Protein 4BQQ (pdb70)

CATH classification: 3.40.50.1390 (+1 more: 3.90.1750.20)

B-factor: mean 75.66, std 26.35, range [35.54, 185.34]

InterPro domains:
  IPR006119 Resolvase, N-terminal catalytic domain [PF00239] (25-157)
  IPR006119 Resolvase, N-terminal catalytic domain [SM00857] (5-166)
  IPR011109 DNA-binding recombinase domain [PS51737] (172-348)
  IPR036162 Resolvase-like, N-terminal catalytic domain superfamily [G3DSA:3.40.50.1390] (1-148)
  IPR036162 Resolvase-like, N-terminal catalytic domain superfamily [SSF53041] (7-165)
  IPR038109 DNA-binding recombinase domain superfamily [G3DSA:3.90.1750.20] (150-370)
  IPR050639 Site-specific recombinase resolvase [PTHR30461] (7-565)

Radius of gyration: 29.2 Å; Cα contacts (8 Å, |Δi|>4): 1120; chains: 2; bounding box: 74×60×83 Å

Foldseek 3Di:
DEAEEEEEFEDDPLLPDADRVVWQVLQVVVLVVVQVVQVVVVYHYHYPYYQYADPPVVGVSLVVVLVCLVVPVHQEYETQALQSCDDPALLNSLVSLQVSQVSNHWYQHSQPGIDHNVPSVVVNVVSVVVRVVSVVVVVVVLDDDDDQRVCVSNVADDDDAADFQWHWDKDWDFDQHPNRTDIDIGIAIAGDQPQWDFDAGGRLRLLVVLLVLCVVPCVNDLVVSQVVCVVRVGDDVCDDSVSSVQVLQDCVLQQFDWDFDFDADPVRHGDPHTPHIQTDADPPRRHTDGGNNHHSDHPVSSLVSVQVVVCVVVVHHDDPVRSVVVVVVVVVVSVVD/DEAEEEEEDEADPPADDPNVCDRVNWQVLQVVVLVVVQVVQVVVVYHYDYPYYQYADHPPGVSLVVVLVCLVVPVHQEYETQALCSCDDHALLNSLVSVQVSQVSFHWYQHSPPGIDHVVPSVVVNVVSVVVRVVVVVVVVPDDDDPDQADDDDADDQQWHWDKDWDWDQDPNRTDIDIGIAIAGDQPQWDFDAGGRLRLLVVQLVQVPDPVHDLVVSQVVCVVRVGPDVVHGDDSVSSVQVLQDCVLQQFDWDFDFDADPSRHGDPHTPHIATDADPPPRHTDGGPNHHSDHPVSSLSSVQVVVCVVVVHHDDPVRSVVVVVVVVVVSVVD

Secondary structure (P-SEA, 3-state):
cbbbbbbbbbbccccccccaaaaaaaaaaaaaaaaaaaaaacbbbbbccccccccccccaaaaaaaaaaaaccccbbbccccccccccccccaaaaaaaaaaabbbbbbccbbbbccccaaaaaaaaaaaaaaaaaaaaaaaccccaaaaaaaacccccccccccbbbbbbbbbccccccbbbbbbbbbcccccccccccccaaaaaaaaaaaaaacccccaaaaaaaaaaaccccccccaaaaaaaaaccccccbbbbbbbbbccccccccccccccccccccccccccccccccccaaaaaaaaaaaaaaaacccccaaaaaaaaaaaaaaaaac/cbbbbbbbbbccccccccccccaaaaaaaaaaaaaaaaaaaaaacbbbbbcccccccccccaaaaaaaaaaaaccccbbbccccccccccccccaaaaaaaaaaabbbbbbccbbbbcccaaaaaaaaaaaaaaaaaaaaaccccccccccccccccccbbbbbbbbbbbcccbbbbbbbbbbcccccccccccccaaaaaaaaaaacccccccaaaaaaaaaaaccccccccccaaaaaaaaaccccccbbbbbbbbbcccccccccccbbbbbbcccccccccccccccccaaaaaaaaaaaaaaaacccccaaaaaaaaaaaaaaaaac

Sequence (669 aa):
MDTYAGAYDRQSRERSAASPATQRSANEDKAADLQREVERDGGRFRFVVGHFSEAPGAERPEFERILNECRAGRLNMIIVYDVSRFSRLKVMDAIPIVSELLALGVTIVSTQEGVFRQQGNVMDLIHLIMRLDASHKESSLKSAKILDTKNLQRELGGYVGGKAPYGFELVSETKEITRNGRMVNVVINKLAHSTTPLTGPFEFEPDVIRWWWREIKTHKPGSITGLCKRMDADAVPTRGWDPATVMRILRDPRIIAGFAAEVIYKKKPDGTPTTKIEGYRIQRDPITLRPVELDCGPIIEPAEWYELQAWLDGRGRGKGLSRGQAILSAMDKLYCECGAMDTYAGAYDRQSRERENSSAASPATQRSANEDKAADLQREVERDGGRFRFVVGHFSEAPGERPEFERILNECRAGRLNMIIVYDVSRFSRLKVMDAIPIVSELLALGVTIVSTQEGVFRQGNVMDLIHLIMRLDASHKESSLKSLQRELGGYVGGKAPYGFELVSSETKEITRNGRMVNVVINKLAHSTTPLTGPFEFEPDVIRWWWREIIKTHKGSITGLCKRMDADAVPTRGSAWDPATVMRILRDPRIAGFAAEVIYKKKPDGTPTTKIEGYRIQRDPITLRPVELDCGPIIEPAEWYELQAWLDGRGRGKGLSRGQAILSAMDKLYCECGA

Solvent-accessible surface area: 35319 Å² total

Organism: Streptomyces phage phiC31 (NCBI:txid10719)

Structure (mmCIF, N/CA/C/O backbone):
data_4BQQ
#
_entry.id   4BQQ
#
_cell.length_a   96.040
_cell.length_b   96.040
_cell.length_c   117.230
_cell.angle_alpha   90.00
_cell.angle_beta   90.00
_cell.angle_gamma   90.00
#
_symmetry.space_group_name_H-M   'P 43'
#
loop_
_entity.id
_entity.type
_entity.pdbx_description
1 polymer INTEGRASE
2 water water
#
loop_
_atom_site.group_PDB
_atom_site.id
_atom_site.type_symbol
_atom_site.label_atom_id
_atom_site.label_alt_id
_atom_site.label_comp_id
_atom_site.label_asym_id
_atom_site.label_entity_id
_atom_site.label_seq_id
_atom_site.pdbx_PDB_ins_code
_atom_site.Cartn_x
_atom_site.Cartn_y
_atom_site.Cartn_z
_atom_site.occupancy
_atom_site.B_iso_or_equiv
_atom_site.auth_seq_id
_atom_site.auth_comp_id
_atom_site.auth_asym_id
_atom_site.auth_atom_id
_atom_site.pdbx_PDB_model_num
ATOM 1 N N . MET A 1 26 ? 3.741 38.190 17.557 1.00 114.29 1 MET A N 1
ATOM 2 C CA . MET A 1 26 ? 4.110 38.261 19.000 1.00 112.01 1 MET A CA 1
ATOM 3 C C . MET A 1 26 ? 5.508 37.646 19.197 1.00 105.17 1 MET A C 1
ATOM 4 O O . MET A 1 26 ? 5.723 36.741 20.032 1.00 107.72 1 MET A O 1
ATOM 9 N N . ASP A 1 27 ? 6.455 38.141 18.403 1.00 93.23 2 ASP A N 1
ATOM 10 C CA . ASP A 1 27 ? 7.833 37.668 18.460 1.00 86.47 2 ASP A CA 1
ATOM 11 C C . ASP A 1 27 ? 8.787 38.813 18.776 1.00 75.59 2 ASP A C 1
ATOM 12 O O . ASP A 1 27 ? 8.845 39.790 18.043 1.00 73.95 2 ASP A O 1
ATOM 17 N N . THR A 1 28 ? 9.544 38.687 19.860 1.00 67.99 3 THR A N 1
ATOM 18 C CA . THR A 1 28 ? 10.521 39.708 20.232 1.00 60.68 3 THR A CA 1
ATOM 19 C C . THR A 1 28 ? 11.935 39.231 19.929 1.00 57.22 3 THR A C 1
ATOM 20 O O . THR A 1 28 ? 12.331 38.150 20.346 1.00 57.80 3 THR A O 1
ATOM 24 N N . TYR A 1 29 ? 12.681 40.045 19.190 1.00 53.63 4 TYR A N 1
ATOM 25 C CA . TYR A 1 29 ? 14.097 39.810 18.930 1.00 53.26 4 TYR A CA 1
ATOM 26 C C . TYR A 1 29 ? 14.900 40.970 19.543 1.00 49.54 4 TYR A C 1
ATOM 27 O O . TYR A 1 29 ? 14.796 42.120 19.094 1.00 47.73 4 TYR A O 1
ATOM 36 N N . ALA A 1 30 ? 15.712 40.653 20.546 1.00 47.87 5 ALA A N 1
ATOM 37 C CA . ALA A 1 30 ? 16.341 41.655 21.386 1.00 47.24 5 ALA A CA 1
ATOM 38 C C . ALA A 1 30 ? 17.848 41.560 21.302 1.00 47.32 5 ALA A C 1
ATOM 39 O O . ALA A 1 30 ? 18.416 40.468 21.432 1.00 50.69 5 ALA A O 1
ATOM 41 N N . GLY A 1 31 ? 18.488 42.717 21.140 1.00 44.90 6 GLY A N 1
ATOM 42 C CA . GLY A 1 31 ? 19.928 42.862 21.334 1.00 46.88 6 GLY A CA 1
ATOM 43 C C . GLY A 1 31 ? 20.207 43.803 22.501 1.00 47.63 6 GLY A C 1
ATOM 44 O O . GLY A 1 31 ? 19.354 44.618 22.869 1.00 46.21 6 GLY A O 1
ATOM 45 N N . ALA A 1 32 ? 21.399 43.693 23.081 1.00 48.23 7 ALA A N 1
ATOM 46 C CA . ALA A 1 32 ? 21.818 44.611 24.131 1.00 48.20 7 ALA A CA 1
ATOM 47 C C . ALA A 1 32 ? 23.006 45.424 23.631 1.00 48.34 7 ALA A C 1
ATOM 48 O O . ALA A 1 32 ? 23.812 44.929 22.843 1.00 50.46 7 ALA A O 1
ATOM 50 N N . TYR A 1 33 ? 23.107 46.671 24.083 1.00 47.58 8 TYR A N 1
ATOM 51 C CA . TYR A 1 33 ? 24.227 47.524 23.732 1.00 49.00 8 TYR A CA 1
ATOM 52 C C . TYR A 1 33 ? 24.918 48.086 24.973 1.00 50.79 8 TYR A C 1
ATOM 53 O O . TYR A 1 33 ? 24.254 48.623 25.861 1.00 49.79 8 TYR A O 1
ATOM 62 N N . ASP A 1 34 ? 26.245 47.993 24.994 1.00 52.82 9 ASP A N 1
ATOM 63 C CA . ASP A 1 34 ? 27.044 48.514 26.087 1.00 55.83 9 ASP A CA 1
ATOM 64 C C . ASP A 1 34 ? 28.300 49.230 25.579 1.00 57.55 9 ASP A C 1
ATOM 65 O O . ASP A 1 34 ? 28.837 48.910 24.518 1.00 55.74 9 ASP A O 1
ATOM 70 N N . ARG A 1 35 ? 28.757 50.195 26.371 1.00 60.12 10 ARG A N 1
ATOM 71 C CA . ARG A 1 35 ? 29.967 50.955 26.090 1.00 62.08 10 ARG A CA 1
ATOM 72 C C . ARG A 1 35 ? 30.395 51.685 27.353 1.00 66.06 10 ARG A C 1
ATOM 73 O O . ARG A 1 35 ? 29.567 51.944 28.237 1.00 65.32 10 ARG A O 1
ATOM 81 N N . GLN A 1 36 ? 31.677 52.022 27.445 1.00 69.85 11 GLN A N 1
ATOM 82 C CA . GLN A 1 36 ? 32.163 52.827 28.556 1.00 74.54 11 GLN A CA 1
ATOM 83 C C . GLN A 1 36 ? 31.576 54.222 28.524 1.00 73.17 11 GLN A C 1
ATOM 84 O O . GLN A 1 36 ? 31.287 54.751 27.454 1.00 69.61 11 GLN A O 1
ATOM 90 N N . SER A 1 37 ? 31.410 54.815 29.703 1.00 76.01 12 SER A N 1
ATOM 91 C CA . SER A 1 37 ? 31.043 56.222 29.810 1.00 77.83 12 SER A CA 1
ATOM 92 C C . SER A 1 37 ? 32.183 57.115 29.388 1.00 81.14 12 SER A C 1
ATOM 93 O O . SER A 1 37 ? 33.342 56.731 29.501 1.00 84.31 12 SER A O 1
ATOM 96 N N . ARG A 1 38 ? 31.841 58.310 28.911 1.00 83.46 13 ARG A N 1
ATOM 97 C CA . ARG A 1 38 ? 32.820 59.352 28.576 1.00 89.57 13 ARG A CA 1
ATOM 98 C C . ARG A 1 38 ? 33.377 60.095 29.813 1.00 99.50 13 ARG A C 1
ATOM 99 O O . ARG A 1 38 ? 33.887 61.215 29.689 1.00 104.22 13 ARG A O 1
ATOM 107 N N . GLU A 1 39 ? 33.338 59.440 30.972 1.00 106.98 14 GLU A N 1
ATOM 108 C CA . GLU A 1 39 ? 33.499 60.084 32.305 1.00 120.55 14 GLU A CA 1
ATOM 109 C C . GLU A 1 39 ? 32.272 60.942 32.677 1.00 124.10 14 GLU A C 1
ATOM 110 O O . GLU A 1 39 ? 31.491 60.592 33.577 1.00 128.60 14 GLU A O 1
ATOM 116 N N . ARG A 1 40 ? 32.103 62.044 31.954 1.00 124.34 15 ARG A N 1
ATOM 117 C CA . ARG A 1 40 ? 31.089 63.057 32.252 1.00 123.18 15 ARG A CA 1
ATOM 118 C C . ARG A 1 40 ? 29.680 62.615 31.827 1.00 116.45 15 ARG A C 1
ATOM 119 O O . ARG A 1 40 ? 29.017 61.827 32.527 1.00 113.09 15 ARG A O 1
ATOM 127 N N . SER A 1 44 ? 27.317 59.715 36.674 1.00 118.64 19 SER A N 1
ATOM 128 C CA . SER A 1 44 ? 27.720 58.413 37.200 1.00 120.51 19 SER A CA 1
ATOM 129 C C . SER A 1 44 ? 27.389 57.310 36.182 1.00 114.01 19 SER A C 1
ATOM 130 O O . SER A 1 44 ? 26.618 57.538 35.233 1.00 111.64 19 SER A O 1
ATOM 133 N N . ALA A 1 45 ? 27.996 56.134 36.370 1.00 111.12 20 ALA A N 1
ATOM 134 C CA . ALA A 1 45 ? 27.895 55.031 35.402 1.00 103.32 20 ALA A CA 1
ATOM 135 C C . ALA A 1 45 ? 28.847 53.869 35.710 1.00 102.15 20 ALA A C 1
ATOM 136 O O . ALA A 1 45 ? 29.929 54.067 36.263 1.00 102.94 20 ALA A O 1
ATOM 138 N N . ALA A 1 46 ? 28.428 52.674 35.286 1.00 96.23 21 ALA A N 1
ATOM 139 C CA . ALA A 1 46 ? 29.122 51.416 35.537 1.00 94.55 21 ALA A CA 1
ATOM 140 C C . ALA A 1 46 ? 29.977 50.937 34.360 1.00 89.52 21 ALA A C 1
ATOM 141 O O . ALA A 1 46 ? 29.837 51.400 33.220 1.00 83.34 21 ALA A O 1
ATOM 143 N N . SER A 1 47 ? 30.814 49.947 34.648 1.00 89.47 22 SER A N 1
ATOM 144 C CA . SER A 1 47 ? 31.666 49.314 33.644 1.00 87.96 22 SER A CA 1
ATOM 145 C C . SER A 1 47 ? 30.863 48.534 32.600 1.00 82.78 22 SER A C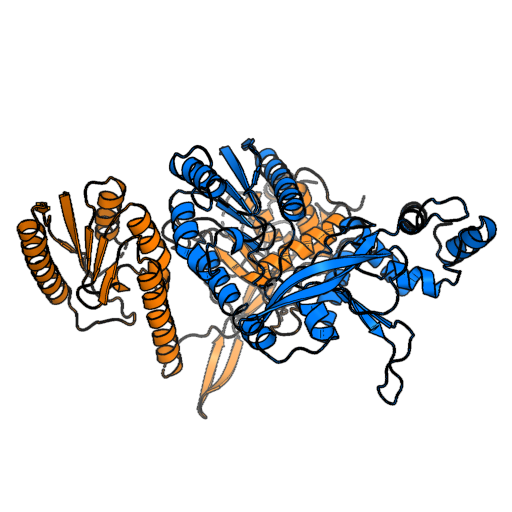 1
ATOM 146 O O . SER A 1 47 ? 29.717 48.147 32.854 1.00 81.76 22 SER A O 1
ATOM 149 N N . PRO A 1 48 ? 31.474 48.260 31.435 1.00 80.28 23 PRO A N 1
ATOM 150 C CA . PRO A 1 48 ? 30.819 47.407 30.442 1.00 76.03 23 PRO A CA 1
ATOM 151 C C . PRO A 1 48 ? 30.372 46.062 31.030 1.00 75.86 23 PRO A C 1
ATOM 152 O O . PRO A 1 48 ? 29.287 45.580 30.704 1.00 70.45 23 PRO A O 1
ATOM 156 N N . ALA A 1 49 ? 31.213 45.471 31.876 1.00 79.89 24 ALA A N 1
ATOM 157 C CA . ALA A 1 49 ? 30.913 44.202 32.542 1.00 82.42 24 ALA A CA 1
ATOM 158 C C . ALA A 1 49 ? 29.649 44.306 33.395 1.00 81.70 24 ALA A C 1
ATOM 159 O O . ALA A 1 49 ? 28.809 43.405 33.385 1.00 82.93 24 ALA A O 1
ATOM 161 N N . THR A 1 50 ? 29.544 45.392 34.159 1.00 82.56 25 THR A N 1
ATOM 162 C CA . THR A 1 50 ? 28.355 45.672 34.969 1.00 80.93 25 THR A CA 1
ATOM 163 C C . THR A 1 50 ? 27.138 45.877 34.056 1.00 73.17 25 THR A C 1
ATOM 164 O O . THR A 1 50 ? 26.048 45.369 34.311 1.00 70.95 25 THR A O 1
ATOM 168 N N . GLN A 1 51 ? 27.336 46.581 32.959 1.00 70.32 26 GLN A N 1
ATOM 169 C CA . GLN A 1 51 ? 26.240 46.813 32.030 1.00 64.00 26 GLN A CA 1
ATOM 170 C C . GLN A 1 51 ? 25.750 45.504 31.407 1.00 62.30 26 GLN A C 1
ATOM 171 O O . GLN A 1 51 ? 24.544 45.251 31.336 1.00 60.06 26 GLN A O 1
ATOM 177 N N . ARG A 1 52 ? 26.684 44.667 30.968 1.00 63.36 27 ARG A N 1
ATOM 178 C CA . ARG A 1 52 ? 26.314 43.426 30.290 1.00 62.21 27 ARG A CA 1
ATOM 179 C C . ARG A 1 52 ? 25.554 42.507 31.239 1.00 63.89 27 ARG A C 1
ATOM 180 O O . ARG A 1 52 ? 24.579 41.879 30.840 1.00 61.27 27 ARG A O 1
ATOM 188 N N . SER A 1 53 ? 26.004 42.440 32.490 1.00 68.08 28 SER A N 1
ATOM 189 C CA . SER A 1 53 ? 25.376 41.574 33.500 1.00 71.26 28 SER A CA 1
ATOM 190 C C . SER A 1 53 ? 23.935 42.003 33.783 1.00 70.21 28 SER A C 1
ATOM 191 O O . SER A 1 53 ? 23.026 41.166 33.801 1.00 69.69 28 SER A O 1
ATOM 194 N N . ALA A 1 54 ? 23.724 43.307 33.979 1.00 70.33 29 ALA A N 1
ATOM 195 C CA . ALA A 1 54 ? 22.370 43.840 34.150 1.00 68.62 29 ALA A CA 1
ATOM 196 C C . ALA A 1 54 ? 21.541 43.629 32.871 1.00 63.50 29 ALA A C 1
ATOM 197 O O . ALA A 1 54 ? 20.391 43.223 32.931 1.00 63.78 29 ALA A O 1
ATOM 199 N N . ASN A 1 55 ? 22.138 43.883 31.721 1.00 61.98 30 ASN A N 1
ATOM 200 C CA . ASN A 1 55 ? 21.441 43.716 30.443 1.00 57.93 30 ASN A CA 1
ATOM 201 C C . ASN A 1 55 ? 20.959 42.274 30.201 1.00 58.84 30 ASN A C 1
ATOM 202 O O . ASN A 1 55 ? 19.819 42.064 29.797 1.00 56.65 30 ASN A O 1
ATOM 207 N N . GLU A 1 56 ? 21.808 41.286 30.475 1.00 61.95 31 GLU A N 1
ATOM 208 C CA . GLU A 1 56 ? 21.423 39.886 30.258 1.00 62.83 31 GLU A CA 1
ATOM 209 C C . GLU A 1 56 ? 20.454 39.375 31.327 1.00 64.24 31 GLU A C 1
ATOM 210 O O . GLU A 1 56 ? 19.579 38.565 31.028 1.00 63.33 31 GLU A O 1
ATOM 216 N N . ASP A 1 57 ? 20.589 39.847 32.568 1.00 66.23 32 ASP A N 1
ATOM 217 C CA . ASP A 1 57 ? 19.587 39.536 33.593 1.00 67.27 32 ASP A CA 1
ATOM 218 C C . ASP A 1 57 ? 18.219 40.094 33.207 1.00 63.54 32 ASP A C 1
ATOM 219 O O . ASP A 1 57 ? 17.208 39.415 33.352 1.00 64.84 32 ASP A O 1
ATOM 224 N N . LYS A 1 58 ? 18.185 41.324 32.712 1.00 60.29 33 LYS A N 1
ATOM 225 C CA . LYS A 1 58 ? 16.937 41.899 32.223 1.00 58.27 33 LYS A CA 1
ATOM 226 C C . LYS A 1 58 ? 16.362 41.081 31.056 1.00 56.33 33 LYS A C 1
ATOM 227 O O . LYS A 1 58 ? 15.152 40.853 30.991 1.00 56.49 33 LYS A O 1
ATOM 233 N N . ALA A 1 59 ? 17.220 40.621 30.157 1.00 55.32 34 ALA A N 1
ATOM 234 C CA . ALA A 1 59 ? 16.760 39.834 29.004 1.00 55.16 34 ALA A CA 1
ATOM 235 C C . ALA A 1 59 ? 16.114 38.537 29.456 1.00 57.70 34 ALA A C 1
ATOM 236 O O . ALA A 1 59 ? 15.060 38.164 28.932 1.00 59.10 34 ALA A O 1
ATOM 238 N N . ALA A 1 60 ? 16.732 37.862 30.427 1.00 60.24 35 ALA A N 1
ATOM 239 C CA . ALA A 1 60 ? 16.182 36.629 30.999 1.00 63.69 35 ALA A CA 1
ATOM 240 C C . ALA A 1 60 ? 14.817 36.854 31.665 1.00 65.95 35 ALA A C 1
ATOM 241 O O . ALA A 1 60 ? 13.913 36.012 31.545 1.00 67.05 35 ALA A O 1
ATOM 243 N N . ASP A 1 61 ? 14.658 37.981 32.356 1.00 67.37 36 ASP A N 1
ATOM 244 C CA . ASP A 1 61 ? 13.365 38.326 32.970 1.00 70.26 36 ASP A CA 1
ATOM 245 C C . ASP A 1 61 ? 12.294 38.555 31.903 1.00 66.98 36 ASP A C 1
ATOM 246 O O . ASP A 1 61 ? 11.182 38.015 31.999 1.00 65.20 36 ASP A O 1
ATOM 251 N N . LEU A 1 62 ? 12.646 39.343 30.885 1.00 62.63 37 LEU A N 1
ATOM 252 C CA . LEU A 1 62 ? 11.727 39.650 29.794 1.00 62.54 37 LEU A CA 1
ATOM 253 C C . LEU A 1 62 ? 11.305 38.367 29.093 1.00 62.88 37 LEU A C 1
ATOM 254 O O . LEU A 1 62 ? 10.125 38.168 28.808 1.00 64.62 37 LEU A O 1
ATOM 259 N N . GLN A 1 63 ? 12.260 37.475 28.865 1.00 64.29 38 GLN A N 1
ATOM 260 C CA . GLN A 1 63 ? 11.961 36.208 28.199 1.00 67.11 38 GLN A CA 1
ATOM 261 C C . GLN A 1 63 ? 10.909 35.408 28.963 1.00 71.10 38 GLN A C 1
ATOM 262 O O . GLN A 1 63 ? 9.950 34.921 28.367 1.00 72.84 38 GLN A O 1
ATOM 268 N N . ARG A 1 64 ? 11.100 35.262 30.272 1.00 73.70 39 ARG A N 1
ATOM 269 C CA . ARG A 1 64 ? 10.133 34.530 31.103 1.00 78.28 39 ARG A CA 1
ATOM 270 C C . ARG A 1 64 ? 8.730 35.115 30.973 1.00 76.63 39 ARG A C 1
ATOM 271 O O . ARG A 1 64 ? 7.774 34.379 30.786 1.00 76.54 39 ARG A O 1
ATOM 279 N N . GLU A 1 65 ? 8.622 36.443 31.049 1.00 74.31 40 GLU A N 1
ATOM 280 C CA . GLU A 1 65 ? 7.318 37.106 30.974 1.00 74.38 40 GLU A CA 1
ATOM 281 C C . GLU A 1 65 ? 6.634 36.879 29.635 1.00 72.71 40 GLU A C 1
ATOM 282 O O . GLU A 1 65 ? 5.463 36.504 29.592 1.00 73.29 40 GLU A O 1
ATOM 288 N N . VAL A 1 66 ? 7.377 37.075 28.548 1.00 69.44 41 VAL A N 1
ATOM 289 C CA . VAL A 1 66 ? 6.812 36.901 27.209 1.00 69.73 41 VAL A CA 1
ATOM 290 C C . VAL A 1 66 ? 6.342 35.468 26.994 1.00 73.63 41 VAL A C 1
ATOM 291 O O . VAL A 1 66 ? 5.256 35.244 26.448 1.00 75.70 41 VAL A O 1
ATOM 295 N N . GLU A 1 67 ? 7.139 34.504 27.449 1.00 75.90 42 GLU A N 1
ATOM 296 C CA . GLU A 1 67 ? 6.794 33.082 27.302 1.00 80.32 42 GLU A CA 1
ATOM 297 C C . GLU A 1 67 ? 5.607 32.667 28.161 1.00 85.06 42 GLU A C 1
ATOM 298 O O . GLU A 1 67 ? 4.746 31.913 27.710 1.00 86.17 42 GLU A O 1
ATOM 304 N N . ARG A 1 68 ? 5.571 33.149 29.401 1.00 87.76 43 ARG A N 1
ATOM 305 C CA . ARG A 1 68 ? 4.401 33.000 30.256 1.00 93.26 43 ARG A CA 1
ATOM 306 C C . ARG A 1 68 ? 3.148 33.474 29.533 1.00 94.12 43 ARG A C 1
ATOM 307 O O . ARG A 1 68 ? 2.107 32.844 29.620 1.00 97.12 43 ARG A O 1
ATOM 315 N N . ASP A 1 69 ? 3.278 34.586 28.814 1.00 93.13 44 ASP A N 1
ATOM 316 C CA . ASP A 1 69 ? 2.182 35.197 28.071 1.00 95.05 44 ASP A CA 1
ATOM 317 C C . ASP A 1 69 ? 1.989 34.572 26.673 1.00 93.73 44 ASP A C 1
ATOM 318 O O . ASP A 1 69 ? 1.332 35.166 25.818 1.00 95.06 44 ASP A O 1
ATOM 323 N N . GLY A 1 70 ? 2.562 33.390 26.436 1.00 91.63 45 GLY A N 1
ATOM 324 C CA . GLY A 1 70 ? 2.382 32.667 25.168 1.00 92.09 45 GLY A CA 1
ATOM 325 C C . GLY A 1 70 ? 3.327 33.030 24.024 1.00 87.54 45 GLY A C 1
ATOM 326 O O . GLY A 1 70 ? 3.542 32.222 23.120 1.00 87.86 45 GLY A O 1
ATOM 327 N N . GLY A 1 71 ? 3.899 34.232 24.062 1.00 82.47 46 GLY A N 1
ATOM 328 C CA . GLY A 1 71 ? 4.748 34.729 22.983 1.00 79.02 46 GLY A CA 1
ATOM 329 C C . GLY A 1 71 ? 6.121 34.088 22.876 1.00 76.95 46 GLY A C 1
ATOM 330 O O . GLY A 1 71 ? 6.426 33.106 23.557 1.00 77.48 46 GLY A O 1
ATOM 331 N N . ARG A 1 72 ? 6.944 34.647 21.993 1.00 73.10 47 ARG A N 1
ATOM 332 C CA . ARG A 1 72 ? 8.324 34.202 21.822 1.00 71.87 47 ARG A CA 1
ATOM 333 C C . ARG A 1 72 ? 9.295 35.373 21.966 1.00 66.32 47 ARG A C 1
ATOM 334 O O . ARG A 1 72 ? 8.995 36.501 21.557 1.00 63.16 47 ARG A O 1
ATOM 342 N N . PHE A 1 73 ? 10.457 35.075 22.541 1.00 63.74 48 PHE A N 1
ATOM 343 C CA . PHE A 1 73 ? 11.468 36.071 22.839 1.00 60.95 48 PHE A CA 1
ATOM 344 C C . PHE A 1 73 ? 12.832 35.456 22.595 1.00 61.36 48 PHE A C 1
ATOM 345 O O . PHE A 1 73 ? 13.122 34.384 23.099 1.00 64.44 48 PHE A O 1
ATOM 353 N N . ARG A 1 74 ? 13.660 36.153 21.833 1.00 59.33 49 ARG A N 1
ATOM 354 C CA . ARG A 1 74 ? 15.010 35.718 21.520 1.00 61.23 49 ARG A CA 1
ATOM 355 C C . ARG A 1 74 ? 16.000 36.855 21.843 1.00 57.67 49 ARG A C 1
ATOM 356 O O . ARG A 1 74 ? 15.850 37.969 21.335 1.00 53.86 49 ARG A O 1
ATOM 364 N N . PHE A 1 75 ? 16.964 36.568 22.723 1.00 56.79 50 PHE A N 1
ATOM 365 C CA . PHE A 1 75 ? 18.080 37.464 23.035 1.00 55.19 50 PHE A CA 1
ATOM 366 C C . PHE A 1 75 ? 19.286 37.065 22.180 1.00 55.79 50 PHE A C 1
ATOM 367 O O . PHE A 1 75 ? 19.808 35.975 22.342 1.00 57.86 50 PHE A O 1
ATOM 375 N N . VAL A 1 76 ? 19.713 37.942 21.273 1.00 54.26 51 VAL A N 1
ATOM 376 C CA A VAL A 1 76 ? 20.761 37.592 20.311 0.50 56.58 51 VAL A CA 1
ATOM 377 C CA B VAL A 1 76 ? 20.768 37.611 20.304 0.50 55.89 51 VAL A CA 1
ATOM 378 C C . VAL A 1 76 ? 22.164 37.916 20.841 1.00 57.83 51 VAL A C 1
ATOM 379 O O . VAL A 1 76 ? 23.166 37.560 20.218 1.00 59.10 51 VAL A O 1
ATOM 386 N N . GLY A 1 77 ? 22.232 38.587 21.991 1.00 58.14 52 GLY A N 1
ATOM 387 C CA . GLY A 1 77 ? 23.507 38.848 22.659 1.00 59.35 52 GLY A CA 1
ATOM 388 C C . GLY A 1 77 ? 23.877 40.316 22.755 1.00 57.44 52 GLY A C 1
ATOM 389 O O . GLY A 1 77 ? 23.050 41.209 22.534 1.00 53.54 52 GLY A O 1
ATOM 390 N N . HIS A 1 78 ? 25.148 40.547 23.081 1.00 59.75 53 HIS A N 1
ATOM 391 C CA . HIS A 1 78 ? 25.663 41.880 23.389 1.00 57.05 53 HIS A CA 1
ATOM 392 C C . HIS A 1 78 ? 26.401 42.501 22.243 1.00 56.56 53 HIS A C 1
ATOM 393 O O . HIS A 1 78 ? 27.304 41.888 21.690 1.00 59.60 53 HIS A O 1
ATOM 400 N N . PHE A 1 79 ? 26.036 43.736 21.917 1.00 53.66 54 PHE A N 1
ATOM 401 C CA . PHE A 1 79 ? 26.796 44.571 21.009 1.00 53.99 54 PHE A CA 1
ATOM 402 C C . PHE A 1 79 ? 27.627 45.531 21.856 1.00 55.80 54 PHE A C 1
ATOM 403 O O . PHE A 1 79 ? 27.105 46.500 22.420 1.00 55.85 54 PHE A O 1
ATOM 411 N N . SER A 1 80 ? 28.921 45.250 21.947 1.00 59.67 55 SER A N 1
ATOM 412 C CA . SER A 1 80 ? 29.790 45.876 22.935 1.00 61.77 55 SER A CA 1
ATOM 413 C C . SER A 1 80 ? 30.856 46.707 22.258 1.00 63.48 55 SER A C 1
ATOM 414 O O . SER A 1 80 ? 31.706 46.160 21.569 1.00 66.28 55 SER A O 1
ATOM 417 N N . GLU A 1 81 ? 30.842 48.020 22.463 1.00 63.23 56 GLU A N 1
ATOM 418 C CA . GLU A 1 81 ? 31.873 48.865 21.846 1.00 65.80 56 GLU A CA 1
ATOM 419 C C . GLU A 1 81 ? 33.187 48.704 22.548 1.00 69.87 56 GLU A C 1
ATOM 420 O O . GLU A 1 81 ? 33.244 48.710 23.779 1.00 71.89 56 GLU A O 1
ATOM 426 N N . ALA A 1 82 ? 34.241 48.592 21.750 1.00 74.11 57 ALA A N 1
ATOM 427 C CA . ALA A 1 82 ? 35.596 48.454 22.261 1.00 79.92 57 ALA A CA 1
ATOM 428 C C . ALA A 1 82 ? 35.981 49.750 22.972 1.00 81.59 57 ALA A C 1
ATOM 429 O O . ALA A 1 82 ? 35.758 50.834 22.438 1.00 78.03 57 ALA A O 1
ATOM 431 N N . PRO A 1 83 ? 36.507 49.650 24.201 1.00 87.27 58 PRO A N 1
ATOM 432 C CA . PRO A 1 83 ? 37.046 50.853 24.834 1.00 91.46 58 PRO A CA 1
ATOM 433 C C . PRO A 1 83 ? 38.137 51.524 23.990 1.00 95.19 58 PRO A C 1
ATOM 434 O O . PRO A 1 83 ? 39.210 50.966 23.819 1.00 102.02 58 PRO A O 1
ATOM 438 N N . GLY A 1 84 ? 37.844 52.698 23.442 1.00 95.57 59 GLY A N 1
ATOM 439 C CA . GLY A 1 84 ? 38.841 53.451 22.682 1.00 99.81 59 GLY A CA 1
ATOM 440 C C . GLY A 1 84 ? 38.267 54.653 21.963 1.00 97.58 59 GLY A C 1
ATOM 441 O O . GLY A 1 84 ? 38.951 55.252 21.134 1.00 103.81 59 GLY A O 1
ATOM 442 N N . ALA A 1 91 ? 34.555 54.366 11.409 1.00 94.94 66 ALA A N 1
ATOM 443 C CA . ALA A 1 91 ? 33.466 54.440 12.378 1.00 89.57 66 ALA A CA 1
ATOM 444 C C . ALA A 1 91 ? 33.980 54.625 13.805 1.00 88.36 66 ALA A C 1
ATOM 445 O O . ALA A 1 91 ? 34.829 53.866 14.278 1.00 87.01 66 ALA A O 1
ATOM 447 N N . GLU A 1 92 ? 33.446 55.636 14.483 1.00 87.87 67 GLU A N 1
ATOM 448 C CA . GLU A 1 92 ? 33.710 55.874 15.900 1.00 89.48 67 GLU A CA 1
ATOM 449 C C . GLU A 1 92 ? 32.995 54.821 16.754 1.00 83.43 67 GLU A C 1
ATOM 450 O O . GLU A 1 92 ? 33.518 54.357 17.771 1.00 86.25 67 GLU A O 1
ATOM 456 N N . ARG A 1 93 ? 31.791 54.455 16.334 1.00 76.66 68 ARG A N 1
ATOM 457 C CA . ARG A 1 93 ? 30.936 53.566 17.130 1.00 72.48 68 ARG A CA 1
ATOM 458 C C . ARG A 1 93 ? 30.367 52.437 16.265 1.00 68.03 68 ARG A C 1
ATOM 459 O O . ARG A 1 93 ? 29.162 52.348 16.076 1.00 64.72 68 ARG A O 1
ATOM 467 N N . PRO A 1 94 ? 31.247 51.565 15.740 1.00 67.68 69 PRO A N 1
ATOM 468 C CA . PRO A 1 94 ? 30.807 50.540 14.797 1.00 66.10 69 PRO A CA 1
ATOM 469 C C . PRO A 1 94 ? 29.817 49.504 15.364 1.00 63.14 69 PRO A C 1
ATOM 470 O O . PRO A 1 94 ? 28.967 49.029 14.614 1.00 61.45 69 PRO A O 1
ATOM 474 N N . GLU A 1 95 ? 29.911 49.141 16.648 1.00 60.99 70 GLU A N 1
ATOM 475 C CA . GLU A 1 95 ? 28.945 48.188 17.207 1.00 58.55 70 GLU A CA 1
ATOM 476 C C . GLU A 1 95 ? 27.575 48.823 17.390 1.00 53.58 70 GLU A C 1
ATOM 477 O O . GLU A 1 95 ? 26.556 48.175 17.184 1.00 51.93 70 GLU A O 1
ATOM 483 N N . PHE A 1 96 ? 27.558 50.079 17.816 1.00 52.73 71 PHE A N 1
ATOM 484 C CA . PHE A 1 96 ? 26.333 50.858 17.906 1.00 52.04 71 PHE A CA 1
ATOM 485 C C . PHE A 1 96 ? 25.673 50.911 16.525 1.00 50.18 71 PHE A C 1
ATOM 486 O O . PHE A 1 96 ? 24.503 50.610 16.403 1.00 46.99 71 PHE A O 1
ATOM 494 N N . GLU A 1 97 ? 26.442 51.245 15.495 1.00 53.38 72 GLU A N 1
ATOM 495 C CA . GLU A 1 97 ? 25.896 51.284 14.136 1.00 55.34 72 GLU A CA 1
ATOM 496 C C . GLU A 1 97 ? 25.362 49.917 13.695 1.00 54.07 72 GLU A C 1
ATOM 497 O O . GLU A 1 97 ? 24.315 49.836 13.071 1.00 51.57 72 GLU A O 1
ATOM 503 N N . ARG A 1 98 ? 26.066 48.844 14.046 1.00 53.71 73 ARG A N 1
ATOM 504 C CA . ARG A 1 98 ? 25.572 47.506 13.740 1.00 53.78 73 ARG A CA 1
ATOM 505 C C . ARG A 1 98 ? 24.208 47.213 14.387 1.00 49.96 73 ARG A C 1
ATOM 506 O O . ARG A 1 98 ? 23.273 46.771 13.703 1.00 49.55 73 ARG A O 1
ATOM 514 N N . ILE A 1 99 ? 24.074 47.442 15.691 1.00 47.59 74 ILE A N 1
ATOM 515 C CA . ILE A 1 99 ? 22.786 47.155 16.343 1.00 46.15 74 ILE A CA 1
ATOM 516 C C . ILE A 1 99 ? 21.674 48.052 15.778 1.00 45.13 74 ILE A C 1
ATOM 517 O O . ILE A 1 99 ? 20.559 47.590 15.564 1.00 46.88 74 ILE A O 1
ATOM 522 N N . LEU A 1 100 ? 21.974 49.314 15.492 1.00 44.58 75 LEU A N 1
ATOM 523 C CA . LEU A 1 100 ? 20.968 50.204 14.915 1.00 43.87 75 LEU A CA 1
ATOM 524 C C . LEU A 1 100 ? 20.543 49.727 13.528 1.00 45.62 75 LEU A C 1
ATOM 525 O O . LEU A 1 100 ? 19.352 49.728 13.202 1.00 45.73 75 LEU A O 1
ATOM 530 N N . ASN A 1 101 ? 21.506 49.306 12.707 1.00 45.48 76 ASN A N 1
ATOM 531 C CA . ASN A 1 101 ? 21.161 48.805 11.393 1.00 47.61 76 ASN A CA 1
ATOM 532 C C . ASN A 1 101 ? 20.308 47.544 11.433 1.00 47.81 76 ASN A C 1
ATOM 533 O O . ASN A 1 101 ? 19.428 47.369 10.600 1.00 48.96 76 ASN A O 1
ATOM 538 N N . GLU A 1 102 ? 20.557 46.657 12.385 1.00 47.73 77 GLU A N 1
ATOM 539 C CA . GLU A 1 102 ? 19.673 45.500 12.552 1.00 49.52 77 GLU A CA 1
ATOM 540 C C . GLU A 1 102 ? 18.241 45.938 12.852 1.00 46.82 77 GLU A C 1
ATOM 541 O O . GLU A 1 102 ? 17.288 45.329 12.359 1.00 47.05 77 GLU A O 1
ATOM 547 N N . CYS A 1 103 ? 18.088 46.991 13.654 1.00 44.87 78 CYS A N 1
ATOM 548 C CA . CYS A 1 103 ? 16.763 47.547 13.940 1.00 44.37 78 CYS A CA 1
ATOM 549 C C . CYS A 1 103 ? 16.139 48.176 12.715 1.00 45.31 78 CYS A C 1
ATOM 550 O O . CYS A 1 103 ? 14.965 47.934 12.441 1.00 46.73 78 CYS A O 1
ATOM 553 N N . ARG A 1 104 ? 16.919 48.930 11.950 1.00 45.86 79 ARG A N 1
ATOM 554 C CA . ARG A 1 104 ? 16.410 49.558 10.705 1.00 47.97 79 ARG A CA 1
ATOM 555 C C . ARG A 1 104 ? 16.007 48.546 9.650 1.00 50.44 79 ARG A C 1
ATOM 556 O O . ARG A 1 104 ? 15.095 48.800 8.867 1.00 51.29 79 ARG A O 1
ATOM 564 N N . ALA A 1 105 ? 16.692 47.407 9.613 1.00 50.02 80 ALA A N 1
ATOM 565 C CA . ALA A 1 105 ? 16.334 46.342 8.680 1.00 52.50 80 ALA A CA 1
ATOM 566 C C . ALA A 1 105 ? 15.218 45.449 9.226 1.00 52.05 80 ALA A C 1
ATOM 567 O O . ALA A 1 105 ? 14.772 44.541 8.556 1.00 55.11 80 ALA A O 1
ATOM 569 N N . GLY A 1 106 ? 14.762 45.698 10.438 1.00 51.54 81 GLY A N 1
ATOM 570 C CA . GLY A 1 106 ? 13.664 44.918 11.001 1.00 52.82 81 GLY A CA 1
ATOM 571 C C . GLY A 1 106 ? 14.048 43.544 11.542 1.00 53.79 81 GLY A C 1
ATOM 572 O O . GLY A 1 106 ? 13.171 42.717 11.801 1.00 55.52 81 GLY A O 1
ATOM 573 N N . ARG A 1 107 ? 15.338 43.288 11.750 1.00 53.59 82 ARG A N 1
ATOM 574 C CA . ARG A 1 107 ? 15.759 41.980 12.298 1.00 54.58 82 ARG A CA 1
ATOM 575 C C . ARG A 1 107 ? 15.743 41.953 13.824 1.00 51.22 82 ARG A C 1
ATOM 576 O O . ARG A 1 107 ? 15.609 40.895 14.443 1.00 51.44 82 ARG A O 1
ATOM 584 N N . LEU A 1 108 ? 15.891 43.115 14.436 1.00 49.52 83 LEU A N 1
ATOM 585 C CA . LEU A 1 108 ? 15.691 43.253 15.872 1.00 48.05 83 LEU A CA 1
ATOM 586 C C . LEU A 1 108 ? 14.551 44.229 16.091 1.00 47.53 83 LEU A C 1
ATOM 587 O O . LEU A 1 108 ? 14.387 45.166 15.303 1.00 46.80 83 LEU A O 1
ATOM 592 N N . ASN A 1 109 ? 13.780 44.018 17.163 1.00 47.32 84 ASN A N 1
ATOM 593 C CA . ASN A 1 109 ? 12.741 44.957 17.536 1.00 46.40 84 ASN A CA 1
ATOM 594 C C . ASN A 1 109 ? 12.801 45.358 19.000 1.00 45.16 84 ASN A C 1
ATOM 595 O O . ASN A 1 109 ? 11.854 45.930 19.512 1.00 43.48 84 ASN A O 1
ATOM 600 N N . MET A 1 110 ? 13.930 45.085 19.658 1.00 44.23 85 MET A N 1
ATOM 601 C CA . MET A 1 110 ? 14.147 45.517 21.026 1.00 43.57 85 MET A CA 1
ATOM 602 C C . MET A 1 110 ? 15.630 45.733 21.248 1.00 43.64 85 MET A C 1
ATOM 603 O O . MET A 1 110 ? 16.463 44.914 20.830 1.00 44.55 85 MET A O 1
ATOM 608 N N . ILE A 1 111 ? 15.970 46.852 21.878 1.00 42.04 86 ILE A N 1
ATOM 609 C CA . ILE A 1 111 ? 17.325 47.087 22.319 1.00 42.91 86 ILE A CA 1
ATOM 610 C C . ILE A 1 111 ? 17.282 47.245 23.832 1.00 42.85 86 ILE A C 1
ATOM 611 O O . ILE A 1 111 ? 16.498 48.019 24.365 1.00 41.10 86 ILE A O 1
ATOM 616 N N . ILE A 1 112 ? 18.147 46.508 24.509 1.00 45.07 87 ILE A N 1
ATOM 617 C CA . ILE A 1 112 ? 18.328 46.639 25.933 1.00 44.90 87 ILE A CA 1
ATOM 618 C C . ILE A 1 112 ? 19.611 47.431 26.176 1.00 46.88 87 ILE A C 1
ATOM 619 O O . ILE A 1 112 ? 20.644 47.151 25.557 1.00 48.05 87 ILE A O 1
ATOM 624 N N . VAL A 1 113 ? 19.541 48.429 27.059 1.00 46.55 88 VAL A N 1
ATOM 625 C CA . VAL A 1 113 ? 20.715 49.188 27.461 1.00 46.93 88 VAL A CA 1
ATOM 626 C C . VAL A 1 113 ? 20.684 49.330 28.975 1.00 49.78 88 VAL A C 1
ATOM 627 O O . VAL A 1 113 ? 19.626 49.259 29.598 1.00 51.40 88 VAL A O 1
ATOM 631 N N . TYR A 1 114 ? 21.851 49.538 29.571 1.00 52.66 89 TYR A N 1
ATOM 632 C CA . TYR A 1 114 ? 21.931 49.754 31.014 1.00 55.04 89 TYR A CA 1
ATOM 633 C C . TYR A 1 114 ? 21.179 51.029 31.391 1.00 55.17 89 TYR A C 1
ATOM 634 O O . TYR A 1 114 ? 20.425 51.050 32.360 1.00 55.52 89 TYR A O 1
ATOM 643 N N . ASP A 1 115 ? 21.392 52.094 30.617 1.00 53.41 90 ASP A N 1
ATOM 644 C CA . ASP A 1 115 ? 20.642 53.336 30.801 1.00 54.39 90 ASP A CA 1
ATOM 645 C C . ASP A 1 115 ? 20.510 54.056 29.485 1.00 51.43 90 ASP A C 1
ATOM 646 O O . ASP A 1 115 ? 21.243 53.753 28.511 1.00 51.78 90 ASP A O 1
ATOM 651 N N . VAL A 1 116 ? 19.541 54.961 29.399 1.00 50.99 91 VAL A N 1
ATOM 652 C CA . VAL A 1 116 ? 19.216 55.551 28.080 1.00 49.09 91 VAL A CA 1
ATOM 653 C C . VAL A 1 116 ? 20.362 56.410 27.560 1.00 48.36 91 VAL A C 1
ATOM 654 O O . VAL A 1 116 ? 20.514 56.605 26.358 1.00 45.84 91 VAL A O 1
ATOM 658 N N . SER A 1 117 ? 21.180 56.891 28.480 1.00 49.96 92 SER A N 1
ATOM 659 C CA . SER A 1 117 ? 22.363 57.673 28.165 1.00 52.27 92 SER A CA 1
ATOM 660 C C . SER A 1 117 ? 23.370 56.979 27.216 1.00 50.30 92 SER A C 1
ATOM 661 O O . SER A 1 117 ? 24.148 57.662 26.546 1.00 50.24 92 SER A O 1
ATOM 664 N N . ARG A 1 118 ? 23.350 55.646 27.162 1.00 50.05 93 ARG A N 1
ATOM 665 C CA . ARG A 1 118 ? 24.204 54.888 26.241 1.00 50.69 93 ARG A CA 1
ATOM 666 C C . ARG A 1 118 ? 23.988 55.267 24.791 1.00 48.48 93 ARG A C 1
ATOM 667 O O . ARG A 1 118 ? 24.902 55.137 23.995 1.00 48.75 93 ARG A O 1
ATOM 675 N N . PHE A 1 119 ? 22.783 55.727 24.459 1.00 46.34 94 PHE A N 1
ATOM 676 C CA . PHE A 1 119 ? 22.471 56.117 23.089 1.00 44.50 94 PHE A CA 1
ATOM 677 C C . PHE A 1 119 ? 23.148 57.406 22.667 1.00 44.80 94 PHE A C 1
ATOM 678 O O . PHE A 1 119 ? 23.235 57.687 21.473 1.00 43.26 94 PHE A O 1
ATOM 686 N N . SER A 1 120 ? 23.605 58.204 23.627 1.00 45.24 95 SER A N 1
ATOM 687 C CA . SER A 1 120 ? 24.197 59.499 23.318 1.00 46.23 95 SER A CA 1
ATOM 688 C C . SER A 1 120 ? 25.641 59.406 22.821 1.00 47.65 95 SER A C 1
ATOM 689 O O . SER A 1 120 ? 26.387 58.479 23.154 1.00 46.03 95 SER A O 1
ATOM 692 N N . ARG A 1 121 ? 26.024 60.411 22.053 1.00 51.36 96 ARG A N 1
ATOM 693 C CA . ARG A 1 121 ? 27.354 60.493 21.416 1.00 56.47 96 ARG A CA 1
ATOM 694 C C . ARG A 1 121 ? 28.292 61.429 22.173 1.00 59.49 96 ARG A C 1
ATOM 695 O O . ARG A 1 121 ? 29.409 61.056 22.480 1.00 64.00 96 ARG A O 1
ATOM 703 N N . LEU A 1 122 ? 27.842 62.647 22.457 1.00 61.11 97 LEU A N 1
ATOM 704 C CA . LEU A 1 122 ? 28.659 63.654 23.167 1.00 66.34 97 LEU A CA 1
ATOM 705 C C . LEU A 1 122 ? 27.962 64.176 24.432 1.00 67.50 97 LEU A C 1
ATOM 706 O O . LEU A 1 122 ? 28.568 64.220 25.504 1.00 69.28 97 LEU A O 1
ATOM 711 N N . LYS A 1 123 ? 26.700 64.590 24.276 1.00 64.30 98 LYS A N 1
ATOM 712 C CA . LYS A 1 123 ? 25.845 65.038 25.383 1.00 63.16 98 LYS A CA 1
ATOM 713 C C . LYS A 1 123 ? 24.595 64.187 25.414 1.00 58.08 98 LYS A C 1
ATOM 714 O O . LYS A 1 123 ? 24.122 63.724 24.362 1.00 53.92 98 LYS A O 1
ATOM 720 N N . VAL A 1 124 ? 24.024 64.011 26.598 1.00 56.33 99 VAL A N 1
ATOM 721 C CA . VAL A 1 124 ? 22.895 63.110 26.747 1.00 53.97 99 VAL A CA 1
ATOM 722 C C . VAL A 1 124 ? 21.706 63.524 25.873 1.00 51.54 99 VAL A C 1
ATOM 723 O O . VAL A 1 124 ? 21.024 62.679 25.278 1.00 47.52 99 VAL A O 1
ATOM 727 N N . MET A 1 125 ? 21.502 64.822 25.752 1.00 52.97 100 MET A N 1
ATOM 728 C CA . MET A 1 125 ? 20.485 65.360 24.878 1.00 54.27 100 MET A CA 1
ATOM 729 C C . MET A 1 125 ? 20.528 64.829 23.416 1.00 50.62 100 MET A C 1
ATOM 730 O O . MET A 1 125 ? 19.496 64.733 22.764 1.00 49.68 100 MET A O 1
ATOM 735 N N . ASP A 1 126 ? 21.719 64.526 22.903 1.00 48.32 101 ASP A N 1
ATOM 736 C CA . ASP A 1 126 ? 21.872 64.098 21.528 1.00 46.20 101 ASP A CA 1
ATOM 737 C C . ASP A 1 126 ? 21.432 62.664 21.333 1.00 44.85 101 ASP A C 1
ATOM 738 O O . ASP A 1 126 ? 21.426 62.191 20.216 1.00 44.30 101 ASP A O 1
ATOM 743 N N . ALA A 1 127 ? 20.977 61.999 22.392 1.00 43.94 102 ALA A N 1
ATOM 744 C CA . ALA A 1 127 ? 20.285 60.731 22.245 1.00 42.71 102 ALA A CA 1
ATOM 745 C C . ALA A 1 127 ? 18.855 60.873 21.671 1.00 42.20 102 ALA A C 1
ATOM 746 O O . ALA A 1 127 ? 18.303 59.898 21.171 1.00 40.55 102 ALA A O 1
ATOM 748 N N . ILE A 1 128 ? 18.261 62.061 21.783 1.00 41.84 103 ILE A N 1
ATOM 749 C CA . ILE A 1 128 ? 16.875 62.269 21.380 1.00 41.69 103 ILE A CA 1
ATOM 750 C C . ILE A 1 128 ? 16.539 61.843 19.945 1.00 41.12 103 ILE A C 1
ATOM 751 O O . ILE A 1 128 ? 15.582 61.103 19.732 1.00 40.45 103 ILE A O 1
ATOM 756 N N . PRO A 1 129 ? 17.341 62.263 18.962 1.00 42.00 104 PRO A N 1
ATOM 757 C CA . PRO A 1 129 ? 17.016 61.863 17.590 1.00 41.64 104 PRO A CA 1
ATOM 758 C C . PRO A 1 129 ? 17.048 60.356 17.361 1.00 40.28 104 PRO A C 1
ATOM 759 O O . PRO A 1 129 ? 16.171 59.819 16.679 1.00 38.85 104 PRO A O 1
ATOM 763 N N . ILE A 1 130 ? 18.043 59.671 17.917 1.00 39.44 105 ILE A N 1
ATOM 764 C CA . ILE A 1 130 ? 18.182 58.242 17.642 1.00 39.01 105 ILE A CA 1
ATOM 765 C C . ILE A 1 130 ? 17.124 57.394 18.364 1.00 37.59 105 ILE A C 1
ATOM 766 O O . ILE A 1 130 ? 16.572 56.442 17.754 1.00 35.54 105 ILE A O 1
ATOM 771 N N . VAL A 1 131 ? 16.777 57.752 19.609 1.00 36.47 106 VAL A N 1
ATOM 772 C CA . VAL A 1 131 ? 15.707 57.013 20.279 1.00 36.68 106 VAL A CA 1
ATOM 773 C C . VAL A 1 131 ? 14.371 57.282 19.589 1.00 37.19 106 VAL A C 1
ATOM 774 O O . VAL A 1 131 ? 13.553 56.376 19.479 1.00 36.55 106 VAL A O 1
ATOM 778 N N . SER A 1 132 ? 14.186 58.492 19.051 1.00 38.07 107 SER A N 1
ATOM 779 C CA . SER A 1 132 ? 12.960 58.808 18.327 1.00 38.61 107 SER A CA 1
ATOM 780 C C . SER A 1 132 ? 12.860 57.958 17.027 1.00 38.82 107 SER A C 1
ATOM 781 O O . SER A 1 132 ? 11.825 57.383 16.725 1.00 38.49 107 SER A O 1
ATOM 784 N N . GLU A 1 133 ? 13.966 57.849 16.300 1.00 38.11 108 GLU A N 1
ATOM 785 C CA . GLU A 1 133 ? 14.027 57.023 15.086 1.00 38.87 108 GLU A CA 1
ATOM 786 C C . GLU A 1 133 ? 13.718 55.574 15.419 1.00 38.06 108 GLU A C 1
ATOM 787 O O . GLU A 1 133 ? 12.924 54.939 14.750 1.00 37.96 108 GLU A O 1
ATOM 793 N N . LEU A 1 134 ? 14.377 55.038 16.438 1.00 38.40 109 LEU A N 1
ATOM 794 C CA . LEU A 1 134 ? 14.176 53.637 16.819 1.00 38.72 109 LEU A CA 1
ATOM 795 C C . LEU A 1 134 ? 12.730 53.362 17.192 1.00 39.74 109 LEU A C 1
ATOM 796 O O . LEU A 1 134 ? 12.144 52.380 16.723 1.00 39.10 109 LEU A O 1
ATOM 801 N N . LEU A 1 135 ? 12.134 54.232 18.009 1.00 40.74 110 LEU A N 1
ATOM 802 C CA . LEU A 1 135 ? 10.760 53.975 18.432 1.00 42.66 110 LEU A CA 1
ATOM 803 C C . LEU A 1 135 ? 9.782 54.087 17.259 1.00 44.29 110 LEU A C 1
ATOM 804 O O . LEU A 1 135 ? 8.764 53.374 17.221 1.00 44.92 110 LEU A O 1
ATOM 809 N N . ALA A 1 136 ? 10.070 54.989 16.319 1.00 43.61 111 ALA A N 1
ATOM 810 C CA . ALA A 1 136 ? 9.190 55.181 15.157 1.00 46.03 111 ALA A CA 1
ATOM 811 C C . ALA A 1 136 ? 9.259 53.961 14.234 1.00 45.93 111 ALA A C 1
ATOM 812 O O . ALA A 1 136 ? 8.352 53.726 13.458 1.00 47.14 111 ALA A O 1
ATOM 814 N N . LEU A 1 137 ? 10.345 53.192 14.336 1.00 44.74 112 LEU A N 1
ATOM 815 C CA . LEU A 1 137 ? 10.477 51.908 13.628 1.00 46.32 112 LEU A CA 1
ATOM 816 C C . LEU A 1 137 ? 9.761 50.756 14.351 1.00 47.89 112 LEU A C 1
ATOM 817 O O . LEU A 1 137 ? 9.741 49.646 13.860 1.00 47.88 112 LEU A O 1
ATOM 822 N N . GLY A 1 138 ? 9.190 51.015 15.528 1.00 47.39 113 GLY A N 1
ATOM 823 C CA . GLY A 1 138 ? 8.530 49.959 16.307 1.00 47.98 113 GLY A CA 1
ATOM 824 C C . GLY A 1 138 ? 9.446 49.255 17.298 1.00 46.46 113 GLY A C 1
ATOM 825 O O . GLY A 1 138 ? 9.062 48.258 17.874 1.00 48.88 113 GLY A O 1
ATOM 826 N N . VAL A 1 139 ? 10.655 49.759 17.504 1.00 44.41 114 VAL A N 1
ATOM 827 C CA . VAL A 1 139 ? 11.565 49.166 18.480 1.00 43.73 114 VAL A CA 1
ATOM 828 C C . VAL A 1 139 ? 11.155 49.511 19.909 1.00 45.38 114 VAL A C 1
ATOM 829 O O . VAL A 1 139 ? 10.735 50.651 20.205 1.00 46.94 114 VAL A O 1
ATOM 833 N N . THR A 1 140 ? 11.254 48.530 20.798 1.00 43.88 115 THR A N 1
ATOM 834 C CA . THR A 1 140 ? 11.114 48.793 22.214 1.00 44.22 115 THR A CA 1
ATOM 835 C C . THR A 1 140 ? 12.505 49.006 22.794 1.00 43.52 115 THR A C 1
ATOM 836 O O . THR A 1 140 ? 13.396 48.178 22.582 1.00 42.59 115 THR A O 1
ATOM 840 N N . ILE A 1 141 ? 12.693 50.106 23.532 1.00 43.29 116 ILE A N 1
ATOM 841 C CA . ILE A 1 141 ? 13.934 50.320 24.279 1.00 42.96 116 ILE A CA 1
ATOM 842 C C . ILE A 1 141 ? 13.697 49.959 25.735 1.00 45.17 116 ILE A C 1
ATOM 843 O O . ILE A 1 141 ? 12.768 50.472 26.363 1.00 47.00 116 ILE A O 1
ATOM 848 N N . VAL A 1 142 ? 14.534 49.074 26.270 1.00 45.55 117 VAL A N 1
ATOM 849 C CA . VAL A 1 142 ? 14.486 48.720 27.685 1.00 47.38 117 VAL A CA 1
ATOM 850 C C . VAL A 1 142 ? 15.739 49.246 28.364 1.00 47.92 117 VAL A C 1
ATOM 851 O O . VAL A 1 142 ? 16.845 48.808 28.061 1.00 47.38 117 VAL A O 1
ATOM 855 N N . SER A 1 143 ? 15.567 50.196 29.278 1.00 49.04 118 SER A N 1
ATOM 856 C CA . SER A 1 143 ? 16.663 50.654 30.124 1.00 49.53 118 SER A CA 1
ATOM 857 C C . SER A 1 143 ? 16.593 49.895 31.434 1.00 53.81 118 SER A C 1
ATOM 858 O O . SER A 1 143 ? 15.584 49.933 32.118 1.00 52.70 118 SER A O 1
ATOM 861 N N . THR A 1 144 ? 17.669 49.213 31.783 1.00 56.56 119 THR A N 1
ATOM 862 C CA . THR A 1 144 ? 17.718 48.465 33.034 1.00 60.70 119 THR A CA 1
ATOM 863 C C . THR A 1 144 ? 17.494 49.401 34.212 1.00 63.58 119 THR A C 1
ATOM 864 O O . THR A 1 144 ? 16.861 49.020 35.198 1.00 64.14 119 THR A O 1
ATOM 868 N N . GLN A 1 145 ? 17.970 50.641 34.098 1.00 61.87 120 GLN A N 1
ATOM 869 C CA . GLN A 1 145 ? 17.867 51.578 35.221 1.00 65.01 120 GLN A CA 1
ATOM 870 C C . GLN A 1 145 ? 16.585 52.417 35.220 1.00 64.46 120 GLN A C 1
ATOM 871 O O . GLN A 1 145 ? 16.168 52.877 36.277 1.00 66.05 120 GLN A O 1
ATOM 877 N N . GLU A 1 146 ? 15.978 52.620 34.043 1.00 60.20 121 GLU A N 1
ATOM 878 C CA . GLU A 1 146 ? 14.912 53.620 33.895 1.00 60.38 121 GLU A CA 1
ATOM 879 C C . GLU A 1 146 ? 13.547 53.113 33.432 1.00 59.03 121 GLU A C 1
ATOM 880 O O . GLU A 1 146 ? 12.540 53.784 33.655 1.00 60.68 121 GLU A O 1
ATOM 886 N N . GLY A 1 147 ? 13.496 51.944 32.807 1.00 56.20 122 GLY A N 1
ATOM 887 C CA . GLY A 1 147 ? 12.210 51.325 32.452 1.00 56.04 122 GLY A CA 1
ATOM 888 C C . GLY A 1 147 ? 12.078 51.071 30.972 1.00 52.67 122 GLY A C 1
ATOM 889 O O . GLY A 1 147 ? 13.077 51.132 30.235 1.00 49.99 122 GLY A O 1
ATOM 890 N N . VAL A 1 148 ? 10.838 50.837 30.536 1.00 53.23 123 VAL A N 1
ATOM 891 C CA . VAL A 1 148 ? 10.520 50.401 29.169 1.00 51.79 123 VAL A CA 1
ATOM 892 C C . VAL A 1 148 ? 9.871 51.532 28.343 1.00 51.30 123 VAL A C 1
ATOM 893 O O . VAL A 1 148 ? 8.956 52.191 28.812 1.00 52.78 123 VAL A O 1
ATOM 897 N N . PHE A 1 149 ? 10.370 51.779 27.133 1.00 48.82 124 PHE A N 1
ATOM 898 C CA . PHE A 1 149 ? 9.843 52.839 26.266 1.00 49.73 124 PHE A CA 1
ATOM 899 C C . PHE A 1 149 ? 9.484 52.318 24.869 1.00 51.20 124 PHE A C 1
ATOM 900 O O . PHE A 1 149 ? 10.304 51.651 24.218 1.00 49.57 124 PHE A O 1
ATOM 908 N N . ARG A 1 150 ? 8.280 52.653 24.413 1.00 54.84 125 ARG A N 1
ATOM 909 C CA . ARG A 1 150 ? 7.791 52.307 23.067 1.00 58.39 125 ARG A CA 1
ATOM 910 C C . ARG A 1 150 ? 7.270 53.564 22.388 1.00 59.48 125 ARG A C 1
ATOM 911 O O . ARG A 1 150 ? 7.221 54.614 23.021 1.00 57.96 125 ARG A O 1
ATOM 919 N N . GLN A 1 151 ? 6.889 53.454 21.108 1.00 59.51 126 GLN A N 1
ATOM 920 C CA A GLN A 1 151 ? 6.385 54.575 20.321 0.50 63.07 126 GLN A CA 1
ATOM 921 C CA B GLN A 1 151 ? 6.381 54.617 20.358 0.50 60.76 126 GLN A CA 1
ATOM 922 C C . GLN A 1 151 ? 5.275 55.284 21.134 1.00 67.17 126 GLN A C 1
ATOM 923 O O . GLN A 1 151 ? 5.254 56.518 21.272 1.00 71.94 126 GLN A O 1
ATOM 934 N N . GLY A 1 152 ? 4.370 54.487 21.688 1.00 69.17 127 GLY A N 1
ATOM 935 C CA . GLY A 1 152 ? 3.295 55.029 22.495 1.00 75.12 127 GLY A CA 1
ATOM 936 C C . GLY A 1 152 ? 3.785 56.075 23.490 1.00 76.44 127 GLY A C 1
ATOM 937 O O . GLY A 1 152 ? 3.170 57.145 23.613 1.00 76.61 127 GLY A O 1
ATOM 938 N N . ASN A 1 153 ? 4.900 55.792 24.177 1.00 73.35 128 ASN A N 1
ATOM 939 C CA . ASN A 1 153 ? 5.342 56.657 25.268 1.00 72.06 128 ASN A CA 1
ATOM 940 C C . ASN A 1 153 ? 6.694 57.309 24.980 1.00 66.68 128 ASN A C 1
ATOM 941 O O . ASN A 1 153 ? 7.479 57.601 25.886 1.00 63.67 128 ASN A O 1
ATOM 946 N N . VAL A 1 154 ? 6.904 57.633 23.710 1.00 61.35 129 VAL A N 1
ATOM 947 C CA . VAL A 1 154 ? 8.135 58.279 23.293 1.00 58.86 129 VAL A CA 1
ATOM 948 C C . VAL A 1 154 ? 8.404 59.605 24.033 1.00 58.67 129 VAL A C 1
ATOM 949 O O . VAL A 1 154 ? 9.550 59.927 24.334 1.00 54.65 129 VAL A O 1
ATOM 953 N N . MET A 1 155 ? 7.358 60.366 24.334 1.00 59.74 130 MET A N 1
ATOM 954 C CA . MET A 1 155 ? 7.527 61.629 25.045 1.00 61.55 130 MET A CA 1
ATOM 955 C C . MET A 1 155 ? 8.019 61.426 26.484 1.00 61.84 130 MET A C 1
ATOM 956 O O . MET A 1 155 ? 8.730 62.283 27.017 1.00 60.66 130 MET A O 1
ATOM 961 N N . ASP A 1 156 ? 7.654 60.305 27.110 1.00 62.76 131 ASP A N 1
ATOM 962 C CA . ASP A 1 156 ? 8.217 59.947 28.421 1.00 62.93 131 ASP A CA 1
ATOM 963 C C . ASP A 1 156 ? 9.738 59.869 28.290 1.00 57.25 131 ASP A C 1
ATOM 964 O O . ASP A 1 156 ? 10.469 60.341 29.140 1.00 57.28 131 ASP A O 1
ATOM 969 N N . LEU A 1 157 ? 10.207 59.248 27.220 1.00 50.85 132 LEU A N 1
ATOM 970 C CA . LEU A 1 157 ? 11.652 59.160 26.999 1.00 47.58 132 LEU A CA 1
ATOM 971 C C . LEU A 1 157 ? 12.281 60.538 26.740 1.00 44.79 132 LEU A C 1
ATOM 972 O O . LEU A 1 157 ? 13.312 60.874 27.353 1.00 45.55 132 LEU A O 1
ATOM 977 N N . ILE A 1 158 ? 11.658 61.351 25.899 1.00 80.58 133 ILE A N 1
ATOM 978 C CA . ILE A 1 158 ? 12.166 62.692 25.654 1.00 80.96 133 ILE A CA 1
ATOM 979 C C . ILE A 1 158 ? 12.276 63.480 26.993 1.00 78.20 133 ILE A C 1
ATOM 980 O O . ILE A 1 158 ? 13.313 64.072 27.283 1.00 77.54 133 ILE A O 1
ATOM 985 N N . HIS A 1 159 ? 11.217 63.458 27.798 1.00 75.94 134 HIS A N 1
ATOM 986 C CA . HIS A 1 159 ? 11.221 64.191 29.084 1.00 74.28 134 HIS A CA 1
ATOM 987 C C . HIS A 1 159 ? 12.253 63.614 30.042 1.00 71.20 134 HIS A C 1
ATOM 988 O O . HIS A 1 159 ? 12.932 64.353 30.712 1.00 70.78 134 HIS A O 1
ATOM 995 N N . LEU A 1 160 ? 12.422 62.294 30.048 1.00 69.27 135 LEU A N 1
ATOM 996 C CA . LEU A 1 160 ? 13.486 61.691 30.834 1.00 67.12 135 LEU A CA 1
ATOM 997 C C . LEU A 1 160 ? 14.880 62.217 30.445 1.00 68.02 135 LEU A C 1
ATOM 998 O O . LEU A 1 160 ? 15.668 62.590 31.324 1.00 66.85 135 LEU A O 1
ATOM 1003 N N . ILE A 1 161 ? 15.175 62.249 29.147 1.00 70.11 136 ILE A N 1
ATOM 1004 C CA . ILE A 1 161 ? 16.489 62.676 28.666 1.00 71.48 136 ILE A CA 1
ATOM 1005 C C . ILE A 1 161 ? 16.768 64.121 29.068 1.00 72.36 136 ILE A C 1
ATOM 1006 O O . ILE A 1 161 ? 17.872 64.454 29.478 1.00 71.88 136 ILE A O 1
ATOM 1011 N N . MET A 1 162 ? 15.758 64.964 28.969 1.00 73.82 137 MET A N 1
ATOM 1012 C CA . MET A 1 162 ? 15.906 66.337 29.409 1.00 75.24 137 MET A CA 1
ATOM 1013 C C . MET A 1 162 ? 16.137 66.477 30.905 1.00 72.89 137 MET A C 1
ATOM 1014 O O . MET A 1 162 ? 16.905 67.340 31.314 1.00 73.17 137 MET A O 1
ATOM 1019 N N . ARG A 1 163 ? 15.504 65.635 31.719 1.00 71.02 138 ARG A N 1
ATOM 1020 C CA . ARG A 1 163 ? 15.780 65.677 33.180 1.00 69.27 138 ARG A CA 1
ATOM 1021 C C . ARG A 1 163 ? 17.234 65.264 33.408 1.00 68.24 138 ARG A C 1
ATOM 1022 O O . ARG A 1 163 ? 17.901 65.829 34.251 1.00 67.28 138 ARG A O 1
ATOM 1030 N N . LEU A 1 164 ? 17.716 64.268 32.649 1.00 68.40 139 LEU A N 1
ATOM 1031 C CA . LEU A 1 164 ? 19.115 63.852 32.725 1.00 68.19 139 LEU A CA 1
ATOM 1032 C C . LEU A 1 164 ? 20.039 64.998 32.293 1.00 70.04 139 LEU A C 1
ATOM 1033 O O . LEU A 1 164 ? 21.050 65.245 32.945 1.00 69.37 139 LEU A O 1
ATOM 1038 N N . ASP A 1 165 ? 19.689 65.699 31.210 1.00 72.64 140 ASP A N 1
ATOM 1039 C CA . ASP A 1 165 ? 20.442 66.877 30.778 1.00 75.00 140 ASP A CA 1
ATOM 1040 C C . ASP A 1 165 ? 20.523 67.935 31.887 1.00 74.57 140 ASP A C 1
ATOM 1041 O O . ASP A 1 165 ? 21.597 68.422 32.161 1.00 74.61 140 ASP A O 1
ATOM 1046 N N . ALA A 1 166 ? 19.392 68.272 32.506 1.00 74.38 141 ALA A N 1
ATOM 1047 C CA . ALA A 1 166 ? 19.351 69.270 33.597 1.00 74.68 141 ALA A CA 1
ATOM 1048 C C . ALA A 1 166 ? 20.181 68.812 34.806 1.00 73.00 141 ALA A C 1
ATOM 1049 O O . ALA A 1 166 ? 20.993 69.560 35.337 1.00 73.17 141 ALA A O 1
ATOM 1051 N N . SER A 1 167 ? 20.027 67.543 35.170 1.00 72.49 142 SER A N 1
ATOM 1052 C CA . SER A 1 167 ? 20.996 66.860 36.015 1.00 72.05 142 SER A CA 1
ATOM 1053 C C . SER A 1 167 ? 22.201 66.810 35.064 1.00 74.86 142 SER A C 1
ATOM 1054 O O . SER A 1 167 ? 22.080 67.175 33.897 1.00 77.47 142 SER A O 1
ATOM 1057 N N . HIS A 1 168 ? 23.348 66.320 35.482 1.00 75.70 143 HIS A N 1
ATOM 1058 C CA . HIS A 1 168 ? 24.557 66.498 34.665 1.00 77.44 143 HIS A CA 1
ATOM 1059 C C . HIS A 1 168 ? 24.998 67.965 34.466 1.00 79.03 143 HIS A C 1
ATOM 1060 O O . HIS A 1 168 ? 26.153 68.262 34.744 1.00 79.12 143 HIS A O 1
ATOM 1067 N N . LYS A 1 169 ? 24.132 68.858 33.958 1.00 80.41 144 LYS A N 1
ATOM 1068 C CA . LYS A 1 169 ? 24.466 70.287 33.941 1.00 82.39 144 LYS A CA 1
ATOM 1069 C C . LYS A 1 169 ? 24.725 70.779 35.358 1.00 80.51 144 LYS A C 1
ATOM 1070 O O . LYS A 1 169 ? 25.621 71.592 35.575 1.00 81.51 144 LYS A O 1
ATOM 1076 N N . GLU A 1 170 ? 23.945 70.286 36.314 1.00 78.46 145 GLU A N 1
ATOM 1077 C CA . GLU A 1 170 ? 24.155 70.618 37.726 1.00 77.37 145 GLU A CA 1
ATOM 1078 C C . GLU A 1 170 ? 25.389 69.957 38.333 1.00 75.39 145 GLU A C 1
ATOM 1079 O O . GLU A 1 170 ? 26.111 70.593 39.099 1.00 75.02 145 GLU A O 1
ATOM 1085 N N . SER A 1 171 ? 25.646 68.706 37.982 1.00 74.30 146 SER A N 1
ATOM 1086 C CA . SER A 1 171 ? 26.902 68.047 38.348 1.00 74.21 146 SER A CA 1
ATOM 1087 C C . SER A 1 171 ? 28.123 68.758 37.766 1.00 75.85 146 SER A C 1
ATOM 1088 O O . SER A 1 171 ? 29.160 68.837 38.419 1.00 75.20 146 SER A O 1
ATOM 1091 N N . SER A 1 172 ? 28.000 69.266 36.542 1.00 78.09 147 SER A N 1
ATOM 1092 C CA . SER A 1 172 ? 29.108 69.960 35.889 1.00 80.71 147 SER A CA 1
ATOM 1093 C C . SER A 1 172 ? 29.555 71.193 36.665 1.00 81.15 147 SER A C 1
ATOM 1094 O O . SER A 1 172 ? 30.750 71.387 36.856 1.00 81.66 147 SER A O 1
ATOM 1097 N N . LEU A 1 173 ? 28.593 72.016 37.091 1.00 81.68 148 LEU A N 1
ATOM 1098 C CA . LEU A 1 173 ? 28.867 73.218 37.877 1.00 82.63 148 LEU A CA 1
ATOM 1099 C C . LEU A 1 173 ? 29.595 72.899 39.181 1.00 80.79 148 LEU A C 1
ATOM 1100 O O . LEU A 1 173 ? 30.542 73.590 39.540 1.00 81.21 148 LEU A O 1
ATOM 1105 N N . LYS A 1 174 ? 29.119 71.887 39.902 1.00 79.09 149 LYS A N 1
ATOM 1106 C CA . LYS A 1 174 ? 29.799 71.398 41.110 1.00 78.29 149 LYS A CA 1
ATOM 1107 C C . LYS A 1 174 ? 31.227 70.934 40.804 1.00 77.62 149 LYS A C 1
ATOM 1108 O O . LYS A 1 174 ? 32.177 71.34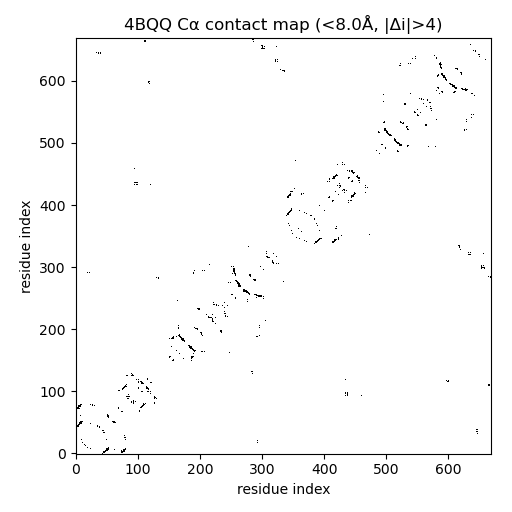9 41.479 1.00 76.45 149 LYS A O 1
ATOM 1114 N N . SER A 1 175 ? 31.364 70.093 39.780 1.00 77.17 150 SER A N 1
ATOM 1115 C CA . SER A 1 175 ? 32.668 69.603 39.321 1.00 77.89 150 SER A CA 1
ATOM 1116 C C . SER A 1 175 ? 33.603 70.699 38.813 1.00 79.02 150 SER A C 1
ATOM 1117 O O . SER A 1 175 ? 34.816 70.513 38.807 1.00 79.87 150 SER A O 1
ATOM 1120 N N . ALA A 1 176 ? 33.047 71.819 38.357 1.00 79.46 151 ALA A N 1
ATOM 1121 C CA . ALA A 1 176 ? 33.869 72.917 37.844 1.00 81.58 151 ALA A CA 1
ATOM 1122 C C . ALA A 1 176 ? 34.512 73.707 38.958 1.00 80.18 151 ALA A C 1
ATOM 1123 O O . ALA A 1 176 ? 35.433 74.468 38.701 1.00 82.12 151 ALA A O 1
ATOM 1125 N N . LYS A 1 177 ? 34.024 73.544 40.183 1.00 77.68 152 LYS A N 1
ATOM 1126 C CA . LYS A 1 177 ? 34.549 74.278 41.339 1.00 76.54 152 LYS A CA 1
ATOM 1127 C C . LYS A 1 177 ? 35.954 73.818 41.713 1.00 75.33 152 LYS A C 1
ATOM 1128 O O . LYS A 1 177 ? 36.465 72.844 41.175 1.00 75.34 152 LYS A O 1
ATOM 1134 N N . ILE A 1 178 ? 36.574 74.520 42.654 1.00 74.20 153 ILE A N 1
ATOM 1135 C CA . ILE A 1 178 ? 37.848 74.083 43.189 1.00 73.30 153 ILE A CA 1
ATOM 1136 C C . ILE A 1 178 ? 37.592 72.902 44.120 1.00 70.88 153 ILE A C 1
ATOM 1137 O O . ILE A 1 178 ? 36.846 73.018 45.085 1.00 69.03 153 ILE A O 1
ATOM 1142 N N . LEU A 1 179 ? 38.222 71.772 43.827 1.00 70.81 154 LEU A N 1
ATOM 1143 C CA . LEU A 1 179 ? 37.989 70.530 44.568 1.00 69.35 154 LEU A CA 1
ATOM 1144 C C . LEU A 1 179 ? 39.130 70.128 45.499 1.00 68.94 154 LEU A C 1
ATOM 1145 O O . LEU A 1 179 ? 40.229 69.854 45.034 1.00 70.05 154 LEU A O 1
ATOM 1150 N N . ASP A 1 180 ? 38.857 70.045 46.804 1.00 67.69 155 ASP A N 1
ATOM 1151 C CA . ASP A 1 180 ? 39.842 69.528 47.764 1.00 67.76 155 ASP A CA 1
ATOM 1152 C C . ASP A 1 180 ? 40.057 68.003 47.612 1.00 67.97 155 ASP A C 1
ATOM 1153 O O . ASP A 1 180 ? 39.492 67.387 46.713 1.00 67.79 155 ASP A O 1
ATOM 1158 N N . THR A 1 181 ? 40.884 67.412 48.473 1.00 68.41 156 THR A N 1
ATOM 1159 C CA . THR A 1 181 ? 41.298 66.010 48.324 1.00 69.74 156 THR A CA 1
ATOM 1160 C C . THR A 1 181 ? 40.108 65.048 48.346 1.00 69.69 156 THR A C 1
ATOM 1161 O O . THR A 1 181 ? 39.961 64.225 47.452 1.00 70.15 156 THR A O 1
ATOM 1165 N N . LYS A 1 182 ? 39.262 65.161 49.368 1.00 69.43 157 LYS A N 1
ATOM 1166 C CA . LYS A 1 182 ? 38.100 64.276 49.484 1.00 69.62 157 LYS A CA 1
ATOM 1167 C C . LYS A 1 182 ? 37.132 64.455 48.332 1.00 69.55 157 LYS A C 1
ATOM 1168 O O . LYS A 1 182 ? 36.660 63.467 47.760 1.00 70.02 157 LYS A O 1
ATOM 1174 N N . ASN A 1 183 ? 36.848 65.703 47.971 1.00 69.35 158 ASN A N 1
ATOM 1175 C CA . ASN A 1 183 ? 35.922 65.956 46.861 1.00 69.51 158 ASN A CA 1
ATOM 1176 C C . ASN A 1 183 ? 36.446 65.482 45.522 1.00 70.57 158 ASN A C 1
ATOM 1177 O O . ASN A 1 183 ? 35.661 65.069 44.665 1.00 71.29 158 ASN A O 1
ATOM 1182 N N . LEU A 1 184 ? 37.761 65.528 45.326 1.00 71.79 159 LEU A N 1
ATOM 1183 C CA . LEU A 1 184 ? 38.331 65.009 44.081 1.00 73.57 159 LEU A CA 1
ATOM 1184 C C . LEU A 1 184 ? 38.199 63.493 44.067 1.00 74.47 159 LEU A C 1
ATOM 1185 O O . LEU A 1 184 ? 37.789 62.912 43.071 1.00 74.54 159 LEU A O 1
ATOM 1190 N N . GLN A 1 185 ? 38.531 62.866 45.190 1.00 75.30 160 GLN A N 1
ATOM 1191 C CA . GLN A 1 185 ? 38.385 61.428 45.325 1.00 76.89 160 GLN A CA 1
ATOM 1192 C C . GLN A 1 185 ? 36.930 61.010 45.049 1.00 77.11 160 GLN A C 1
ATOM 1193 O O . GLN A 1 185 ? 36.703 60.076 44.281 1.00 78.27 160 GLN A O 1
ATOM 1199 N N . ARG A 1 186 ? 35.954 61.728 45.609 1.00 77.11 161 ARG A N 1
ATOM 1200 C CA . ARG A 1 186 ? 34.541 61.414 45.369 1.00 77.95 161 ARG A CA 1
ATOM 1201 C C . ARG A 1 186 ? 34.215 61.602 43.905 1.00 78.77 161 ARG A C 1
ATOM 1202 O O . ARG A 1 186 ? 33.522 60.798 43.307 1.00 79.51 161 ARG A O 1
ATOM 1210 N N . GLU A 1 187 ? 34.715 62.680 43.325 1.00 79.88 162 GLU A N 1
ATOM 1211 C CA . GLU A 1 187 ? 34.448 62.961 41.918 1.00 81.71 162 GLU A CA 1
ATOM 1212 C C . GLU A 1 187 ? 34.852 61.804 40.990 1.00 82.51 162 GLU A C 1
ATOM 1213 O O . GLU A 1 187 ? 34.150 61.519 40.016 1.00 83.34 162 GLU A O 1
ATOM 1219 N N . LEU A 1 188 ? 35.964 61.137 41.303 1.00 82.51 163 LEU A N 1
ATOM 1220 C CA . LEU A 1 188 ? 36.518 60.078 40.453 1.00 84.21 163 LEU A CA 1
ATOM 1221 C C . LEU A 1 188 ? 36.063 58.654 40.850 1.00 84.12 163 LEU A C 1
ATOM 1222 O O . LEU A 1 188 ? 36.599 57.660 40.349 1.00 85.68 163 LEU A O 1
ATOM 1227 N N . GLY A 1 189 ? 35.081 58.560 41.741 1.00 82.15 164 GLY A N 1
ATOM 1228 C CA . GLY A 1 189 ? 34.570 57.270 42.195 1.00 82.54 164 GLY A CA 1
ATOM 1229 C C . GLY A 1 189 ? 35.493 56.611 43.200 1.00 83.53 164 GLY A C 1
ATOM 1230 O O . GLY A 1 189 ? 35.553 55.385 43.289 1.00 85.30 164 GLY A O 1
ATOM 1231 N N . GLY A 1 190 ? 36.194 57.424 43.980 1.00 83.20 165 GLY A N 1
ATOM 1232 C CA . GLY A 1 190 ? 37.179 56.914 44.930 1.00 84.49 165 GLY A CA 1
ATOM 1233 C C . GLY A 1 190 ? 36.647 56.760 46.339 1.00 83.49 165 GLY A C 1
ATOM 1234 O O . GLY A 1 190 ? 35.748 57.480 46.749 1.00 81.88 165 GLY A O 1
ATOM 1235 N N . TYR A 1 191 ? 37.219 55.829 47.094 1.00 85.54 166 TYR A N 1
ATOM 1236 C CA . TYR A 1 191 ? 36.821 55.621 48.487 1.00 86.17 166 TYR A CA 1
ATOM 1237 C C . TYR A 1 191 ? 37.423 56.698 49.363 1.00 87.00 166 TYR A C 1
ATOM 1238 O O . TYR A 1 191 ? 38.646 56.791 49.493 1.00 87.97 166 TYR A O 1
ATOM 1247 N N . VAL A 1 192 ? 36.556 57.515 49.947 1.00 87.35 167 VAL A N 1
ATOM 1248 C CA . V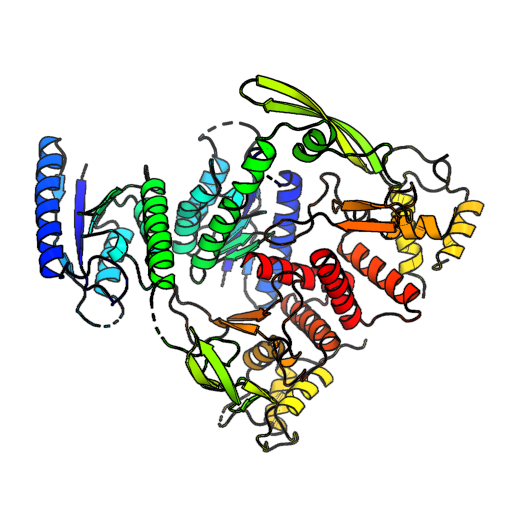AL A 1 192 ? 36.966 58.453 50.975 1.00 89.22 167 VAL A CA 1
ATOM 1249 C C . VAL A 1 192 ? 36.866 57.738 52.319 1.00 92.18 167 VAL A C 1
ATOM 1250 O O . VAL A 1 192 ? 35.796 57.278 52.710 1.00 93.12 167 VAL A O 1
ATOM 1254 N N . GLY A 1 193 ? 37.995 57.616 53.005 1.00 95.54 168 GLY A N 1
ATOM 1255 C CA . GLY A 1 193 ? 38.035 56.966 54.312 1.00 98.33 168 GLY A CA 1
ATOM 1256 C C . GLY A 1 193 ? 39.424 56.444 54.625 1.00 102.22 168 GLY A C 1
ATOM 1257 O O . GLY A 1 193 ? 40.274 56.333 53.733 1.00 103.48 168 GLY A O 1
ATOM 1258 N N . GLY A 1 194 ? 39.654 56.129 55.897 1.00 105.27 169 GLY A N 1
ATOM 1259 C CA . GLY A 1 194 ? 40.945 55.614 56.345 1.00 107.80 169 GLY A CA 1
ATOM 1260 C C . GLY A 1 194 ? 41.116 54.155 55.970 1.00 110.91 169 GLY A C 1
ATOM 1261 O O . GLY A 1 194 ? 41.799 53.834 54.991 1.00 114.61 169 GLY A O 1
ATOM 1262 N N . LYS A 1 195 ? 40.483 53.275 56.746 1.00 109.95 170 LYS A N 1
ATOM 1263 C CA . LYS A 1 195 ? 40.635 51.833 56.571 1.00 110.52 170 LYS A CA 1
ATOM 1264 C C . LYS A 1 195 ? 39.424 51.234 55.870 1.00 107.25 170 LYS A C 1
ATOM 1265 O O . LYS A 1 195 ? 38.290 51.681 56.069 1.00 104.37 170 LYS A O 1
ATOM 1271 N N . ALA A 1 196 ? 39.681 50.232 55.032 1.00 106.17 171 ALA A N 1
ATOM 1272 C CA . ALA A 1 196 ? 38.625 49.511 54.341 1.00 103.93 171 ALA A CA 1
ATOM 1273 C C . ALA A 1 196 ? 37.719 48.851 55.373 1.00 102.21 171 ALA A C 1
ATOM 1274 O O . ALA A 1 196 ? 38.203 48.364 56.387 1.00 104.07 171 ALA A O 1
ATOM 1276 N N . PRO A 1 197 ? 36.404 48.841 55.126 1.00 98.67 172 PRO A N 1
ATOM 1277 C CA . PRO A 1 197 ? 35.515 48.221 56.106 1.00 98.93 172 PRO A CA 1
ATOM 1278 C C . PRO A 1 197 ? 35.567 46.693 56.030 1.00 100.93 172 PRO A C 1
ATOM 1279 O O . PRO A 1 197 ? 36.052 46.139 55.032 1.00 100.78 172 PRO A O 1
ATOM 1283 N N . TYR A 1 198 ? 35.086 46.024 57.076 1.00 102.25 173 TYR A N 1
ATOM 1284 C CA . TYR A 1 198 ? 35.151 44.567 57.125 1.00 105.86 173 TYR A CA 1
ATOM 1285 C C . TYR A 1 198 ? 34.498 43.950 55.893 1.00 104.55 173 TYR A C 1
ATOM 1286 O O . TYR A 1 198 ? 33.421 44.382 55.468 1.00 101.54 173 TYR A O 1
ATOM 1295 N N . GLY A 1 199 ? 35.168 42.951 55.323 1.00 106.73 174 GLY A N 1
ATOM 1296 C CA . GLY A 1 199 ? 34.741 42.324 54.080 1.00 106.88 174 GLY A CA 1
ATOM 1297 C C . GLY A 1 199 ? 35.516 42.797 52.866 1.00 106.04 174 GLY A C 1
ATOM 1298 O O . GLY A 1 199 ? 35.538 42.123 51.836 1.00 106.31 174 GLY A O 1
ATOM 1299 N N . PHE A 1 200 ? 36.153 43.960 52.984 1.00 88.29 175 PHE A N 1
ATOM 1300 C CA . PHE A 1 200 ? 36.775 44.617 51.839 1.00 89.38 175 PHE A CA 1
ATOM 1301 C C . PHE A 1 200 ? 38.237 44.949 52.069 1.00 93.24 175 PHE A C 1
ATOM 1302 O O . PHE A 1 200 ? 38.738 44.898 53.190 1.00 94.77 175 PHE A O 1
ATOM 1310 N N . GLU A 1 201 ? 38.909 45.283 50.974 1.00 95.90 176 GLU A N 1
ATOM 1311 C CA . GLU A 1 201 ? 40.245 45.857 50.999 1.00 98.77 176 GLU A CA 1
ATOM 1312 C C . GLU A 1 201 ? 40.259 47.059 50.050 1.00 97.04 176 GLU A C 1
ATOM 1313 O O . GLU A 1 201 ? 39.351 47.215 49.229 1.00 94.15 176 GLU A O 1
ATOM 1319 N N . LEU A 1 202 ? 41.300 47.885 50.152 1.00 99.01 177 LEU A N 1
ATOM 1320 C CA . LEU A 1 202 ? 41.474 49.040 49.273 1.00 97.74 177 LEU A CA 1
ATOM 1321 C C . LEU A 1 202 ? 42.495 48.725 48.188 1.00 101.49 177 LEU A C 1
ATOM 1322 O O . LEU A 1 202 ? 43.588 48.255 48.488 1.00 105.43 177 LEU A O 1
ATOM 1327 N N . VAL A 1 203 ? 42.137 48.963 46.928 1.00 100.89 178 VAL A N 1
ATOM 1328 C CA . VAL A 1 203 ? 43.066 48.769 45.813 1.00 104.95 178 VAL A CA 1
ATOM 1329 C C . VAL A 1 203 ? 43.239 50.094 45.079 1.00 104.56 178 VAL A C 1
ATOM 1330 O O . VAL A 1 203 ? 42.258 50.757 44.737 1.00 102.50 178 VAL A O 1
ATOM 1334 N N . SER A 1 204 ? 44.491 50.486 44.859 1.00 108.05 179 SER A N 1
ATOM 1335 C CA . SER A 1 204 ? 44.790 51.758 44.219 1.00 107.31 179 SER A CA 1
ATOM 1336 C C . SER A 1 204 ? 44.620 51.670 42.708 1.00 108.45 179 SER A C 1
ATOM 1337 O O . SER A 1 204 ? 44.780 50.608 42.114 1.00 110.61 179 SER A O 1
ATOM 1340 N N . GLU A 1 205 ? 44.296 52.806 42.103 1.00 107.63 180 GLU A N 1
ATOM 1341 C CA . GLU A 1 205 ? 44.084 52.921 40.665 1.00 109.13 180 GLU A CA 1
ATOM 1342 C C . GLU A 1 205 ? 44.433 54.354 40.253 1.00 108.12 180 GLU A C 1
ATOM 1343 O O . GLU A 1 205 ? 44.170 55.287 41.005 1.00 105.07 180 GLU A O 1
ATOM 1349 N N . THR A 1 206 ? 45.022 54.524 39.072 1.00 110.72 181 THR A N 1
ATOM 1350 C CA . THR A 1 206 ? 45.394 55.850 38.579 1.00 110.80 181 THR A CA 1
ATOM 1351 C C . THR A 1 206 ? 44.414 56.347 37.524 1.00 110.42 181 THR A C 1
ATOM 1352 O O . THR A 1 206 ? 44.224 55.704 36.499 1.00 113.42 181 THR A O 1
ATOM 1356 N N . LYS A 1 207 ? 43.784 57.488 37.788 1.00 107.65 182 LYS A N 1
ATOM 1357 C CA . LYS A 1 207 ? 42.918 58.139 36.808 1.00 107.99 182 LYS A CA 1
ATOM 1358 C C . LYS A 1 207 ? 43.665 59.258 36.095 1.00 110.55 182 LYS A C 1
ATOM 1359 O O . LYS A 1 207 ? 44.397 60.031 36.720 1.00 108.92 182 LYS A O 1
ATOM 1365 N N . GLU A 1 208 ? 43.498 59.309 34.777 1.00 114.59 183 GLU A N 1
ATOM 1366 C CA . GLU A 1 208 ? 44.003 60.412 33.973 1.00 117.90 183 GLU A CA 1
ATOM 1367 C C . GLU A 1 208 ? 42.898 61.444 33.802 1.00 117.16 183 GLU A C 1
ATOM 1368 O O . GLU A 1 208 ? 41.906 61.191 33.123 1.00 118.89 183 GLU A O 1
ATOM 1374 N N . ILE A 1 209 ? 43.075 62.596 34.438 1.00 115.80 184 ILE A N 1
ATOM 1375 C CA . ILE A 1 209 ? 42.084 63.669 34.414 1.00 115.01 184 ILE A CA 1
ATOM 1376 C C . ILE A 1 209 ? 42.648 64.878 33.670 1.00 117.71 184 ILE A C 1
ATOM 1377 O O . ILE A 1 209 ? 43.868 65.066 33.604 1.00 118.15 184 ILE A O 1
ATOM 1382 N N . THR A 1 210 ? 41.758 65.685 33.101 1.00 118.50 185 THR A N 1
ATOM 1383 C CA . THR A 1 210 ? 42.131 66.998 32.593 1.00 120.25 185 THR A CA 1
ATOM 1384 C C . THR A 1 210 ? 41.342 68.037 33.365 1.00 118.44 185 THR A C 1
ATOM 1385 O O . THR A 1 210 ? 40.118 68.095 33.265 1.00 118.17 185 THR A O 1
ATOM 1389 N N . ARG A 1 211 ? 42.048 68.851 34.142 1.00 117.19 186 ARG A N 1
ATOM 1390 C CA . ARG A 1 211 ? 41.406 69.811 35.022 1.00 116.11 186 ARG A CA 1
ATOM 1391 C C . ARG A 1 211 ? 41.933 71.189 34.646 1.00 118.20 186 ARG A C 1
ATOM 1392 O O . ARG A 1 211 ? 43.127 71.456 34.773 1.00 118.27 186 ARG A O 1
ATOM 1400 N N . ASN A 1 212 ? 41.033 72.044 34.160 1.00 120.44 187 ASN A N 1
ATOM 1401 C CA . ASN A 1 212 ? 41.372 73.394 33.691 1.00 123.70 187 ASN A CA 1
ATOM 1402 C C . ASN A 1 212 ? 42.436 73.393 32.577 1.00 126.74 187 ASN A C 1
ATOM 1403 O O . ASN A 1 212 ? 43.348 74.222 32.569 1.00 127.23 187 ASN A O 1
ATOM 1408 N N . GLY A 1 213 ? 42.306 72.455 31.638 1.00 128.77 188 GLY A N 1
ATOM 1409 C CA . GLY A 1 213 ? 43.217 72.368 30.491 1.00 132.24 188 GLY A CA 1
ATOM 1410 C C . GLY A 1 213 ? 44.565 71.734 30.792 1.00 130.98 188 GLY A C 1
ATOM 1411 O O . GLY A 1 213 ? 45.486 71.824 29.984 1.00 133.19 188 GLY A O 1
ATOM 1412 N N . ARG A 1 214 ? 44.678 71.083 31.950 1.00 127.66 189 ARG A N 1
ATOM 1413 C CA . ARG A 1 214 ? 45.929 70.473 32.383 1.00 126.64 189 ARG A CA 1
ATOM 1414 C C . ARG A 1 214 ? 45.718 68.970 32.595 1.00 123.87 189 ARG A C 1
ATOM 1415 O O . ARG A 1 214 ? 44.847 68.567 33.363 1.00 120.82 189 ARG A O 1
ATOM 1423 N N . MET A 1 215 ? 46.497 68.146 31.896 1.00 125.75 190 MET A N 1
ATOM 1424 C CA . MET A 1 215 ? 46.437 66.694 32.073 1.00 124.05 190 MET A CA 1
ATOM 1425 C C . MET A 1 215 ? 47.107 66.346 33.390 1.00 119.50 190 MET A C 1
ATOM 1426 O O . MET A 1 215 ? 48.285 66.625 33.579 1.00 121.09 190 MET A O 1
ATOM 1431 N N . VAL A 1 216 ? 46.347 65.747 34.300 1.00 114.13 191 VAL A N 1
ATOM 1432 C CA . VAL A 1 216 ? 46.837 65.444 35.637 1.00 110.43 191 VAL A CA 1
ATOM 1433 C C . VAL A 1 216 ? 46.484 64.010 35.989 1.00 107.02 191 VAL A C 1
ATOM 1434 O O . VAL A 1 216 ? 45.401 63.551 35.651 1.00 106.38 191 VAL A O 1
ATOM 1438 N N . ASN A 1 217 ? 47.402 63.324 36.669 1.00 105.62 192 ASN A N 1
ATOM 1439 C CA . ASN A 1 217 ? 47.174 61.972 37.172 1.00 103.80 192 ASN A CA 1
ATOM 1440 C C . ASN A 1 217 ? 46.783 61.970 38.645 1.00 99.47 192 ASN A C 1
ATOM 1441 O O . ASN A 1 217 ? 47.455 62.580 39.477 1.00 98.56 192 ASN A O 1
ATOM 1446 N N . VAL A 1 218 ? 45.705 61.263 38.966 1.00 96.36 193 VAL A N 1
ATOM 1447 C CA . VAL A 1 218 ? 45.222 61.174 40.336 1.00 93.02 193 VAL A CA 1
ATOM 1448 C C . VAL A 1 218 ? 45.088 59.723 40.756 1.00 92.40 193 VAL A C 1
ATOM 1449 O O . VAL A 1 218 ? 44.379 58.947 40.120 1.00 92.75 193 VAL A O 1
ATOM 1453 N N . VAL A 1 219 ? 45.758 59.372 41.845 1.00 92.59 194 VAL A N 1
ATOM 1454 C CA . VAL A 1 219 ? 45.650 58.041 42.417 1.00 93.06 194 VAL A CA 1
ATOM 1455 C C . VAL A 1 219 ? 44.426 57.980 43.336 1.00 90.02 194 VAL A C 1
ATOM 1456 O O . VAL A 1 219 ? 44.320 58.759 44.277 1.00 88.16 194 VAL A O 1
ATOM 1460 N N . ILE A 1 220 ? 43.501 57.068 43.043 1.00 89.78 195 ILE A N 1
ATOM 1461 C CA . ILE A 1 220 ? 42.354 56.806 43.920 1.00 87.52 195 ILE A CA 1
ATOM 1462 C C . ILE A 1 220 ? 42.398 55.389 44.485 1.00 88.75 195 ILE A C 1
ATOM 1463 O O . ILE A 1 220 ? 43.105 54.522 43.966 1.00 91.98 195 ILE A O 1
ATOM 1468 N N . ASN A 1 221 ? 41.637 55.174 45.554 1.00 87.43 196 ASN A N 1
ATOM 1469 C CA . ASN A 1 221 ? 41.410 53.849 46.114 1.00 88.20 196 ASN A CA 1
ATOM 1470 C C . ASN A 1 221 ? 39.992 53.392 45.833 1.00 86.11 196 ASN A C 1
ATOM 1471 O O . ASN A 1 221 ? 39.043 54.131 46.091 1.00 83.03 196 ASN A O 1
ATOM 1476 N N . LYS A 1 222 ? 39.861 52.176 45.309 1.00 87.56 197 LYS A N 1
ATOM 1477 C CA . LYS A 1 222 ? 38.557 51.549 45.109 1.00 86.94 197 LYS A CA 1
ATOM 1478 C C . LYS A 1 222 ? 38.389 50.378 46.063 1.00 86.46 197 LYS A C 1
ATOM 1479 O O . LYS A 1 222 ? 39.366 49.731 46.446 1.00 88.27 197 LYS A O 1
ATOM 1485 N N . LEU A 1 223 ? 37.144 50.119 46.450 1.00 84.23 198 LEU A N 1
ATOM 1486 C CA . LEU A 1 223 ? 36.826 48.990 47.324 1.00 83.87 198 LEU A CA 1
ATOM 1487 C C . LEU A 1 223 ? 36.863 47.713 46.513 1.00 85.30 198 LEU A C 1
ATOM 1488 O O . LEU A 1 223 ? 36.298 47.664 45.433 1.00 85.56 198 LEU A O 1
ATOM 1493 N N . ALA A 1 224 ? 37.527 46.688 47.035 1.00 87.60 199 ALA A N 1
ATOM 1494 C CA . ALA A 1 224 ? 37.500 45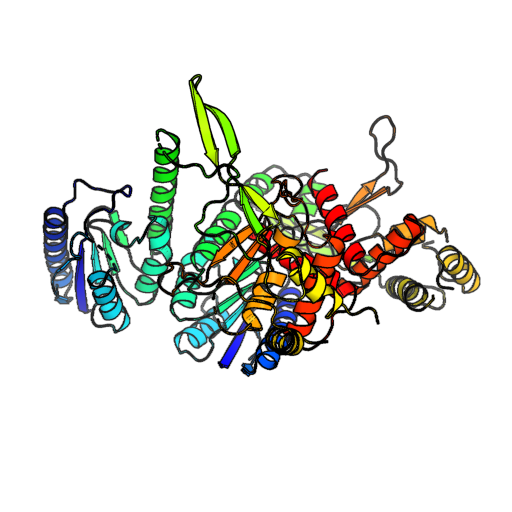.345 46.436 1.00 90.53 199 ALA A CA 1
ATOM 1495 C C . ALA A 1 224 ? 37.181 44.344 47.532 1.00 90.75 199 ALA A C 1
ATOM 1496 O O . ALA A 1 224 ? 37.405 44.629 48.717 1.00 90.61 199 ALA A O 1
ATOM 1498 N N . HIS A 1 225 ? 36.664 43.181 47.153 1.00 91.90 200 HIS A N 1
ATOM 1499 C CA . HIS A 1 225 ? 36.435 42.140 48.143 1.00 93.09 200 HIS A CA 1
ATOM 1500 C C . HIS A 1 225 ? 37.786 41.728 48.711 1.00 97.59 200 HIS A C 1
ATOM 1501 O O . HIS A 1 225 ? 38.732 41.475 47.952 1.00 100.40 200 HIS A O 1
ATOM 1508 N N . SER A 1 226 ? 37.877 41.678 50.040 1.00 98.32 201 SER A N 1
ATOM 1509 C CA . SER A 1 226 ? 39.140 41.389 50.728 1.00 103.42 201 SER A CA 1
ATOM 1510 C C . SER A 1 226 ? 39.740 40.056 50.297 1.00 109.22 201 SER A C 1
ATOM 1511 O O . SER A 1 226 ? 39.031 39.059 50.205 1.00 111.05 201 SER A O 1
ATOM 1514 N N . THR A 1 227 ? 41.046 40.053 50.036 1.00 114.63 202 THR A N 1
ATOM 1515 C CA . THR A 1 227 ? 41.785 38.832 49.719 1.00 121.01 202 THR A CA 1
ATOM 1516 C C . THR A 1 227 ? 42.894 38.558 50.747 1.00 125.92 202 THR A C 1
ATOM 1517 O O . THR A 1 227 ? 43.795 37.760 50.492 1.00 131.87 202 THR A O 1
ATOM 1521 N N . THR A 1 228 ? 42.821 39.214 51.905 1.00 124.29 203 THR A N 1
ATOM 1522 C CA . THR A 1 228 ? 43.720 38.920 53.014 1.00 129.63 203 THR A CA 1
ATOM 1523 C C . THR A 1 228 ? 43.456 37.501 53.519 1.00 133.44 203 THR A C 1
ATOM 1524 O O . THR A 1 228 ? 42.340 37.210 53.940 1.00 129.00 203 THR A O 1
ATOM 1528 N N . PRO A 1 229 ? 44.471 36.610 53.469 1.00 140.25 204 PRO A N 1
ATOM 1529 C CA . PRO A 1 229 ? 44.255 35.258 54.001 1.00 144.95 204 PRO A CA 1
ATOM 1530 C C . PRO A 1 229 ? 44.010 35.262 55.511 1.00 146.09 204 PRO A C 1
ATOM 1531 O O . PRO A 1 229 ? 44.814 35.811 56.262 1.00 149.25 204 PRO A O 1
ATOM 1535 N N . LEU A 1 230 ? 42.899 34.664 55.938 1.00 144.72 205 LEU A N 1
ATOM 1536 C CA . LEU A 1 230 ? 42.520 34.625 57.352 1.00 145.03 205 LEU A CA 1
ATOM 1537 C C . LEU A 1 230 ? 43.018 33.343 58.011 1.00 152.26 205 LEU A C 1
ATOM 1538 O O . LEU A 1 230 ? 43.338 32.372 57.330 1.00 155.75 205 LEU A O 1
ATOM 1543 N N . THR A 1 231 ? 43.065 33.356 59.341 1.00 155.12 206 THR A N 1
ATOM 1544 C CA . THR A 1 231 ? 43.623 32.252 60.127 1.00 163.80 206 THR A CA 1
ATOM 1545 C C . THR A 1 231 ? 42.733 31.017 60.136 1.00 164.34 206 THR A C 1
ATOM 1546 O O . THR A 1 231 ? 43.162 29.943 59.734 1.00 171.76 206 THR A O 1
ATOM 1550 N N . GLY A 1 232 ? 41.491 31.178 60.581 1.00 159.21 207 GLY A N 1
ATOM 1551 C CA . GLY A 1 232 ? 40.646 30.038 60.954 1.00 160.11 207 GLY A CA 1
ATOM 1552 C C . GLY A 1 232 ? 40.014 29.243 59.817 1.00 157.49 207 GLY A C 1
ATOM 1553 O O . GLY A 1 232 ? 40.680 28.944 58.829 1.00 160.10 207 GLY A O 1
ATOM 1554 N N . PRO A 1 233 ? 38.722 28.889 59.954 1.00 152.51 208 PRO A N 1
ATOM 1555 C CA . PRO A 1 233 ? 38.052 28.009 58.995 1.00 151.96 208 PRO A CA 1
ATOM 1556 C C . PRO A 1 233 ? 37.490 28.674 57.729 1.00 146.15 208 PRO A C 1
ATOM 1557 O O . PRO A 1 233 ? 36.951 27.967 56.874 1.00 145.99 208 PRO A O 1
ATOM 1561 N N . PHE A 1 234 ? 37.591 29.998 57.609 1.00 141.27 209 PHE A N 1
ATOM 1562 C CA . PHE A 1 234 ? 37.139 30.688 56.399 1.00 135.47 209 PHE A CA 1
ATOM 1563 C C . PHE A 1 234 ? 38.318 31.373 55.720 1.00 136.32 209 PHE A C 1
ATOM 1564 O O . PHE A 1 234 ? 39.214 31.890 56.392 1.00 137.26 209 PHE A O 1
ATOM 1572 N N . GLU A 1 235 ? 38.310 31.362 54.387 1.00 135.38 210 GLU A N 1
ATOM 1573 C CA . GLU A 1 235 ? 39.457 31.819 53.597 1.00 137.77 210 GLU A CA 1
ATOM 1574 C C . GLU A 1 235 ? 39.601 33.335 53.611 1.00 131.95 210 GLU A C 1
ATOM 1575 O O . GLU A 1 235 ? 40.665 33.848 53.939 1.00 134.24 210 GLU A O 1
ATOM 1581 N N . PHE A 1 236 ? 38.538 34.042 53.235 1.00 125.46 211 PHE A N 1
ATOM 1582 C CA . PHE A 1 236 ? 38.551 35.511 53.207 1.00 120.13 211 PHE A CA 1
ATOM 1583 C C . PHE A 1 236 ? 37.358 36.098 53.967 1.00 114.75 211 PHE A C 1
ATOM 1584 O O . PHE A 1 236 ? 36.396 35.397 54.290 1.00 113.19 211 PHE A O 1
ATOM 1592 N N . GLU A 1 237 ? 37.418 37.399 54.231 1.00 111.00 212 GLU A N 1
ATOM 1593 C CA . GLU A 1 237 ? 36.386 38.075 55.020 1.00 106.57 212 GLU A CA 1
ATOM 1594 C C . GLU A 1 237 ? 34.978 37.960 54.413 1.00 102.69 212 GLU A C 1
ATOM 1595 O O . GLU A 1 237 ? 34.008 37.797 55.151 1.00 100.27 212 GLU A O 1
ATOM 1601 N N . PRO A 1 238 ? 34.860 38.031 53.072 1.00 102.06 213 PRO A N 1
ATOM 1602 C CA . PRO A 1 238 ? 33.551 37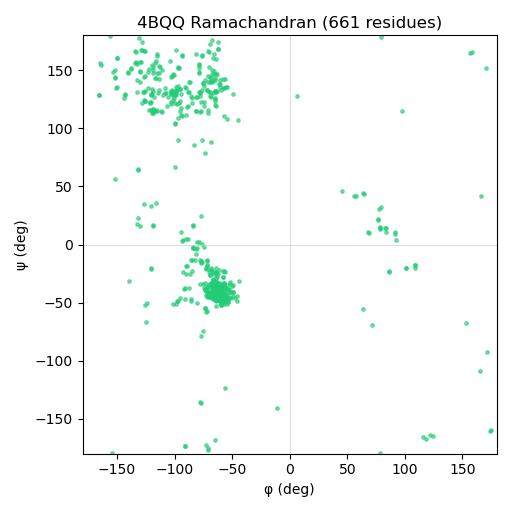.797 52.443 1.00 99.55 213 PRO A CA 1
ATOM 1603 C C . PRO A 1 238 ? 32.927 36.438 52.779 1.00 100.81 213 PRO A C 1
ATOM 1604 O O . PRO A 1 238 ? 31.708 36.354 52.924 1.00 97.29 213 PRO A O 1
ATOM 1608 N N . ASP A 1 239 ? 33.758 35.403 52.899 1.00 104.63 214 ASP A N 1
ATOM 1609 C CA . ASP A 1 239 ? 33.297 34.059 53.274 1.00 107.01 214 ASP A CA 1
ATOM 1610 C C . ASP A 1 239 ? 32.687 34.029 54.670 1.00 105.48 214 ASP A C 1
ATOM 1611 O O . ASP A 1 239 ? 31.729 33.300 54.910 1.00 104.98 214 ASP A O 1
ATOM 1616 N N . VAL A 1 240 ? 33.256 34.802 55.591 1.00 105.29 215 VAL A N 1
ATOM 1617 C CA . VAL A 1 240 ? 32.709 34.916 56.945 1.00 104.27 215 VAL A CA 1
ATOM 1618 C C . VAL A 1 240 ? 31.349 35.605 56.919 1.00 98.45 215 VAL A C 1
ATOM 1619 O O . VAL A 1 240 ? 30.415 35.191 57.604 1.00 97.70 215 VAL A O 1
ATOM 1623 N N . ILE A 1 241 ? 31.238 36.653 56.113 1.00 94.81 216 ILE A N 1
ATOM 1624 C CA . ILE A 1 241 ? 29.986 37.384 56.002 1.00 90.40 216 ILE A CA 1
ATOM 1625 C C . ILE A 1 241 ? 28.893 36.502 55.396 1.00 89.56 216 ILE A C 1
ATOM 1626 O O . ILE A 1 241 ? 27.773 36.453 55.920 1.00 86.77 216 ILE A O 1
ATOM 1631 N N . ARG A 1 242 ? 29.213 35.808 54.303 1.00 90.76 217 ARG A N 1
ATOM 1632 C CA . ARG A 1 242 ? 28.233 34.930 53.663 1.00 91.17 217 ARG A CA 1
ATOM 1633 C C . ARG A 1 242 ? 27.796 33.827 54.627 1.00 91.98 217 ARG A C 1
ATOM 1634 O O . ARG A 1 242 ? 26.624 33.453 54.655 1.00 89.29 217 ARG A O 1
ATOM 1642 N N . TRP A 1 243 ? 28.740 33.342 55.432 1.00 94.93 218 TRP A N 1
ATOM 1643 C CA . TRP A 1 243 ? 28.449 32.339 56.450 1.00 97.96 218 TRP A CA 1
ATOM 1644 C C . TRP A 1 243 ? 27.444 32.845 57.482 1.00 95.99 218 TRP A C 1
ATOM 1645 O O . TRP A 1 243 ? 26.530 32.114 57.859 1.00 97.17 218 TRP A O 1
ATOM 1656 N N . TRP A 1 244 ? 27.600 34.083 57.934 1.00 93.99 219 TRP A N 1
ATOM 1657 C CA . TRP A 1 244 ? 26.654 34.648 58.892 1.00 92.25 219 TRP A CA 1
ATOM 1658 C C . TRP A 1 244 ? 25.221 34.573 58.364 1.00 90.41 219 TRP A C 1
ATOM 1659 O O . TRP A 1 244 ? 24.302 34.217 59.101 1.00 90.57 219 TRP A O 1
ATOM 1670 N N . TRP A 1 245 ? 25.033 34.901 57.088 1.00 88.75 220 TRP A N 1
ATOM 1671 C CA . TRP A 1 245 ? 23.695 34.915 56.505 1.00 86.78 220 TRP A CA 1
ATOM 1672 C C . TRP A 1 245 ? 23.175 33.498 56.340 1.00 89.19 220 TRP A C 1
ATOM 1673 O O . TRP A 1 245 ? 21.988 33.248 56.524 1.00 88.89 220 TRP A O 1
ATOM 1684 N N . ARG A 1 246 ? 24.074 32.574 56.013 1.00 93.40 221 ARG A N 1
ATOM 1685 C CA . ARG A 1 246 ? 23.733 31.163 55.869 1.00 97.08 221 ARG A CA 1
ATOM 1686 C C . ARG A 1 246 ? 23.199 30.599 57.195 1.00 98.52 221 ARG A C 1
ATOM 1687 O O . ARG A 1 246 ? 22.210 29.864 57.207 1.00 100.32 221 ARG A O 1
ATOM 1695 N N . GLU A 1 247 ? 23.863 30.950 58.299 1.00 99.40 222 GLU A N 1
ATOM 1696 C CA . GLU A 1 247 ? 23.483 30.479 59.639 1.00 100.57 222 GLU A CA 1
ATOM 1697 C C . GLU A 1 247 ? 22.159 31.062 60.114 1.00 98.12 222 GLU A C 1
ATOM 1698 O O . GLU A 1 247 ? 21.403 30.397 60.817 1.00 97.95 222 GLU A O 1
ATOM 1704 N N . ILE A 1 248 ? 21.900 32.313 59.751 1.00 94.86 223 ILE A N 1
ATOM 1705 C CA . ILE A 1 248 ? 20.754 33.034 60.270 1.00 93.51 223 ILE A CA 1
ATOM 1706 C C . ILE A 1 248 ? 19.532 32.597 59.467 1.00 94.08 223 ILE A C 1
ATOM 1707 O O . ILE A 1 248 ? 18.512 32.171 60.031 1.00 93.74 223 ILE A O 1
ATOM 1712 N N . LYS A 1 249 ? 19.671 32.642 58.145 1.00 94.99 224 LYS A N 1
ATOM 1713 C CA . LYS A 1 249 ? 18.573 32.349 57.234 1.00 97.04 224 LYS A CA 1
ATOM 1714 C C . LYS A 1 249 ? 18.034 30.945 57.519 1.00 101.19 224 LYS A C 1
ATOM 1715 O O . LYS A 1 249 ? 16.832 30.747 57.737 1.00 102.21 224 LYS A O 1
ATOM 1721 N N . THR A 1 250 ? 18.939 29.972 57.568 1.00 105.88 225 THR A N 1
ATOM 1722 C CA . THR A 1 250 ? 18.521 28.568 57.580 1.00 110.83 225 THR A CA 1
ATOM 1723 C C . THR A 1 250 ? 18.008 28.093 58.938 1.00 114.63 225 THR A C 1
ATOM 1724 O O . THR A 1 250 ? 17.404 27.026 59.007 1.00 118.34 225 THR A O 1
ATOM 1728 N N . HIS A 1 251 ? 18.258 28.868 59.999 1.00 117.41 226 HIS A N 1
ATOM 1729 C CA . HIS A 1 251 ? 17.788 28.537 61.357 1.00 121.41 226 HIS A CA 1
ATOM 1730 C C . HIS A 1 251 ? 16.487 29.250 61.749 1.00 123.74 226 HIS A C 1
ATOM 1731 O O . HIS A 1 251 ? 16.332 30.447 61.518 1.00 117.40 226 HIS A O 1
ATOM 1738 N N . LYS A 1 252 ? 15.572 28.495 62.365 1.00 131.26 227 LYS A N 1
ATOM 1739 C CA . LYS A 1 252 ? 14.266 28.998 62.798 1.00 134.82 227 LYS A CA 1
ATOM 1740 C C . LYS A 1 252 ? 14.006 28.573 64.242 1.00 138.31 227 LYS A C 1
ATOM 1741 O O . LYS A 1 252 ? 13.472 29.340 65.041 1.00 140.33 227 LYS A O 1
ATOM 1747 N N . PRO A 1 266 ? 23.472 27.543 65.809 1.00 145.49 241 PRO A N 1
ATOM 1748 C CA . PRO A 1 266 ? 23.504 29.001 65.805 1.00 138.11 241 PRO A CA 1
ATOM 1749 C C . PRO A 1 266 ? 22.180 29.613 65.312 1.00 135.26 241 PRO A C 1
ATOM 1750 O O . PRO A 1 266 ? 21.117 29.105 65.667 1.00 139.98 241 PRO A O 1
ATOM 1754 N N . GLY A 1 267 ? 22.241 30.692 64.527 1.00 129.22 242 GLY A N 1
ATOM 1755 C CA . GLY A 1 267 ? 21.038 31.397 64.040 1.00 127.21 242 GLY A CA 1
ATOM 1756 C C . GLY A 1 267 ? 20.598 32.543 64.946 1.00 124.70 242 GLY A C 1
ATOM 1757 O O . GLY A 1 267 ? 19.537 33.161 64.746 1.00 124.83 242 GLY A O 1
ATOM 1758 N N . SER A 1 268 ? 21.400 32.790 65.977 1.00 123.15 243 SER A N 1
ATOM 1759 C CA . SER A 1 268 ? 21.314 34.003 66.778 1.00 120.47 243 SER A CA 1
ATOM 1760 C C . SER A 1 268 ? 22.654 34.694 66.616 1.00 115.81 243 SER A C 1
ATOM 1761 O O . SER A 1 268 ? 23.668 34.038 66.361 1.00 115.43 243 SER A O 1
ATOM 1764 N N . ILE A 1 269 ? 22.666 36.011 66.762 1.00 112.24 244 ILE A N 1
ATOM 1765 C CA . ILE A 1 269 ? 23.896 36.768 66.574 1.00 108.89 244 ILE A CA 1
ATOM 1766 C C . ILE A 1 269 ? 24.888 36.548 67.721 1.00 109.81 244 ILE A C 1
ATOM 1767 O O . ILE A 1 269 ? 26.088 36.427 67.473 1.00 108.63 244 ILE A O 1
ATOM 1772 N N . THR A 1 270 ? 24.398 36.489 68.961 1.00 112.18 245 THR A N 1
ATOM 1773 C CA . THR A 1 270 ? 25.262 36.152 70.103 1.00 115.00 245 THR A CA 1
ATOM 1774 C C . THR A 1 270 ? 25.851 34.754 69.905 1.00 117.01 245 THR A C 1
ATOM 1775 O O . THR A 1 270 ? 27.036 34.538 70.152 1.00 118.24 245 THR A O 1
ATOM 1779 N N . GLY A 1 271 ? 25.024 33.831 69.412 1.00 117.91 246 GLY A N 1
ATOM 1780 C CA . GLY A 1 271 ? 25.467 32.483 69.052 1.00 120.82 246 GLY A CA 1
ATOM 1781 C C . GLY A 1 271 ? 26.572 32.482 68.011 1.00 117.58 246 GLY A C 1
ATOM 1782 O O . GLY A 1 271 ? 27.547 31.748 68.141 1.00 120.56 246 GLY A O 1
ATOM 1783 N N . LEU A 1 272 ? 26.427 33.307 66.976 1.00 112.10 247 LEU A N 1
ATOM 1784 C CA . LEU A 1 272 ? 27.469 33.422 65.957 1.00 109.58 247 LEU A CA 1
ATOM 1785 C C . LEU A 1 272 ? 28.788 33.889 66.564 1.00 109.94 247 LEU A C 1
ATOM 1786 O O . LEU A 1 272 ? 29.846 33.392 66.196 1.00 111.23 247 LEU A O 1
ATOM 1791 N N . CYS A 1 273 ? 28.718 34.839 67.495 1.00 109.33 248 CYS A N 1
ATOM 1792 C CA . CYS A 1 273 ? 29.922 35.392 68.118 1.00 110.40 248 CYS A CA 1
ATOM 1793 C C . CYS A 1 273 ? 30.630 34.371 69.002 1.00 116.26 248 CYS A C 1
ATOM 1794 O O . CYS A 1 273 ? 31.860 34.271 68.981 1.00 118.08 248 CYS A O 1
ATOM 1797 N N . LYS A 1 274 ? 29.854 33.598 69.755 1.00 120.20 249 LYS A N 1
ATOM 1798 C CA . LYS A 1 274 ? 30.429 32.556 70.608 1.00 127.77 249 LYS A CA 1
ATOM 1799 C C . LYS A 1 274 ? 31.062 31.442 69.766 1.00 130.41 249 LYS A C 1
ATOM 1800 O O . LYS A 1 274 ? 32.147 30.957 70.083 1.00 135.69 249 LYS A O 1
ATOM 1806 N N . ARG A 1 275 ? 30.387 31.058 68.684 1.00 127.66 250 ARG A N 1
ATOM 1807 C CA . ARG A 1 275 ? 30.921 30.077 67.736 1.00 130.18 250 ARG A CA 1
ATOM 1808 C C . ARG A 1 275 ? 32.193 30.584 67.025 1.00 127.83 250 ARG A C 1
ATOM 1809 O O . ARG A 1 275 ? 33.132 29.812 66.811 1.00 132.59 250 ARG A O 1
ATOM 1817 N N . MET A 1 276 ? 32.234 31.874 66.689 1.00 121.25 251 MET A N 1
ATOM 1818 C CA . MET A 1 276 ? 33.409 32.470 66.034 1.00 119.77 251 MET A CA 1
ATOM 1819 C C . MET A 1 276 ? 34.649 32.432 66.933 1.00 125.11 251 MET A C 1
ATOM 1820 O O . MET A 1 276 ? 35.745 32.095 66.483 1.00 128.03 251 MET A O 1
ATOM 1825 N N . ASP A 1 277 ? 34.469 32.775 68.205 1.00 127.19 252 ASP A N 1
ATOM 1826 C CA . ASP A 1 277 ? 35.562 32.746 69.170 1.00 133.41 252 ASP A CA 1
ATOM 1827 C C . ASP A 1 277 ? 36.085 31.322 69.378 1.00 141.89 252 ASP A C 1
ATOM 1828 O O . ASP A 1 277 ? 37.295 31.105 69.414 1.00 146.58 252 ASP A O 1
ATOM 1833 N N . ALA A 1 278 ? 35.172 30.357 69.480 1.00 144.57 253 ALA A N 1
ATOM 1834 C CA . ALA A 1 278 ? 35.542 28.947 69.655 1.00 154.16 253 ALA A CA 1
ATOM 1835 C C . ALA A 1 278 ? 36.237 28.375 68.414 1.00 155.12 253 ALA A C 1
ATOM 1836 O O . ALA A 1 278 ? 37.263 27.717 68.532 1.00 162.98 253 ALA A O 1
ATOM 1838 N N . ASP A 1 279 ? 35.686 28.644 67.231 1.00 148.41 254 ASP A N 1
ATOM 1839 C CA . ASP A 1 279 ? 36.256 28.154 65.965 1.00 149.46 254 ASP A CA 1
ATOM 1840 C C . ASP A 1 279 ? 37.459 28.969 65.468 1.00 147.34 254 ASP A C 1
ATOM 1841 O O . ASP A 1 279 ? 37.985 28.691 64.390 1.00 148.59 254 ASP A O 1
ATOM 1846 N N . ALA A 1 280 ? 37.872 29.982 66.231 1.00 145.37 255 ALA A N 1
ATOM 1847 C CA . ALA A 1 280 ? 39.026 30.812 65.887 1.00 144.47 255 ALA A CA 1
ATOM 1848 C C . ALA A 1 280 ? 38.825 31.596 64.589 1.00 137.37 255 ALA A C 1
ATOM 1849 O O . ALA A 1 280 ? 39.720 31.649 63.745 1.00 138.94 255 ALA A O 1
ATOM 1851 N N . VAL A 1 281 ? 37.649 32.200 64.425 1.00 130.62 256 VAL A N 1
ATOM 1852 C CA . VAL A 1 281 ? 37.435 33.131 63.323 1.00 124.95 256 VAL A CA 1
ATOM 1853 C C . VAL A 1 281 ? 38.019 34.472 63.767 1.00 123.48 256 VAL A C 1
ATOM 1854 O O . VAL A 1 281 ? 37.518 35.076 64.717 1.00 122.05 256 VAL A O 1
ATOM 1858 N N . PRO A 1 282 ? 39.080 34.940 63.087 1.00 124.97 257 PRO A N 1
ATOM 1859 C CA . PRO A 1 282 ? 39.813 36.123 63.551 1.00 125.55 257 PRO A CA 1
ATOM 1860 C C . PRO A 1 282 ? 39.008 37.435 63.498 1.00 120.64 257 PRO A C 1
ATOM 1861 O O . PRO A 1 282 ? 38.239 37.648 62.560 1.00 116.91 257 PRO A O 1
ATOM 1865 N N . THR A 1 283 ? 39.185 38.273 64.523 1.00 121.53 258 THR A N 1
ATOM 1866 C CA . THR A 1 283 ? 38.554 39.592 64.624 1.00 118.81 258 THR A CA 1
ATOM 1867 C C . THR A 1 283 ? 39.473 40.753 64.230 1.00 121.20 258 THR A C 1
ATOM 1868 O O . THR A 1 283 ? 39.839 41.561 65.086 1.00 123.69 258 THR A O 1
ATOM 1872 N N . ARG A 1 284 ? 39.840 40.832 62.952 1.00 121.49 259 ARG A N 1
ATOM 1873 C CA . ARG A 1 284 ? 40.502 42.020 62.383 1.00 124.27 259 ARG A CA 1
ATOM 1874 C C . ARG A 1 284 ? 41.648 42.610 63.251 1.00 128.89 259 ARG A C 1
ATOM 1875 O O . ARG A 1 284 ? 41.749 43.827 63.440 1.00 130.74 259 ARG A O 1
ATOM 1883 N N . GLY A 1 285 ? 42.517 41.733 63.753 1.00 131.69 260 GLY A N 1
ATOM 1884 C CA . GLY A 1 285 ? 43.673 42.132 64.554 1.00 137.39 260 GLY A CA 1
ATOM 1885 C C . GLY A 1 285 ? 44.943 41.570 63.955 1.00 142.32 260 GLY A C 1
ATOM 1886 O O . GLY A 1 285 ? 44.943 40.453 63.440 1.00 141.70 260 GLY A O 1
ATOM 1887 N N . TRP A 1 297 ? 34.692 38.903 69.366 1.00 143.86 272 TRP A N 1
ATOM 1888 C CA . TRP A 1 297 ? 33.593 39.336 68.502 1.00 137.35 272 TRP A CA 1
ATOM 1889 C C . TRP A 1 297 ? 32.411 39.871 69.314 1.00 136.46 272 TRP A C 1
ATOM 1890 O O . TRP A 1 297 ? 31.898 39.193 70.202 1.00 141.07 272 TRP A O 1
ATOM 1901 N N . ASP A 1 298 ? 31.989 41.089 68.993 1.00 131.38 273 ASP A N 1
ATOM 1902 C CA . ASP A 1 298 ? 30.876 41.755 69.674 1.00 130.89 273 ASP A CA 1
ATOM 1903 C C . ASP A 1 298 ? 29.622 41.678 68.776 1.00 122.95 273 ASP A C 1
ATOM 1904 O O . ASP A 1 298 ? 29.696 41.978 67.577 1.00 117.05 273 ASP A O 1
ATOM 1909 N N . PRO A 1 299 ? 28.474 41.248 69.343 1.00 122.16 274 PRO A N 1
ATOM 1910 C CA . PRO A 1 299 ? 27.217 41.225 68.581 1.00 115.44 274 PRO A CA 1
ATOM 1911 C C . PRO A 1 299 ? 26.908 42.539 67.859 1.00 109.82 274 PRO A C 1
ATOM 1912 O O . PRO A 1 299 ? 26.437 42.518 66.722 1.00 103.48 274 PRO A O 1
ATOM 1916 N N . ALA A 1 300 ? 27.166 43.667 68.518 1.00 111.66 275 ALA A N 1
ATOM 1917 C CA . ALA A 1 300 ? 26.905 44.982 67.927 1.00 107.13 275 ALA A CA 1
ATOM 1918 C C . ALA A 1 300 ? 27.710 45.188 66.648 1.00 103.67 275 ALA A C 1
ATOM 1919 O O . ALA A 1 300 ? 27.216 45.801 65.688 1.00 99.42 275 ALA A O 1
ATOM 1921 N N . THR A 1 301 ? 28.934 44.657 66.633 1.00 106.33 276 THR A N 1
ATOM 1922 C CA . THR A 1 301 ? 29.834 44.775 65.483 1.00 104.56 276 THR A CA 1
ATOM 1923 C C . THR A 1 301 ? 29.349 43.932 64.305 1.00 100.18 276 THR A C 1
ATOM 1924 O O . THR A 1 301 ? 29.365 44.382 63.157 1.00 96.05 276 THR A O 1
ATOM 1928 N N . VAL A 1 302 ? 28.916 42.711 64.599 1.00 101.06 277 VAL A N 1
ATOM 1929 C CA . VAL A 1 302 ? 28.361 41.822 63.582 1.00 96.70 277 VAL A CA 1
ATOM 1930 C C . VAL A 1 302 ? 27.130 42.462 62.932 1.00 91.06 277 VAL A C 1
ATOM 1931 O O . VAL A 1 302 ? 27.021 42.512 61.706 1.00 86.72 277 VAL A O 1
ATOM 1935 N N . MET A 1 303 ? 26.217 42.970 63.753 1.00 91.75 278 MET A N 1
ATOM 1936 C CA . MET A 1 303 ? 25.013 43.622 63.227 1.00 88.60 278 MET A CA 1
ATOM 1937 C C . MET A 1 303 ? 25.339 44.889 62.449 1.00 83.81 278 MET A C 1
ATOM 1938 O O . MET A 1 303 ? 24.746 45.130 61.399 1.00 78.92 278 MET A O 1
ATOM 1943 N N . ARG A 1 304 ? 26.292 45.677 62.939 1.00 86.03 279 ARG A N 1
ATOM 1944 C CA . ARG A 1 304 ? 26.735 46.865 62.209 1.00 83.49 279 ARG A CA 1
ATOM 1945 C C . ARG A 1 304 ? 27.222 46.517 60.795 1.00 80.22 279 ARG A C 1
ATOM 1946 O O . ARG A 1 304 ? 26.971 47.268 59.846 1.00 76.22 279 ARG A O 1
ATOM 1954 N N . ILE A 1 305 ? 27.945 45.405 60.670 1.00 81.11 280 ILE A N 1
ATOM 1955 C CA . ILE A 1 305 ? 28.431 44.934 59.371 1.00 78.36 280 ILE A CA 1
ATOM 1956 C C . ILE A 1 305 ? 27.280 44.418 58.502 1.00 73.53 280 ILE A C 1
ATOM 1957 O O . ILE A 1 305 ? 27.207 44.722 57.314 1.00 71.14 280 ILE A O 1
ATOM 1962 N N . LEU A 1 306 ? 26.370 43.659 59.097 1.00 73.02 281 LEU A N 1
ATOM 1963 C CA . LEU A 1 306 ? 25.218 43.134 58.357 1.00 69.43 281 LEU A CA 1
ATOM 1964 C C . LEU A 1 306 ? 24.284 44.230 57.838 1.00 65.44 281 LEU A C 1
ATOM 1965 O O . LEU A 1 306 ? 23.554 44.019 56.858 1.00 62.20 281 LEU A O 1
ATOM 1970 N N . ARG A 1 307 ? 24.309 45.386 58.502 1.00 65.82 282 ARG A N 1
ATOM 1971 C CA . ARG A 1 307 ? 23.576 46.565 58.063 1.00 63.51 282 ARG A CA 1
ATOM 1972 C C . ARG A 1 307 ? 24.262 47.315 56.902 1.00 60.93 282 ARG A C 1
ATOM 1973 O O . ARG A 1 307 ? 23.639 48.155 56.266 1.00 57.79 282 ARG A O 1
ATOM 1981 N N . ASP A 1 308 ? 25.523 46.999 56.614 1.00 62.39 283 ASP A N 1
ATOM 1982 C CA . ASP A 1 308 ? 26.300 47.742 55.613 1.00 61.75 283 ASP A CA 1
ATOM 1983 C C . ASP A 1 308 ? 25.797 47.445 54.205 1.00 59.07 283 ASP A C 1
ATOM 1984 O O . ASP A 1 308 ? 25.921 46.320 53.738 1.00 60.30 283 ASP A O 1
ATOM 1989 N N . PRO A 1 309 ? 25.218 48.443 53.524 1.00 55.58 284 PRO A N 1
ATOM 1990 C CA . PRO A 1 309 ? 24.749 48.198 52.153 1.00 54.52 284 PRO A CA 1
ATOM 1991 C C . PRO A 1 309 ? 25.874 47.801 51.169 1.00 56.85 284 PRO A C 1
ATOM 1992 O O . PRO A 1 309 ? 25.601 47.195 50.122 1.00 54.94 284 PRO A O 1
ATOM 1996 N N . ARG A 1 310 ? 27.114 48.147 51.498 1.00 58.94 285 ARG A N 1
ATOM 1997 C CA . ARG A 1 310 ? 28.226 47.855 50.611 1.00 62.61 285 ARG A CA 1
ATOM 1998 C C . ARG A 1 310 ? 28.414 46.352 50.418 1.00 65.80 285 ARG A C 1
ATOM 1999 O O . ARG A 1 310 ? 28.848 45.942 49.343 1.00 68.61 285 ARG A O 1
ATOM 2007 N N . ILE A 1 311 ? 28.028 45.537 51.409 1.00 65.66 286 ILE A N 1
ATOM 2008 C CA A ILE A 1 311 ? 28.062 44.083 51.281 0.50 68.04 286 ILE A CA 1
ATOM 2009 C CA B ILE A 1 311 ? 28.099 44.085 51.258 0.50 67.72 286 ILE A CA 1
ATOM 2010 C C . ILE A 1 311 ? 27.100 43.592 50.198 1.00 66.16 286 ILE A C 1
ATOM 2011 O O . ILE A 1 311 ? 27.263 42.502 49.664 1.00 68.50 286 ILE A O 1
ATOM 2020 N N . ALA A 1 312 ? 26.074 44.385 49.895 1.00 62.30 287 ALA A N 1
ATOM 2021 C CA . ALA A 1 312 ? 25.151 44.059 48.799 1.00 60.89 287 ALA A CA 1
ATOM 2022 C C . ALA A 1 312 ? 25.621 44.650 47.468 1.00 61.97 287 ALA A C 1
ATOM 2023 O O . ALA A 1 312 ? 24.935 44.532 46.452 1.00 62.69 287 ALA A O 1
ATOM 2025 N N . GLY A 1 313 ? 26.799 45.270 47.467 1.00 63.02 288 GLY A N 1
ATOM 2026 C CA . GLY A 1 313 ? 27.321 45.930 46.276 1.00 63.00 288 GLY A CA 1
ATOM 2027 C C . GLY A 1 313 ? 26.795 47.336 46.057 1.00 59.79 288 GLY A C 1
ATOM 2028 O O . GLY A 1 313 ? 26.963 47.886 44.973 1.00 59.60 288 GLY A O 1
ATOM 2029 N N . PHE A 1 314 ? 26.176 47.935 47.080 1.00 58.19 289 PHE A N 1
ATOM 2030 C CA . PHE A 1 314 ? 25.661 49.308 46.981 1.00 56.02 289 PHE A CA 1
ATOM 2031 C C . PHE A 1 314 ? 26.649 50.295 47.606 1.00 56.91 289 PHE A C 1
ATOM 2032 O O . PHE A 1 314 ? 27.111 50.074 48.719 1.00 58.44 289 PHE A O 1
ATOM 2040 N N . ALA A 1 315 ? 26.964 51.383 46.906 1.00 55.07 290 ALA A N 1
ATOM 2041 C CA . ALA A 1 315 ? 27.756 52.460 47.500 1.00 56.28 290 ALA A CA 1
ATOM 2042 C C . ALA A 1 315 ? 26.953 53.093 48.637 1.00 54.55 290 ALA A C 1
ATOM 2043 O O . ALA A 1 315 ? 25.738 53.204 48.543 1.00 50.94 290 ALA A O 1
ATOM 2045 N N . ALA A 1 316 ? 27.634 53.493 49.708 1.00 57.22 291 ALA A N 1
ATOM 2046 C CA . ALA A 1 316 ? 26.970 54.068 50.870 1.00 57.44 291 ALA A CA 1
ATOM 2047 C C . ALA A 1 316 ? 27.873 55.007 51.672 1.00 62.46 291 ALA A C 1
ATOM 2048 O O . ALA A 1 316 ? 29.084 54.819 51.730 1.00 64.82 291 ALA A O 1
ATOM 2050 N N . GLU A 1 317 ? 27.258 56.018 52.287 1.00 63.94 292 GLU A N 1
ATOM 2051 C CA . GLU A 1 317 ? 27.926 56.910 53.228 1.00 68.05 292 GLU A CA 1
ATOM 2052 C C . GLU A 1 317 ? 27.777 56.305 54.627 1.00 68.97 292 GLU A C 1
ATOM 2053 O O . GLU A 1 317 ? 26.684 55.876 54.988 1.00 66.81 292 GLU A O 1
ATOM 2059 N N . VAL A 1 318 ? 28.858 56.270 55.404 1.00 71.85 293 VAL A N 1
ATOM 2060 C CA . VAL A 1 318 ? 28.782 55.821 56.806 1.00 73.13 293 VAL A CA 1
ATOM 2061 C C . VAL A 1 318 ? 28.366 57.011 57.690 1.00 74.33 293 VAL A C 1
ATOM 2062 O O . VAL A 1 318 ? 28.969 58.086 57.624 1.00 73.70 293 VAL A O 1
ATOM 2066 N N . ILE A 1 319 ? 27.305 56.815 58.471 1.00 74.20 294 ILE A N 1
ATOM 2067 C CA . ILE A 1 319 ? 26.785 57.839 59.362 1.00 77.77 294 ILE A CA 1
ATOM 2068 C C . ILE A 1 319 ? 27.339 57.543 60.755 1.00 83.79 294 ILE A C 1
ATOM 2069 O O . ILE A 1 319 ? 27.124 56.458 61.298 1.00 83.16 294 ILE A O 1
ATOM 2074 N N . TYR A 1 320 ? 28.067 58.499 61.321 1.00 88.80 295 TYR A N 1
ATOM 2075 C CA . TYR A 1 320 ? 28.673 58.324 62.641 1.00 95.33 295 TYR A CA 1
ATOM 2076 C C . TYR A 1 320 ? 27.814 58.954 63.728 1.00 99.57 295 TYR A C 1
ATOM 2077 O O . TYR A 1 320 ? 27.076 59.905 63.472 1.00 97.31 295 TYR A O 1
ATOM 2086 N N . LYS A 1 321 ? 27.906 58.407 64.939 1.00 108.08 296 LYS A N 1
ATOM 2087 C CA . LYS A 1 321 ? 27.246 58.996 66.103 1.00 114.85 296 LYS A CA 1
ATOM 2088 C C . LYS A 1 321 ? 27.933 60.307 66.449 1.00 119.41 296 LYS A C 1
ATOM 2089 O O . LYS A 1 321 ? 29.161 60.373 66.547 1.00 120.94 296 LYS A O 1
ATOM 2095 N N . LYS A 1 322 ? 27.130 61.347 66.632 1.00 123.57 297 LYS A N 1
ATOM 2096 C CA . LYS A 1 322 ? 27.642 62.674 66.935 1.00 131.41 297 LYS A CA 1
ATOM 2097 C C . LYS A 1 322 ? 27.516 62.953 68.426 1.00 142.02 297 LYS A C 1
ATOM 2098 O O . LYS A 1 322 ? 26.589 62.475 69.082 1.00 145.43 297 LYS A O 1
ATOM 2104 N N . LYS A 1 323 ? 28.476 63.698 68.963 1.00 150.42 298 LYS A N 1
ATOM 2105 C CA . LYS A 1 323 ? 28.405 64.181 70.342 1.00 159.07 298 LYS A CA 1
ATOM 2106 C C . LYS A 1 323 ? 27.326 65.267 70.445 1.00 161.12 298 LYS A C 1
ATOM 2107 O O . LYS A 1 323 ? 26.846 65.759 69.419 1.00 155.84 298 LYS A O 1
ATOM 2113 N N . PRO A 1 324 ? 26.923 65.638 71.677 1.00 169.40 299 PRO A N 1
ATOM 2114 C CA . PRO A 1 324 ? 25.964 66.741 71.806 1.00 171.68 299 PRO A CA 1
ATOM 2115 C C . PRO A 1 324 ? 26.450 67.988 71.063 1.00 171.33 299 PRO A C 1
ATOM 2116 O O . PRO A 1 324 ? 25.660 68.697 70.441 1.00 168.83 299 PRO A O 1
ATOM 2120 N N . ASP A 1 325 ? 27.757 68.216 71.139 1.00 175.18 300 ASP A N 1
ATOM 2121 C CA . ASP A 1 325 ? 28.469 69.237 70.371 1.00 174.69 300 ASP A CA 1
ATOM 2122 C C . ASP A 1 325 ? 28.177 69.230 68.859 1.00 165.79 300 ASP A C 1
ATOM 2123 O O . ASP A 1 325 ? 28.141 70.283 68.221 1.00 163.92 300 ASP A O 1
ATOM 2128 N N . GLY A 1 326 ? 27.977 68.045 68.287 1.00 160.41 301 GLY A N 1
ATOM 2129 C CA . GLY A 1 326 ? 27.813 67.896 66.839 1.00 152.06 301 GLY A CA 1
ATOM 2130 C C . GLY A 1 326 ? 29.017 67.231 66.195 1.00 149.27 301 GLY A C 1
ATOM 2131 O O . GLY A 1 326 ? 28.923 66.731 65.073 1.00 142.96 301 GLY A O 1
ATOM 2132 N N . THR A 1 327 ? 30.146 67.218 66.908 1.00 154.42 302 THR A N 1
ATOM 2133 C CA . THR A 1 327 ? 31.371 66.587 66.413 1.00 152.27 302 THR A CA 1
ATOM 2134 C C . THR A 1 327 ? 31.200 65.070 66.345 1.00 147.91 302 THR A C 1
ATOM 2135 O O . THR A 1 327 ? 30.820 64.442 67.340 1.00 151.46 302 THR A O 1
ATOM 2139 N N . PRO A 1 328 ? 31.483 64.474 65.172 1.00 138.43 303 PRO A N 1
ATOM 2140 C CA . PRO A 1 328 ? 31.277 63.039 65.021 1.00 133.21 303 PRO A CA 1
ATOM 2141 C C . PRO A 1 328 ? 32.274 62.224 65.839 1.00 133.14 303 PRO A C 1
ATOM 2142 O O . PRO A 1 328 ? 33.420 62.635 65.999 1.00 136.47 303 PRO A O 1
ATOM 2146 N N . THR A 1 329 ? 31.816 61.095 66.370 1.00 129.19 304 THR A N 1
ATOM 2147 C CA . THR A 1 329 ? 32.682 60.141 67.047 1.00 130.32 304 THR A CA 1
ATOM 2148 C C . THR A 1 329 ? 33.177 59.141 66.012 1.00 124.21 304 THR A C 1
ATOM 2149 O O . THR A 1 329 ? 32.921 59.300 64.815 1.00 120.35 304 THR A O 1
ATOM 2153 N N . THR A 1 330 ? 33.877 58.109 66.468 1.00 124.72 305 THR A N 1
ATOM 2154 C CA . THR A 1 330 ? 34.304 57.028 65.591 1.00 121.09 305 THR A CA 1
ATOM 2155 C C . THR A 1 330 ? 33.291 55.871 65.582 1.00 117.36 305 THR A C 1
ATOM 2156 O O . THR A 1 330 ? 33.527 54.854 64.936 1.00 114.01 305 THR A O 1
ATOM 2160 N N . LYS A 1 331 ? 32.165 56.031 66.284 1.00 116.73 306 LYS A N 1
ATOM 2161 C CA . LYS A 1 331 ? 31.148 54.979 66.370 1.00 113.36 306 LYS A CA 1
ATOM 2162 C C . LYS A 1 331 ? 30.159 55.102 65.225 1.00 106.28 306 LYS A C 1
ATOM 2163 O O . LYS A 1 331 ? 29.635 56.182 64.957 1.00 104.42 306 LYS A O 1
ATOM 2169 N N . ILE A 1 332 ? 29.898 53.987 64.551 1.00 102.69 307 ILE A N 1
ATOM 2170 C CA . ILE A 1 332 ? 28.992 53.984 63.415 1.00 96.56 307 ILE A CA 1
ATOM 2171 C C . ILE A 1 332 ? 27.552 53.919 63.916 1.00 95.54 307 ILE A C 1
ATOM 2172 O O . ILE A 1 332 ? 27.205 53.066 64.723 1.00 97.82 307 ILE A O 1
ATOM 2177 N N . GLU A 1 333 ? 26.732 54.858 63.462 1.00 92.48 308 GLU A N 1
ATOM 2178 C CA . GLU A 1 333 ? 25.306 54.865 63.769 1.00 92.35 308 GLU A CA 1
ATOM 2179 C C . GLU A 1 333 ? 24.528 54.100 62.700 1.00 85.50 308 GLU A C 1
ATOM 2180 O O . GLU A 1 333 ? 23.558 53.420 62.997 1.00 84.95 308 GLU A O 1
ATOM 2186 N N . GLY A 1 334 ? 24.943 54.228 61.448 1.00 80.81 309 GLY A N 1
ATOM 2187 C CA . GLY A 1 334 ? 24.240 53.572 60.347 1.00 74.50 309 GLY A CA 1
ATOM 2188 C C . GLY A 1 334 ? 24.803 53.984 59.007 1.00 70.18 309 GLY A C 1
ATOM 2189 O O . GLY A 1 334 ? 25.927 54.466 58.918 1.00 72.21 309 GLY A O 1
ATOM 2190 N N . TYR A 1 335 ? 24.015 53.782 57.960 1.00 66.13 310 TYR A N 1
ATOM 2191 C CA . TYR A 1 335 ? 24.479 53.963 56.596 1.00 64.09 310 TYR A CA 1
ATOM 2192 C C . TYR A 1 335 ? 23.409 54.619 55.746 1.00 61.31 310 TYR A C 1
ATOM 2193 O O . TYR A 1 335 ? 22.223 54.387 55.955 1.00 60.24 310 TYR A O 1
ATOM 2202 N N . ARG A 1 336 ? 23.838 55.419 54.779 1.00 61.68 311 ARG A N 1
ATOM 2203 C CA . ARG A 1 336 ? 22.926 55.997 53.793 1.00 61.51 311 ARG A CA 1
ATOM 2204 C C . ARG A 1 336 ? 23.332 55.511 52.404 1.00 58.28 311 ARG A C 1
ATOM 2205 O O . ARG A 1 336 ? 24.429 55.806 51.935 1.00 57.22 311 ARG A O 1
ATOM 2213 N N . ILE A 1 337 ? 22.449 54.765 51.760 1.00 54.83 312 ILE A N 1
ATOM 2214 C CA . ILE A 1 337 ? 22.724 54.258 50.437 1.00 53.43 312 ILE A CA 1
ATOM 2215 C C . ILE A 1 337 ? 22.873 55.438 49.479 1.00 53.09 312 ILE A C 1
ATOM 2216 O O . ILE A 1 337 ? 22.049 56.353 49.490 1.00 51.80 312 ILE A O 1
ATOM 2221 N N . GLN A 1 338 ? 23.931 55.421 48.670 1.00 51.86 313 GLN A N 1
ATOM 2222 C CA . GLN A 1 338 ? 24.126 56.438 47.637 1.00 53.10 313 GLN A CA 1
ATOM 2223 C C . GLN A 1 338 ? 23.211 56.108 46.440 1.00 49.85 313 GLN A C 1
ATOM 2224 O O . GLN A 1 338 ? 23.189 54.967 45.964 1.00 50.52 313 GLN A O 1
ATOM 2230 N N . ARG A 1 339 ? 22.465 57.101 45.968 1.00 48.55 314 ARG A N 1
ATOM 2231 C CA . ARG A 1 339 ? 21.415 56.883 44.968 1.00 49.76 314 ARG A CA 1
ATOM 2232 C C . ARG A 1 339 ? 21.489 57.836 43.759 1.00 50.54 314 ARG A C 1
ATOM 2233 O O . ARG A 1 339 ? 21.893 58.979 43.878 1.00 49.82 314 ARG A O 1
ATOM 2241 N N . ASP A 1 340 ? 21.070 57.350 42.599 1.00 51.78 315 ASP A N 1
ATOM 2242 C CA . ASP A 1 340 ? 20.966 58.191 41.417 1.00 54.03 315 ASP A CA 1
ATOM 2243 C C . ASP A 1 340 ? 19.977 59.310 41.716 1.00 52.21 315 ASP A C 1
ATOM 2244 O O . ASP A 1 340 ? 18.912 59.055 42.280 1.00 50.29 315 ASP A O 1
ATOM 2249 N N . PRO A 1 341 ? 20.319 60.549 41.342 1.00 52.85 316 PRO A N 1
ATOM 2250 C CA . PRO A 1 341 ? 19.436 61.681 41.685 1.00 54.50 316 PRO A CA 1
ATOM 2251 C C . PRO A 1 341 ? 18.065 61.702 40.986 1.00 56.30 316 PRO A C 1
ATOM 2252 O O . PRO A 1 341 ? 17.140 62.327 41.511 1.00 58.28 316 PRO A O 1
ATOM 2256 N N . ILE A 1 342 ? 17.922 61.022 39.846 1.00 53.67 317 ILE A N 1
ATOM 2257 C CA . ILE A 1 342 ? 16.655 61.033 39.113 1.00 54.61 317 ILE A CA 1
ATOM 2258 C C . ILE A 1 342 ? 15.790 59.808 39.408 1.00 54.06 317 ILE A C 1
ATOM 2259 O O . ILE A 1 342 ? 14.600 59.941 39.695 1.00 55.85 317 ILE A O 1
ATOM 2264 N N . THR A 1 343 ? 16.382 58.618 39.343 1.00 52.85 318 THR A N 1
ATOM 2265 C CA . THR A 1 343 ? 15.635 57.381 39.557 1.00 52.32 318 THR A CA 1
ATOM 2266 C C . THR A 1 343 ? 15.606 56.912 40.999 1.00 49.06 318 THR A C 1
ATOM 2267 O O . THR A 1 343 ? 14.773 56.080 41.354 1.00 47.86 318 THR A O 1
ATOM 2271 N N . LEU A 1 344 ? 16.537 57.416 41.808 1.00 49.86 319 LEU A N 1
ATOM 2272 C CA . LEU A 1 344 ? 16.784 56.945 43.197 1.00 48.45 319 LEU A CA 1
ATOM 2273 C C . LEU A 1 344 ? 17.360 55.531 43.317 1.00 47.35 319 LEU A C 1
ATOM 2274 O O . LEU A 1 344 ? 17.451 54.982 44.413 1.00 47.36 319 LEU A O 1
ATOM 2279 N N . ARG A 1 345 ? 17.793 54.957 42.206 1.00 49.75 320 ARG A N 1
ATOM 2280 C CA . ARG A 1 345 ? 18.371 53.614 42.201 1.00 50.70 320 ARG A CA 1
ATOM 2281 C C . ARG A 1 345 ? 19.731 53.632 42.901 1.00 49.62 320 ARG A C 1
ATOM 2282 O O . ARG A 1 345 ? 20.491 54.561 42.695 1.00 50.12 320 ARG A O 1
ATOM 2290 N N . PRO A 1 346 ? 20.057 52.604 43.703 1.00 49.61 321 PRO A N 1
ATOM 2291 C CA . PRO A 1 346 ? 21.363 52.603 44.366 1.00 49.57 321 PRO A CA 1
ATOM 2292 C C . PRO A 1 346 ? 22.520 52.604 43.397 1.00 51.58 321 PRO A C 1
ATOM 2293 O O . PRO A 1 346 ? 22.483 51.895 42.413 1.00 53.07 321 PRO A O 1
ATOM 2297 N N . VAL A 1 347 ? 23.541 53.396 43.684 1.00 52.20 322 VAL A N 1
ATOM 2298 C CA . VAL A 1 347 ? 24.775 53.348 42.906 1.00 54.95 322 VAL A CA 1
ATOM 2299 C C . VAL A 1 347 ? 25.501 52.045 43.252 1.00 57.72 322 VAL A C 1
ATOM 2300 O O . VAL A 1 347 ? 25.631 51.708 44.415 1.00 56.66 322 VAL A O 1
ATOM 2304 N N . GLU A 1 348 ? 25.966 51.326 42.238 1.00 62.07 323 GLU A N 1
ATOM 2305 C CA . GLU A 1 348 ? 26.618 50.024 42.428 1.00 67.05 323 GLU A CA 1
ATOM 2306 C C . GLU A 1 348 ? 28.143 50.136 42.489 1.00 68.52 323 GLU A C 1
ATOM 2307 O O . GLU A 1 348 ? 28.748 50.837 41.682 1.00 68.19 323 GLU A O 1
ATOM 2313 N N . LEU A 1 349 ? 28.752 49.468 43.468 1.00 68.49 324 LEU A N 1
ATOM 2314 C CA . LEU A 1 349 ? 30.217 49.387 43.550 1.00 72.34 324 LEU A CA 1
ATOM 2315 C C . LEU A 1 349 ? 30.740 48.546 42.391 1.00 75.89 324 LEU A C 1
ATOM 2316 O O . LEU A 1 349 ? 30.131 47.538 42.046 1.00 75.07 324 LEU A O 1
ATOM 2321 N N . ASP A 1 350 ? 31.860 48.953 41.800 1.00 80.50 325 ASP A N 1
ATOM 2322 C CA . ASP A 1 350 ? 32.484 48.186 40.699 1.00 85.53 325 ASP A CA 1
ATOM 2323 C C . ASP A 1 350 ? 32.813 46.729 41.079 1.00 87.32 325 ASP A C 1
ATOM 2324 O O . ASP A 1 350 ? 32.725 45.842 40.234 1.00 90.79 325 ASP A O 1
ATOM 2329 N N . CYS A 1 351 ? 33.171 46.487 42.341 1.00 86.49 326 CYS A N 1
ATOM 2330 C CA . CYS A 1 351 ? 33.523 45.134 42.817 1.00 88.41 326 CYS A CA 1
ATOM 2331 C C . CYS A 1 351 ? 32.329 44.178 42.937 1.00 86.28 326 CYS A C 1
ATOM 2332 O O . CYS A 1 351 ? 32.504 42.963 43.083 1.00 88.70 326 CYS A O 1
ATOM 2335 N N . GLY A 1 352 ? 31.111 44.705 42.893 1.00 81.91 327 GLY A N 1
ATOM 2336 C CA . GLY A 1 352 ? 29.936 43.852 42.986 1.00 80.25 327 GLY A CA 1
ATOM 2337 C C . GLY A 1 352 ? 29.612 43.393 44.403 1.00 79.04 327 GLY A C 1
ATOM 2338 O O . GLY A 1 352 ? 30.310 43.745 45.356 1.00 79.55 327 GLY A O 1
ATOM 2339 N N . PRO A 1 353 ? 28.541 42.591 44.552 1.00 77.04 328 PRO A N 1
ATOM 2340 C CA . PRO A 1 353 ? 28.036 42.188 45.865 1.00 75.80 328 PRO A CA 1
ATOM 2341 C C . PRO A 1 353 ? 28.814 41.066 46.540 1.00 79.01 328 PRO A C 1
ATOM 2342 O O . PRO A 1 353 ? 29.334 40.187 45.862 1.00 82.75 328 PRO A O 1
ATOM 2346 N N . ILE A 1 354 ? 28.864 41.096 47.870 1.00 77.22 329 ILE A N 1
ATOM 2347 C CA . ILE A 1 354 ? 29.294 39.945 48.668 1.00 80.11 329 ILE A CA 1
ATOM 2348 C C . ILE A 1 354 ? 28.073 39.049 48.896 1.00 79.08 329 ILE A C 1
ATOM 2349 O O . ILE A 1 354 ? 28.148 37.833 48.740 1.00 82.30 329 ILE A O 1
ATOM 2354 N N . ILE A 1 355 ? 26.959 39.664 49.284 1.00 75.55 330 ILE A N 1
ATOM 2355 C CA . ILE A 1 355 ? 25.664 38.987 49.376 1.00 75.14 330 ILE A CA 1
ATOM 2356 C C . ILE A 1 355 ? 24.758 39.613 48.326 1.00 72.38 330 ILE A C 1
ATOM 2357 O O . ILE A 1 355 ? 24.662 40.833 48.257 1.00 69.95 330 ILE A O 1
ATOM 2362 N N . GLU A 1 356 ? 24.100 38.803 47.503 1.00 72.97 331 GLU A N 1
ATOM 2363 C CA . GLU A 1 356 ? 23.219 39.350 46.463 1.00 71.80 331 GLU A CA 1
ATOM 2364 C C . GLU A 1 356 ? 22.142 40.281 47.063 1.00 66.98 331 GLU A C 1
ATOM 2365 O O . GLU A 1 356 ? 21.620 40.009 48.148 1.00 64.35 331 GLU A O 1
ATOM 2371 N N . PRO A 1 357 ? 21.809 41.379 46.360 1.00 64.01 332 PRO A N 1
ATOM 2372 C CA . PRO A 1 357 ? 20.833 42.347 46.859 1.00 60.07 332 PRO A CA 1
ATOM 2373 C C . PRO A 1 357 ? 19.537 41.727 47.396 1.00 59.15 332 PRO A C 1
ATOM 2374 O O . PRO A 1 357 ? 19.094 42.108 48.479 1.00 56.56 332 PRO A O 1
ATOM 2378 N N . ALA A 1 358 ? 18.947 40.784 46.658 1.00 60.00 333 ALA A N 1
ATOM 2379 C CA . ALA A 1 358 ? 17.730 40.087 47.119 1.00 61.73 333 ALA A CA 1
ATOM 2380 C C . ALA A 1 358 ? 17.932 39.487 48.512 1.00 63.25 333 ALA A C 1
ATOM 2381 O O . ALA A 1 358 ? 17.107 39.687 49.406 1.00 61.68 333 ALA A O 1
ATOM 2383 N N . GLU A 1 359 ? 19.042 38.775 48.702 1.00 64.66 334 GLU A N 1
ATOM 2384 C CA . GLU A 1 359 ? 19.351 38.200 50.013 1.00 66.78 334 GLU A CA 1
ATOM 2385 C C . GLU A 1 359 ? 19.598 39.298 51.061 1.00 63.33 334 GLU A C 1
ATOM 2386 O O . GLU A 1 359 ? 19.165 39.182 52.218 1.00 62.26 334 GLU A O 1
ATOM 2392 N N . TRP A 1 360 ? 20.260 40.377 50.650 1.00 59.90 335 TRP A N 1
ATOM 2393 C CA . TRP A 1 360 ? 20.565 41.451 51.586 1.00 59.08 335 TRP A CA 1
ATOM 2394 C C . TRP A 1 360 ? 19.281 42.089 52.114 1.00 56.79 335 TRP A C 1
ATOM 2395 O O . TRP A 1 360 ? 19.187 42.395 53.304 1.00 57.03 335 TRP A O 1
ATOM 2406 N N . TYR A 1 361 ? 18.301 42.296 51.238 1.00 55.13 336 TYR A N 1
ATOM 2407 C CA . TYR A 1 361 ? 17.040 42.907 51.666 1.00 54.67 336 TYR A CA 1
ATOM 2408 C C . TYR A 1 361 ? 16.296 41.980 52.599 1.00 55.57 336 TYR A C 1
ATOM 2409 O O . TYR A 1 361 ? 15.674 42.432 53.550 1.00 55.53 336 TYR A O 1
ATOM 2418 N N . GLU A 1 362 ? 16.362 40.684 52.326 1.00 58.45 337 GLU A N 1
ATOM 2419 C CA . GLU A 1 362 ? 15.793 39.697 53.233 1.00 62.02 337 GLU A CA 1
ATOM 2420 C C . GLU A 1 362 ? 16.483 39.749 54.597 1.00 62.47 337 GLU A C 1
ATOM 2421 O O . GLU A 1 362 ? 15.834 39.669 55.639 1.00 62.70 337 GLU A O 1
ATOM 2427 N N . LEU A 1 363 ? 17.806 39.880 54.577 1.00 61.13 338 LEU A N 1
ATOM 2428 C CA . LEU A 1 363 ? 18.583 40.023 55.802 1.00 62.49 338 LEU A CA 1
ATOM 2429 C C . LEU A 1 363 ? 18.149 41.266 56.601 1.00 61.21 338 LEU A C 1
ATOM 2430 O O . LEU A 1 363 ? 17.975 41.197 57.818 1.00 61.06 338 LEU A O 1
ATOM 2435 N N . GLN A 1 364 ? 17.953 42.392 55.919 1.00 57.74 339 GLN A N 1
ATOM 2436 C CA . GLN A 1 364 ? 17.563 43.611 56.620 1.00 58.08 339 GLN A CA 1
ATOM 2437 C C . GLN A 1 364 ? 16.196 43.423 57.264 1.00 58.64 339 GLN A C 1
ATOM 2438 O O . GLN A 1 364 ? 15.989 43.836 58.410 1.00 60.21 339 GLN A O 1
ATOM 2444 N N . ALA A 1 365 ? 15.289 42.768 56.542 1.00 57.26 340 ALA A N 1
ATOM 2445 C CA . ALA A 1 365 ? 13.970 42.451 57.079 1.00 59.13 340 ALA A CA 1
ATOM 2446 C C . ALA A 1 365 ? 14.082 41.532 58.293 1.00 61.69 340 ALA A C 1
ATOM 2447 O O . ALA A 1 365 ? 13.330 41.687 59.251 1.00 65.24 340 ALA A O 1
ATOM 2449 N N . TRP A 1 366 ? 15.046 40.611 58.283 1.00 63.11 341 TRP A N 1
ATOM 2450 C CA . TRP A 1 366 ? 15.263 39.737 59.426 1.00 65.87 341 TRP A CA 1
ATOM 2451 C C . TRP A 1 366 ? 15.730 40.541 60.644 1.00 69.70 341 TRP A C 1
ATOM 2452 O O . TRP A 1 366 ? 15.262 40.317 61.767 1.00 70.78 341 TRP A O 1
ATOM 2463 N N . LEU A 1 367 ? 16.696 41.434 60.428 1.00 69.54 342 LEU A N 1
ATOM 2464 C CA . LEU A 1 367 ? 17.214 42.269 61.508 1.00 73.41 342 LEU A CA 1
ATOM 2465 C C . LEU A 1 367 ? 16.101 43.166 62.064 1.00 75.65 342 LEU A C 1
ATOM 2466 O O . LEU A 1 367 ? 15.972 43.307 63.274 1.00 81.91 342 LEU A O 1
ATOM 2471 N N . ASP A 1 368 ? 15.276 43.734 61.187 1.00 73.95 343 ASP A N 1
ATOM 2472 C CA . ASP A 1 368 ? 14.140 44.565 61.630 1.00 76.14 343 ASP A CA 1
ATOM 2473 C C . ASP A 1 368 ? 13.134 43.770 62.459 1.00 79.93 343 ASP A C 1
ATOM 2474 O O . ASP A 1 368 ? 12.622 44.273 63.451 1.00 83.48 343 ASP A O 1
ATOM 2479 N N . GLY A 1 369 ? 12.841 42.543 62.027 1.00 81.78 344 GLY A N 1
ATOM 2480 C CA . GLY A 1 369 ? 11.971 41.629 62.770 1.00 86.62 344 GLY A CA 1
ATOM 2481 C C . GLY A 1 369 ? 12.520 41.268 64.140 1.00 92.19 344 GLY A C 1
ATOM 2482 O O . GLY A 1 369 ? 11.760 41.095 65.088 1.00 96.16 344 GLY A O 1
ATOM 2483 N N . ARG A 1 370 ? 13.841 41.140 64.240 1.00 95.99 345 ARG A N 1
ATOM 2484 C CA . ARG A 1 370 ? 14.514 40.930 65.530 1.00 103.21 345 ARG A CA 1
ATOM 2485 C C . ARG A 1 370 ? 14.420 42.199 66.384 1.00 106.13 345 ARG A C 1
ATOM 2486 O O . ARG A 1 370 ? 14.122 42.129 67.574 1.00 107.65 345 ARG A O 1
ATOM 2494 N N . GLY A 1 371 ? 14.672 43.352 65.764 1.00 105.35 346 GLY A N 1
ATOM 2495 C CA . GLY A 1 371 ? 14.585 44.650 66.445 1.00 108.37 346 GLY A CA 1
ATOM 2496 C C . GLY A 1 371 ? 13.197 45.006 66.968 1.00 110.79 346 GLY A C 1
ATOM 2497 O O . GLY A 1 371 ? 13.073 45.638 68.021 1.00 116.23 346 GLY A O 1
ATOM 2498 N N . ARG A 1 372 ? 12.158 44.613 66.230 1.00 108.95 347 ARG A N 1
ATOM 2499 C CA . ARG A 1 372 ? 10.768 44.853 66.634 1.00 111.75 347 ARG A CA 1
ATOM 2500 C C . ARG A 1 372 ? 10.249 43.767 67.580 1.00 113.40 347 ARG A C 1
ATOM 2501 O O . ARG A 1 372 ? 9.199 43.942 68.194 1.00 116.37 347 ARG A O 1
ATOM 2509 N N . GLY A 1 373 ? 10.978 42.653 67.685 1.00 113.34 348 GLY A N 1
ATOM 2510 C CA . GLY A 1 373 ? 10.567 41.506 68.503 1.00 113.97 348 GLY A CA 1
ATOM 2511 C C . GLY A 1 373 ? 9.477 40.664 67.855 1.00 110.81 348 GLY A C 1
ATOM 2512 O O . GLY A 1 373 ? 8.763 39.930 68.536 1.00 113.04 348 GLY A O 1
ATOM 2513 N N . LYS A 1 374 ? 9.350 40.774 66.532 1.00 104.97 349 LYS A N 1
ATOM 2514 C CA . LYS A 1 374 ? 8.308 40.074 65.780 1.00 102.19 349 LYS A CA 1
ATOM 2515 C C . LYS A 1 374 ? 8.646 40.113 64.290 1.00 93.91 349 LYS A C 1
ATOM 2516 O O . LYS A 1 374 ? 8.908 41.183 63.738 1.00 87.40 349 LYS A O 1
ATOM 2522 N N . GLY A 1 375 ? 8.632 38.942 63.659 1.00 90.20 350 GLY A N 1
ATOM 2523 C CA . GLY A 1 375 ? 8.950 38.810 62.247 1.00 84.83 350 GLY A CA 1
ATOM 2524 C C . GLY A 1 375 ? 7.924 39.504 61.367 1.00 81.31 350 GLY A C 1
ATOM 2525 O O . GLY A 1 375 ? 6.746 39.593 61.708 1.00 82.82 350 GLY A O 1
ATOM 2526 N N . LEU A 1 376 ? 8.385 40.031 60.247 1.00 73.81 351 LEU A N 1
ATOM 2527 C CA . LEU A 1 376 ? 7.502 40.717 59.316 1.00 70.95 351 LEU A CA 1
ATOM 2528 C C . LEU A 1 376 ? 6.875 39.735 58.309 1.00 66.98 351 LEU A C 1
ATOM 2529 O O . LEU A 1 376 ? 7.553 38.848 57.837 1.00 68.41 351 LEU A O 1
ATOM 2534 N N . SER A 1 377 ? 5.594 39.885 57.978 1.00 65.03 352 SER A N 1
ATOM 2535 C CA . SER A 1 377 ? 5.028 39.219 56.788 1.00 62.23 352 SER A CA 1
ATOM 2536 C C . SER A 1 377 ? 5.732 39.738 55.525 1.00 58.27 352 SER A C 1
ATOM 2537 O O . SER A 1 377 ? 6.470 40.723 55.571 1.00 55.69 352 SER A O 1
ATOM 2540 N N . ARG A 1 378 ? 5.510 39.064 54.406 1.00 57.41 353 ARG A N 1
ATOM 2541 C CA . ARG A 1 378 ? 6.119 39.474 53.156 1.00 56.84 353 ARG A CA 1
ATOM 2542 C C . ARG A 1 378 ? 5.702 40.909 52.778 1.00 52.87 353 ARG A C 1
ATOM 2543 O O . ARG A 1 378 ? 6.539 41.737 52.463 1.00 50.68 353 ARG A O 1
ATOM 2551 N N . GLY A 1 379 ? 4.411 41.197 52.878 1.00 53.57 354 GLY A N 1
ATOM 2552 C CA . GLY A 1 379 ? 3.891 42.541 52.668 1.00 52.43 354 GLY A CA 1
ATOM 2553 C C . GLY A 1 379 ? 4.485 43.600 53.590 1.00 51.43 354 GLY A C 1
ATOM 2554 O O . GLY A 1 379 ? 4.815 44.713 53.161 1.00 47.81 354 GLY A O 1
ATOM 2555 N N . GLN A 1 380 ? 4.603 43.268 54.864 1.00 53.07 355 GLN A N 1
ATOM 2556 C CA . GLN A 1 380 ? 5.156 44.198 55.853 1.00 54.20 355 GLN A CA 1
ATOM 2557 C C . GLN A 1 380 ? 6.634 44.428 55.600 1.00 53.31 355 GLN A C 1
ATOM 2558 O O . GLN A 1 380 ? 7.155 45.506 55.835 1.00 53.89 355 GLN A O 1
ATOM 2564 N N . ALA A 1 381 ? 7.315 43.403 55.108 1.00 52.96 356 ALA A N 1
ATOM 2565 C CA . ALA A 1 381 ? 8.720 43.523 54.790 1.00 50.70 356 ALA A CA 1
ATOM 2566 C C . ALA A 1 381 ? 8.898 44.500 53.620 1.00 49.23 356 ALA A C 1
ATOM 2567 O O . ALA A 1 381 ? 9.769 45.372 53.661 1.00 47.32 356 ALA A O 1
ATOM 2569 N N . ILE A 1 382 ? 8.050 44.385 52.595 1.00 49.03 357 ILE A N 1
ATOM 2570 C CA . ILE A 1 382 ? 8.115 45.302 51.444 1.00 47.04 357 ILE A CA 1
ATOM 2571 C C . ILE A 1 382 ? 7.814 46.728 51.907 1.00 47.78 357 ILE A C 1
ATOM 2572 O O . ILE A 1 382 ? 8.535 47.671 51.560 1.00 45.92 357 ILE A O 1
ATOM 2577 N N . LEU A 1 383 ? 6.786 46.860 52.744 1.00 49.71 358 LEU A N 1
ATOM 2578 C CA . LEU A 1 383 ? 6.334 48.147 53.254 1.00 51.70 358 LEU A CA 1
ATOM 2579 C C . LEU A 1 383 ? 7.373 48.804 54.166 1.00 52.49 358 LEU A C 1
ATOM 2580 O O . LEU A 1 383 ? 7.574 50.018 54.122 1.00 53.08 358 LEU A O 1
ATOM 2585 N N . SER A 1 384 ? 8.034 48.000 54.981 1.00 52.28 359 SER A N 1
ATOM 2586 C CA . SER A 1 384 ? 9.097 48.490 55.858 1.00 53.04 359 SER A CA 1
ATOM 2587 C C . SER A 1 384 ? 10.322 48.953 55.062 1.00 52.86 359 SER A C 1
ATOM 2588 O O . SER A 1 384 ? 10.887 50.009 55.354 1.00 53.51 359 SER A O 1
ATOM 2591 N N . ALA A 1 385 ? 10.716 48.199 54.034 1.00 49.51 360 ALA A N 1
ATOM 2592 C CA . ALA A 1 385 ? 11.829 48.636 53.164 1.00 48.77 360 ALA A CA 1
ATOM 2593 C C . ALA A 1 385 ? 11.507 49.976 52.499 1.00 48.42 360 ALA A C 1
ATOM 2594 O O . ALA A 1 385 ? 12.367 50.860 52.393 1.00 48.22 360 ALA A O 1
ATOM 2596 N N . MET A 1 386 ? 10.266 50.130 52.053 1.00 48.59 361 MET A N 1
ATOM 2597 C CA . MET A 1 386 ? 9.817 51.398 51.479 1.00 48.62 361 MET A CA 1
ATOM 2598 C C . MET A 1 386 ? 9.902 52.515 52.515 1.00 51.06 361 MET A C 1
ATOM 2599 O O . MET A 1 386 ? 10.389 53.614 52.223 1.00 50.03 361 MET A O 1
ATOM 2604 N N . ASP A 1 387 ? 9.445 52.225 53.730 1.00 53.00 362 ASP A N 1
ATOM 2605 C CA . ASP A 1 387 ? 9.490 53.204 54.807 1.00 55.99 362 ASP A CA 1
ATOM 2606 C C . ASP A 1 387 ? 10.900 53.696 55.121 1.00 56.50 362 ASP A C 1
ATOM 2607 O O . ASP A 1 387 ? 11.103 54.892 55.313 1.00 61.31 362 ASP A O 1
ATOM 2612 N N . LYS A 1 388 ? 11.873 52.797 55.179 1.00 57.38 363 LYS A N 1
ATOM 2613 C CA . LYS A 1 388 ? 13.274 53.209 55.335 1.00 60.16 363 LYS A CA 1
ATOM 2614 C C . LYS A 1 388 ? 13.734 54.168 54.223 1.00 59.37 363 LYS A C 1
ATOM 2615 O O . LYS A 1 388 ? 14.429 55.146 54.478 1.00 61.80 363 LYS A O 1
ATOM 2621 N N . LEU A 1 389 ? 13.361 53.877 52.986 1.00 55.69 364 LEU A N 1
ATOM 2622 C CA . LEU A 1 389 ? 13.710 54.762 51.871 1.00 53.28 364 LEU A CA 1
ATOM 2623 C C . LEU A 1 389 ? 13.073 56.135 52.042 1.00 54.92 364 LEU A C 1
ATOM 2624 O O . LEU A 1 389 ? 13.733 57.152 51.867 1.00 55.68 364 LEU A O 1
ATOM 2629 N N . TYR A 1 390 ? 11.803 56.184 52.419 1.00 55.29 365 TYR A N 1
ATOM 2630 C CA . TYR A 1 390 ? 11.143 57.475 52.567 1.00 57.69 365 TYR A CA 1
ATOM 2631 C C . TYR A 1 390 ? 11.810 58.323 53.685 1.00 62.00 365 TYR A C 1
ATOM 2632 O O . TYR A 1 390 ? 11.868 59.547 53.572 1.00 62.67 365 TYR A O 1
ATOM 2641 N N . CYS A 1 391 ? 12.333 57.677 54.728 1.00 66.10 366 CYS A N 1
ATOM 2642 C CA . CYS A 1 391 ? 13.080 58.386 55.789 1.00 71.37 366 CYS A CA 1
ATOM 2643 C C . CYS A 1 391 ? 14.461 58.871 55.292 1.00 75.46 366 CYS A C 1
ATOM 2644 O O . CYS A 1 391 ? 14.824 60.026 55.527 1.00 79.87 366 CYS A O 1
ATOM 2647 N N . GLU A 1 392 ? 15.211 58.016 54.583 1.00 78.58 367 GLU A N 1
ATOM 2648 C CA . GLU A 1 392 ? 16.468 58.440 53.923 1.00 82.75 367 GLU A CA 1
ATOM 2649 C C . GLU A 1 392 ? 16.220 5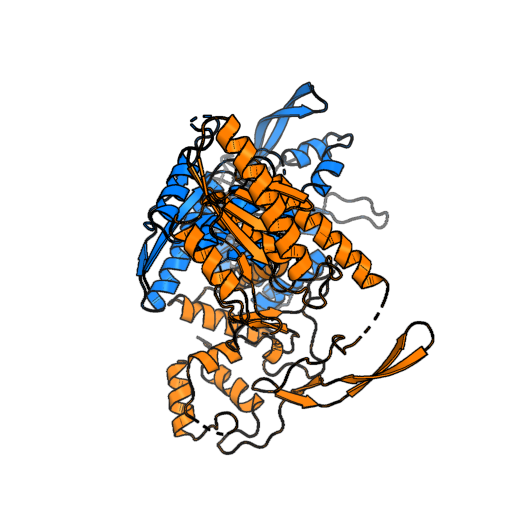9.694 53.071 1.00 86.66 367 GLU A C 1
ATOM 2650 O O . GLU A 1 392 ? 16.990 60.650 53.132 1.00 91.83 367 GLU A O 1
ATOM 2656 N N . CYS A 1 393 ? 15.141 59.694 52.287 1.00 86.47 368 CYS A N 1
ATOM 2657 C CA . CYS A 1 393 ? 14.796 60.853 51.453 1.00 85.80 368 CYS A CA 1
ATOM 2658 C C . CYS A 1 393 ? 14.438 62.100 52.250 1.00 92.46 368 CYS A C 1
ATOM 2659 O O . CYS A 1 393 ? 14.910 63.187 51.930 1.00 96.84 368 CYS A O 1
ATOM 2662 N N . GLY A 1 394 ? 13.605 61.947 53.275 1.00 96.34 369 GLY A N 1
ATOM 2663 C CA . GLY A 1 394 ? 13.150 63.083 54.076 1.00 101.21 369 GLY A CA 1
ATOM 2664 C C . GLY A 1 394 ? 14.242 63.706 54.935 1.00 106.16 369 GLY A C 1
ATOM 2665 O O . GLY A 1 394 ? 14.172 64.887 55.265 1.00 108.31 369 GLY A O 1
ATOM 2666 N N . ALA A 1 395 ? 15.252 62.911 55.287 1.00 79.94 370 ALA A N 1
ATOM 2667 C CA . ALA A 1 395 ? 16.366 63.349 56.149 1.00 88.11 370 ALA A CA 1
ATOM 2668 C C . ALA A 1 395 ? 17.468 64.087 55.373 1.00 94.58 370 ALA A C 1
ATOM 2669 O O . ALA A 1 395 ? 18.474 63.499 54.959 1.00 98.39 370 ALA A O 1
ATOM 2671 N N . VAL A 1 396 ? 17.391 65.297 55.150 1.00 96.08 371 VAL A N 1
ATOM 2672 N N . MET B 1 26 ? 21.486 64.465 -8.088 1.00 89.16 1 MET B N 1
ATOM 2673 C CA . MET B 1 26 ? 21.013 65.114 -6.836 1.00 86.97 1 MET B CA 1
ATOM 2674 C C . MET B 1 26 ? 19.577 65.589 -7.070 1.00 80.32 1 MET B C 1
ATOM 2675 O O . MET B 1 26 ? 19.376 66.583 -7.744 1.00 78.54 1 MET B O 1
ATOM 2680 N N . ASP B 1 27 ? 18.583 64.892 -6.506 1.00 70.97 2 ASP B N 1
ATOM 2681 C CA . ASP B 1 27 ? 17.177 65.145 -6.856 1.00 66.85 2 ASP B CA 1
ATOM 2682 C C . ASP B 1 27 ? 16.321 65.440 -5.617 1.00 59.10 2 ASP B C 1
ATOM 2683 O O . ASP B 1 27 ? 16.238 64.618 -4.708 1.00 59.68 2 ASP B O 1
ATOM 2688 N N . THR B 1 28 ? 15.648 66.586 -5.606 1.00 55.66 3 THR B N 1
ATOM 2689 C CA . THR B 1 28 ? 14.768 66.969 -4.501 1.00 54.23 3 THR B CA 1
ATOM 2690 C C . THR B 1 28 ? 13.294 66.934 -4.893 1.00 53.66 3 THR B C 1
ATOM 2691 O O . THR B 1 28 ? 12.901 67.501 -5.912 1.00 57.13 3 THR B O 1
ATOM 2695 N N . TYR B 1 29 ? 12.492 66.241 -4.090 1.00 50.58 4 TYR B N 1
ATOM 2696 C CA . TYR B 1 29 ? 11.033 66.195 -4.251 1.00 51.59 4 TYR B CA 1
ATOM 2697 C C . TYR B 1 29 ? 10.382 66.770 -3.004 1.00 49.59 4 TYR B C 1
ATOM 2698 O O . TYR B 1 29 ? 10.482 66.187 -1.919 1.00 49.20 4 TYR B O 1
ATOM 2707 N N . ALA B 1 30 ? 9.732 67.916 -3.163 1.00 48.60 5 ALA B N 1
ATOM 2708 C CA . ALA B 1 30 ? 9.291 68.735 -2.046 1.00 49.40 5 ALA B CA 1
ATOM 2709 C C . ALA B 1 30 ? 7.786 68.893 -2.018 1.00 51.93 5 ALA B C 1
ATOM 2710 O O . ALA B 1 30 ? 7.163 69.169 -3.050 1.00 55.15 5 ALA B O 1
ATOM 2712 N N . GLY B 1 31 ? 7.209 68.680 -0.837 1.00 51.19 6 GLY B N 1
ATOM 2713 C CA . GLY B 1 31 ? 5.829 69.009 -0.553 1.00 52.48 6 GLY B CA 1
ATOM 2714 C C . GLY B 1 31 ? 5.763 70.061 0.531 1.00 53.42 6 GLY B C 1
ATOM 2715 O O . GLY B 1 31 ? 6.697 70.211 1.331 1.00 54.01 6 GLY B O 1
ATOM 2716 N N . ALA B 1 32 ? 4.667 70.811 0.567 1.00 56.13 7 ALA B N 1
ATOM 2717 C CA . ALA B 1 32 ? 4.463 71.801 1.621 1.00 56.46 7 ALA B CA 1
ATOM 2718 C C . ALA B 1 32 ? 3.282 71.364 2.483 1.00 58.27 7 ALA B C 1
ATOM 2719 O O . ALA B 1 32 ? 2.349 70.712 1.982 1.00 57.15 7 ALA B O 1
ATOM 2721 N N . TYR B 1 33 ? 3.335 71.693 3.775 1.00 56.54 8 TYR B N 1
ATOM 2722 C CA . TYR B 1 33 ? 2.266 71.356 4.702 1.00 57.56 8 TYR B CA 1
ATOM 2723 C C . TYR B 1 33 ? 1.784 72.584 5.454 1.00 59.64 8 TYR B C 1
ATOM 2724 O O . TYR B 1 33 ? 2.590 73.324 6.027 1.00 57.76 8 TYR B O 1
ATOM 2733 N N . ASP B 1 34 ? 0.466 72.770 5.487 1.00 61.47 9 ASP B N 1
ATOM 2734 C CA . ASP B 1 34 ? -0.150 73.889 6.182 1.00 64.79 9 ASP B CA 1
ATOM 2735 C C . ASP B 1 34 ? -1.399 73.461 6.949 1.00 66.61 9 ASP B C 1
ATOM 2736 O O . ASP B 1 34 ? -2.075 72.492 6.585 1.00 65.01 9 ASP B O 1
ATOM 2741 N N . ARG B 1 35 ? -1.663 74.179 8.039 1.00 67.47 10 ARG B N 1
ATOM 2742 C CA . ARG B 1 35 ? -2.823 73.942 8.870 1.00 70.62 10 ARG B CA 1
ATOM 2743 C C . ARG B 1 35 ? -3.049 75.150 9.763 1.00 74.84 10 ARG B C 1
ATOM 2744 O O . ARG B 1 35 ? -2.100 75.886 10.073 1.00 74.63 10 ARG B O 1
ATOM 2752 N N . GLN B 1 36 ? -4.291 75.348 10.192 1.00 77.78 11 GLN B N 1
ATOM 2753 C CA . GLN B 1 36 ? -4.591 76.426 11.123 1.00 82.35 11 GLN B CA 1
ATOM 2754 C C . GLN B 1 36 ? -3.954 76.131 12.478 1.00 81.88 11 GLN B C 1
ATOM 2755 O O . GLN B 1 36 ? -3.759 74.967 12.858 1.00 79.79 11 GLN B O 1
ATOM 2761 N N . SER B 1 37 ? -3.610 77.193 13.194 1.00 85.78 12 SER B N 1
ATOM 2762 C CA . SER B 1 37 ? -3.191 77.062 14.573 1.00 88.29 12 SER B CA 1
ATOM 2763 C C . SER B 1 37 ? -4.380 76.616 15.401 1.00 92.02 12 SER B C 1
ATOM 2764 O O . SER B 1 37 ? -5.523 76.973 15.103 1.00 92.83 12 SER B O 1
ATOM 2767 N N . ARG B 1 38 ? -4.105 75.829 16.434 1.00 94.94 13 ARG B N 1
ATOM 2768 C CA . ARG B 1 38 ? -5.155 75.161 17.188 1.00 101.01 13 ARG B CA 1
ATOM 2769 C C . ARG B 1 38 ? -5.806 76.057 18.239 1.00 106.19 13 ARG B C 1
ATOM 2770 O O . ARG B 1 38 ? -6.853 75.700 18.775 1.00 108.70 13 ARG B O 1
ATOM 2778 N N . GLU B 1 39 ? -5.197 77.205 18.539 1.00 107.91 14 GLU B N 1
ATOM 2779 C CA . GLU B 1 39 ? -5.411 77.889 19.816 1.00 113.44 14 GLU B CA 1
ATOM 2780 C C . GLU B 1 39 ? -4.132 77.733 20.634 1.00 110.91 14 GLU B C 1
ATOM 2781 O O . GLU B 1 39 ? -3.891 78.504 21.550 1.00 113.90 14 GLU B O 1
ATOM 2787 N N . ARG B 1 40 ? -3.308 76.740 20.296 1.00 107.66 15 ARG B N 1
ATOM 2788 C CA . ARG B 1 40 ? -1.977 76.623 20.888 1.00 104.68 15 ARG B CA 1
ATOM 2789 C C . ARG B 1 40 ? -1.158 77.851 20.517 1.00 103.17 15 ARG B C 1
ATOM 2790 O O . ARG B 1 40 ? -1.589 78.661 19.706 1.00 103.88 15 ARG B O 1
ATOM 2798 N N . GLU B 1 41 ? 0.039 77.961 21.071 1.00 99.77 16 GLU B N 1
ATOM 2799 C CA . GLU B 1 41 ? 0.816 79.186 20.944 1.00 97.85 16 GLU B CA 1
ATOM 2800 C C . GLU B 1 41 ? 1.842 79.114 19.809 1.00 94.16 16 GLU B C 1
ATOM 2801 O O . GLU B 1 41 ? 2.977 78.677 20.004 1.00 88.69 16 GLU B O 1
ATOM 2807 N N . ASN B 1 42 ? 1.421 79.522 18.616 1.00 92.28 17 ASN B N 1
ATOM 2808 C CA . ASN B 1 42 ? 2.360 79.920 17.562 1.00 91.17 17 ASN B CA 1
ATOM 2809 C C . ASN B 1 42 ? 1.650 80.866 16.599 1.00 91.79 17 ASN B C 1
ATOM 2810 O O . ASN B 1 42 ? 0.477 81.168 16.809 1.00 92.04 17 ASN B O 1
ATOM 2815 N N . SER B 1 43 ? 2.358 81.345 15.571 1.00 90.45 18 SER B N 1
ATOM 2816 C CA . SER B 1 43 ? 1.803 82.326 14.645 1.00 92.21 18 SER B CA 1
ATOM 2817 C C . SER B 1 43 ? 0.398 81.894 14.283 1.00 95.78 18 SER B C 1
ATOM 2818 O O . SER B 1 43 ? 0.196 80.900 13.584 1.00 88.95 18 SER B O 1
ATOM 2820 N N . SER B 1 44 ? -0.563 82.630 14.829 1.00 101.54 19 SER B N 1
ATOM 2821 C CA . SER B 1 44 ? -1.961 82.390 14.589 1.00 105.35 19 SER B CA 1
ATOM 2822 C C . SER B 1 44 ? -2.349 83.244 13.393 1.00 109.19 19 SER B C 1
ATOM 2823 O O . SER B 1 44 ? -2.986 82.756 12.457 1.00 108.77 19 SER B O 1
ATOM 2826 N N . ALA B 1 45 ? -1.932 84.514 13.413 1.00 111.92 20 ALA B N 1
ATOM 2827 C CA . ALA B 1 45 ? -2.133 85.409 12.269 1.00 111.65 20 ALA B CA 1
ATOM 2828 C C . ALA B 1 45 ? -1.798 84.686 10.956 1.00 108.47 20 ALA B C 1
ATOM 2829 O O . ALA B 1 45 ? -2.409 84.955 9.913 1.00 112.91 20 ALA B O 1
ATOM 2831 N N . ALA B 1 46 ? -0.850 83.751 11.014 1.00 96.88 21 ALA B N 1
ATOM 2832 C CA . ALA B 1 46 ? -0.504 82.986 9.839 1.00 91.51 21 ALA B CA 1
ATOM 2833 C C . ALA B 1 46 ? -1.670 82.078 9.466 1.00 89.39 21 ALA B C 1
ATOM 2834 O O . ALA B 1 46 ? -1.754 80.940 9.930 1.00 84.07 21 ALA B O 1
ATOM 2836 N N . SER B 1 47 ? -2.585 82.611 8.657 1.00 88.30 22 SER B N 1
ATOM 2837 C CA . SER B 1 47 ? -3.652 81.817 8.059 1.00 86.90 22 SER B CA 1
ATOM 2838 C C . SER B 1 47 ? -3.058 80.775 7.116 1.00 83.64 22 SER B C 1
ATOM 2839 O O . SER B 1 47 ? -1.927 80.935 6.652 1.00 81.01 22 SER B O 1
ATOM 2842 N N . PRO B 1 48 ? -3.822 79.709 6.817 1.00 82.47 23 PRO B N 1
ATOM 2843 C CA . PRO B 1 48 ? -3.378 78.747 5.814 1.00 80.35 23 PRO B CA 1
ATOM 2844 C C . PRO B 1 48 ? -2.969 79.410 4.490 1.00 81.16 23 PRO B C 1
ATOM 2845 O O . PRO B 1 48 ? -1.966 79.009 3.890 1.00 77.76 23 PRO B O 1
ATOM 2849 N N . ALA B 1 49 ? -3.736 80.412 4.058 1.00 81.17 24 ALA B N 1
ATOM 2850 C CA . ALA B 1 49 ? -3.449 81.160 2.829 1.00 83.58 24 ALA B CA 1
ATOM 2851 C C . ALA B 1 49 ? -2.093 81.858 2.891 1.00 82.56 24 ALA B C 1
ATOM 2852 O O . ALA B 1 49 ? -1.319 81.825 1.931 1.00 82.80 24 ALA B O 1
ATOM 2854 N N . THR B 1 50 ? -1.815 82.492 4.024 1.00 83.31 25 THR B N 1
ATOM 2855 C CA . THR B 1 50 ? -0.515 83.109 4.258 1.00 82.16 25 THR B CA 1
ATOM 2856 C C . THR B 1 50 ? 0.587 82.044 4.266 1.00 78.44 25 THR B C 1
ATOM 2857 O O . THR B 1 50 ? 1.663 82.239 3.700 1.00 78.09 25 THR B O 1
ATOM 2861 N N . GLN B 1 51 ? 0.317 80.909 4.901 1.00 76.55 26 GLN B N 1
ATOM 2862 C CA . GLN B 1 51 ? 1.309 79.841 4.977 1.00 72.50 26 GLN B CA 1
ATOM 2863 C C . GLN B 1 51 ? 1.624 79.309 3.584 1.00 72.39 26 GLN B C 1
ATOM 2864 O O . GLN B 1 51 ? 2.790 79.133 3.228 1.00 70.46 26 GLN B O 1
ATOM 2870 N N . ARG B 1 52 ? 0.584 79.060 2.794 1.00 74.27 27 ARG B N 1
ATOM 2871 C CA . ARG B 1 52 ? 0.768 78.477 1.471 1.00 74.50 27 ARG B CA 1
ATOM 2872 C C . ARG B 1 52 ? 1.568 79.415 0.577 1.00 75.40 27 ARG B C 1
ATOM 2873 O O . ARG B 1 52 ? 2.437 78.972 -0.169 1.00 75.61 27 ARG B O 1
ATOM 2881 N N . SER B 1 53 ? 1.283 80.706 0.669 1.00 77.23 28 SER B N 1
ATOM 2882 C CA . SER B 1 53 ? 1.977 81.701 -0.146 1.00 78.44 28 SER B CA 1
ATOM 2883 C C . SER B 1 53 ? 3.472 81.769 0.194 1.00 76.58 28 SER B C 1
ATOM 2884 O O . SER B 1 53 ? 4.314 81.767 -0.711 1.00 77.75 28 SER B O 1
ATOM 2887 N N . ALA B 1 54 ? 3.800 81.824 1.486 1.00 74.26 29 ALA B N 1
ATOM 2888 C CA . ALA B 1 54 ? 5.203 81.752 1.927 1.00 71.38 29 ALA B CA 1
ATOM 2889 C C . ALA B 1 54 ? 5.843 80.422 1.510 1.00 68.43 29 ALA B C 1
ATOM 2890 O O . ALA B 1 54 ? 6.964 80.389 1.023 1.00 67.21 29 ALA B O 1
ATOM 2892 N N . ASN B 1 55 ? 5.119 79.328 1.693 1.00 6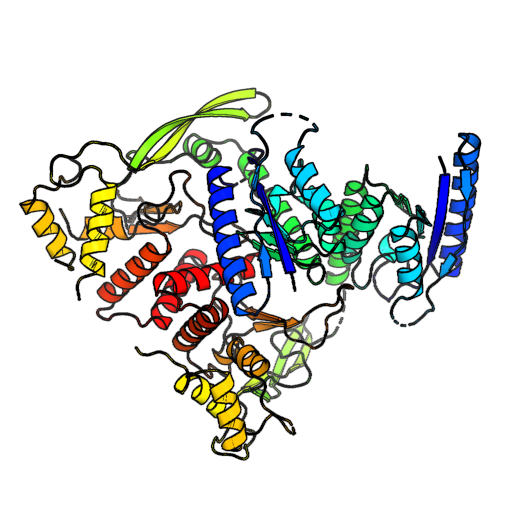6.98 30 ASN B N 1
ATOM 2893 C CA . ASN B 1 55 ? 5.639 78.009 1.352 1.00 65.80 30 ASN B CA 1
ATOM 2894 C C . ASN B 1 55 ? 5.981 77.868 -0.143 1.00 67.80 30 ASN B C 1
ATOM 2895 O O . ASN B 1 55 ? 7.042 77.358 -0.488 1.00 66.64 30 ASN B O 1
ATOM 2900 N N . GLU B 1 56 ? 5.102 78.334 -1.026 1.00 72.91 31 GLU B N 1
ATOM 2901 C CA . GLU B 1 56 ? 5.352 78.226 -2.476 1.00 73.92 31 GLU B CA 1
ATOM 2902 C C . GLU B 1 56 ? 6.419 79.214 -2.956 1.00 73.84 31 GLU B C 1
ATOM 2903 O O . GLU B 1 56 ? 7.194 78.896 -3.856 1.00 73.89 31 GLU B O 1
ATOM 2909 N N . ASP B 1 57 ? 6.487 80.394 -2.343 1.00 74.48 32 ASP B N 1
ATOM 2910 C CA . ASP B 1 57 ? 7.579 81.328 -2.638 1.00 75.74 32 ASP B CA 1
ATOM 2911 C C . ASP B 1 57 ? 8.927 80.729 -2.245 1.00 71.88 32 ASP B C 1
ATOM 2912 O O . ASP B 1 57 ? 9.900 80.837 -2.986 1.00 70.06 32 ASP B O 1
ATOM 2917 N N . LYS B 1 58 ? 8.985 80.108 -1.070 1.00 70.86 33 LYS B N 1
ATOM 2918 C CA . LYS B 1 58 ? 10.198 79.427 -0.639 1.00 68.54 33 LYS B CA 1
ATOM 2919 C C . LYS B 1 58 ? 10.571 78.306 -1.612 1.00 66.36 33 LYS B C 1
ATOM 2920 O O . LYS B 1 58 ? 11.737 78.124 -1.929 1.00 65.70 33 LYS B O 1
ATOM 2926 N N . ALA B 1 59 ? 9.578 77.557 -2.078 1.00 66.04 34 ALA B N 1
ATOM 2927 C CA . ALA B 1 59 ? 9.833 76.453 -2.995 1.00 65.48 34 ALA B CA 1
ATOM 2928 C C . ALA B 1 59 ? 10.454 76.965 -4.301 1.00 67.91 34 ALA B C 1
ATOM 2929 O O . ALA B 1 59 ? 11.416 76.384 -4.803 1.00 65.86 34 ALA B O 1
ATOM 2931 N N . ALA B 1 60 ? 9.907 78.059 -4.833 1.00 71.54 35 ALA B N 1
ATOM 2932 C CA . ALA B 1 60 ? 10.460 78.711 -6.031 1.00 74.52 35 ALA B CA 1
ATOM 2933 C C . ALA B 1 60 ? 11.906 79.168 -5.846 1.00 74.59 35 ALA B C 1
ATOM 2934 O O . ALA B 1 60 ? 12.723 79.036 -6.760 1.00 77.04 35 ALA B O 1
ATOM 2936 N N . ASP B 1 61 ? 12.218 79.719 -4.675 1.00 76.10 36 ASP B N 1
ATOM 2937 C CA . ASP B 1 61 ? 13.591 80.127 -4.365 1.00 78.99 36 ASP B CA 1
ATOM 2938 C C . ASP B 1 61 ? 14.524 78.919 -4.329 1.00 76.52 36 ASP B C 1
ATOM 2939 O O . ASP B 1 61 ? 15.604 78.941 -4.929 1.00 75.06 36 ASP B O 1
ATOM 2944 N N . LEU B 1 62 ? 14.104 77.875 -3.614 1.00 73.14 37 LEU B N 1
ATOM 2945 C CA . LEU B 1 62 ? 14.907 76.669 -3.482 1.00 71.67 37 LEU B CA 1
ATOM 2946 C C . LEU B 1 62 ? 15.160 76.075 -4.859 1.00 73.31 37 LEU B C 1
ATOM 2947 O O . LEU B 1 62 ? 16.276 75.671 -5.163 1.00 72.81 37 LEU B O 1
ATOM 2952 N N . GLN B 1 63 ? 14.127 76.046 -5.698 1.00 75.68 38 GLN B N 1
ATOM 2953 C CA . GLN B 1 63 ? 14.258 75.483 -7.041 1.00 77.27 38 GLN B CA 1
ATOM 2954 C C . GLN B 1 63 ? 15.335 76.193 -7.842 1.00 77.28 38 GLN B C 1
ATOM 2955 O O . GLN B 1 63 ? 16.197 75.540 -8.427 1.00 73.77 38 GLN B O 1
ATOM 2961 N N . ARG B 1 64 ? 15.293 77.526 -7.853 1.00 81.76 39 ARG B N 1
ATOM 2962 C CA . ARG B 1 64 ? 16.316 78.314 -8.549 1.00 85.57 39 ARG B CA 1
ATOM 2963 C C . ARG B 1 64 ? 17.719 77.961 -8.077 1.00 85.43 39 ARG B C 1
ATOM 2964 O O . ARG B 1 64 ? 18.607 77.739 -8.895 1.00 86.03 39 ARG B O 1
ATOM 2972 N N . GLU B 1 65 ? 17.912 77.893 -6.763 1.00 85.12 40 GLU B N 1
ATOM 2973 C CA . GLU B 1 65 ? 19.231 77.626 -6.202 1.00 87.54 40 GLU B CA 1
ATOM 2974 C C . GLU B 1 65 ? 19.743 76.246 -6.609 1.00 86.83 40 GLU B C 1
ATOM 2975 O O . GLU B 1 65 ? 20.892 76.111 -7.053 1.00 86.83 40 GLU B O 1
ATOM 2981 N N . VAL B 1 66 ? 18.894 75.228 -6.459 1.00 83.55 41 VAL B N 1
ATOM 2982 C CA . VAL B 1 66 ? 19.286 73.852 -6.761 1.00 80.58 41 VAL B CA 1
ATOM 2983 C C . VAL B 1 66 ? 19.659 73.723 -8.236 1.00 84.01 41 VAL B C 1
ATOM 2984 O O . VAL B 1 66 ? 20.658 73.086 -8.562 1.00 85.87 41 VAL B O 1
ATOM 2988 N N . GLU B 1 67 ? 18.881 74.361 -9.107 1.00 85.77 42 GLU B N 1
ATOM 2989 C CA . GLU B 1 67 ? 19.135 74.325 -10.545 1.00 93.46 42 GLU B CA 1
ATOM 2990 C C . GLU B 1 67 ? 20.405 75.080 -10.950 1.00 98.04 42 GLU B C 1
ATOM 2991 O O . GLU B 1 67 ? 21.155 74.596 -11.796 1.00 99.92 42 GLU B O 1
ATOM 2997 N N . ARG B 1 68 ? 20.632 76.260 -10.362 1.00 101.97 43 ARG B N 1
ATOM 2998 C CA . ARG B 1 68 ? 21.934 76.964 -10.495 1.00 106.63 43 ARG B CA 1
ATOM 2999 C C . ARG B 1 68 ? 23.084 76.021 -10.197 1.00 105.69 43 ARG B C 1
ATOM 3000 O O . ARG B 1 68 ? 24.097 75.998 -10.902 1.00 108.53 43 ARG B O 1
ATOM 3008 N N . ASP B 1 69 ? 22.904 75.250 -9.131 1.00 102.81 44 ASP B N 1
ATOM 3009 C CA . ASP B 1 69 ? 23.918 74.334 -8.634 1.00 103.87 44 ASP B CA 1
ATOM 3010 C C . ASP B 1 69 ? 23.899 72.982 -9.373 1.00 101.33 44 ASP B C 1
ATOM 3011 O O . ASP B 1 69 ? 24.468 72.006 -8.881 1.00 99.11 44 ASP B O 1
ATOM 3016 N N . GLY B 1 70 ? 23.233 72.917 -10.532 1.00 98.40 45 GLY B N 1
ATOM 3017 C CA . GLY B 1 70 ? 23.196 71.701 -11.354 1.00 97.59 45 GLY B CA 1
ATOM 3018 C C . GLY B 1 70 ? 22.124 70.661 -11.020 1.00 94.40 45 GLY B C 1
ATOM 3019 O O . GLY B 1 70 ? 21.740 69.871 -11.890 1.00 95.26 45 GLY B O 1
ATOM 3020 N N . GLY B 1 71 ? 21.632 70.653 -9.780 1.00 85.67 46 GLY B N 1
ATOM 3021 C CA . GLY B 1 71 ? 20.665 69.641 -9.333 1.00 83.39 46 GLY B CA 1
ATOM 3022 C C . GLY B 1 71 ? 19.261 69.761 -9.922 1.00 80.29 46 GLY B C 1
ATOM 3023 O O . GLY B 1 71 ? 19.009 70.595 -10.784 1.00 82.33 46 GLY B O 1
ATOM 3024 N N . ARG B 1 72 ? 18.348 68.915 -9.443 1.00 74.80 47 ARG B N 1
ATOM 3025 C CA . ARG B 1 72 ? 16.947 68.966 -9.843 1.00 72.70 47 ARG B CA 1
ATOM 3026 C C . ARG B 1 72 ? 16.035 69.060 -8.638 1.00 66.08 47 ARG B C 1
ATOM 3027 O O . ARG B 1 72 ? 16.289 68.442 -7.599 1.00 60.23 47 ARG B O 1
ATOM 3035 N N . PHE B 1 73 ? 14.949 69.805 -8.806 1.00 62.87 48 PHE B N 1
ATOM 3036 C CA . PHE B 1 73 ? 14.032 70.121 -7.727 1.00 61.22 48 PHE B CA 1
ATOM 3037 C C . PHE B 1 73 ? 12.626 70.121 -8.276 1.00 61.87 48 PHE B C 1
ATOM 3038 O O . PHE B 1 73 ? 12.348 70.791 -9.262 1.00 63.66 48 PHE B O 1
ATOM 3046 N N . ARG B 1 74 ? 11.735 69.393 -7.613 1.00 59.22 49 ARG B N 1
ATOM 3047 C CA . ARG B 1 74 ? 10.337 69.361 -7.967 1.00 58.37 49 ARG B CA 1
ATOM 3048 C C . ARG B 1 74 ? 9.478 69.689 -6.732 1.00 57.23 49 ARG B C 1
ATOM 3049 O O . ARG B 1 74 ? 9.596 69.033 -5.684 1.00 54.46 49 ARG B O 1
ATOM 3057 N N . PHE B 1 75 ? 8.629 70.702 -6.863 1.00 57.93 50 PHE B N 1
ATOM 3058 C CA . PHE B 1 75 ? 7.597 71.030 -5.886 1.00 59.27 50 PHE B CA 1
ATOM 3059 C C . PHE B 1 75 ? 6.289 70.372 -6.301 1.00 60.05 50 PHE B C 1
ATOM 3060 O O . PHE B 1 75 ? 5.746 70.690 -7.355 1.00 62.75 50 PHE B O 1
ATOM 3068 N N . VAL B 1 76 ? 5.766 69.464 -5.483 1.00 58.07 51 VAL B N 1
ATOM 3069 C CA A VAL B 1 76 ? 4.594 68.670 -5.859 0.50 59.02 51 VAL B CA 1
ATOM 3070 C CA B VAL B 1 76 ? 4.580 68.692 -5.887 0.50 58.06 51 VAL B CA 1
ATOM 3071 C C . VAL B 1 76 ? 3.267 69.299 -5.389 1.00 60.80 51 VAL B C 1
ATOM 3072 O O . VAL B 1 76 ? 2.181 68.828 -5.753 1.00 61.38 51 VAL B O 1
ATOM 3079 N N . GLY B 1 77 ? 3.359 70.353 -4.575 1.00 60.86 52 GLY B N 1
ATOM 3080 C CA . GLY B 1 77 ? 2.179 71.100 -4.115 1.00 62.34 52 GLY B CA 1
ATOM 3081 C C . GLY B 1 77 ? 1.929 71.109 -2.611 1.00 62.77 52 GLY B C 1
ATOM 3082 O O . GLY B 1 77 ? 2.790 70.702 -1.804 1.00 60.23 52 GLY B O 1
ATOM 3083 N N . HIS B 1 78 ? 0.735 71.563 -2.240 1.00 63.61 53 HIS B N 1
ATOM 3084 C CA . HIS B 1 78 ? 0.374 71.783 -0.846 1.00 64.42 53 HIS B CA 1
ATOM 3085 C C . HIS B 1 78 ? -0.457 70.669 -0.254 1.00 64.24 53 HIS B C 1
ATOM 3086 O O . HIS B 1 78 ? -1.468 70.291 -0.820 1.00 66.38 53 HIS B O 1
ATOM 3093 N N . PHE B 1 79 ? -0.034 70.183 0.907 1.00 62.99 54 PHE B N 1
ATOM 3094 C CA . PHE B 1 79 ? -0.825 69.285 1.734 1.00 63.02 54 PHE B CA 1
ATOM 3095 C C . PHE B 1 79 ? -1.465 70.132 2.843 1.00 64.68 54 PHE B C 1
ATOM 3096 O O . PHE B 1 79 ? -0.800 70.512 3.827 1.00 62.19 54 PHE B O 1
ATOM 3104 N N . SER B 1 80 ? -2.754 70.417 2.684 1.00 65.83 55 SER B N 1
ATOM 3105 C CA . SER B 1 80 ? -3.449 71.418 3.493 1.00 68.35 55 SER B CA 1
ATOM 3106 C C . SER B 1 80 ? -4.526 70.790 4.350 1.00 70.01 55 SER B C 1
ATOM 3107 O O . SER B 1 80 ? -5.486 70.260 3.818 1.00 71.24 55 SER B O 1
ATOM 3110 N N . GLU B 1 81 ? -4.380 70.835 5.673 1.00 71.33 56 GLU B N 1
ATOM 3111 C CA . GLU B 1 81 ? -5.398 70.236 6.545 1.00 75.01 56 GLU B CA 1
ATOM 3112 C C . GLU B 1 81 ? -6.619 71.110 6.605 1.00 78.61 56 GLU B C 1
ATOM 3113 O O . GLU B 1 81 ? -6.507 72.328 6.716 1.00 80.80 56 GLU B O 1
ATOM 3119 N N . ALA B 1 82 ? -7.780 70.472 6.569 1.00 83.37 57 ALA B N 1
ATOM 3120 C CA . ALA B 1 82 ? -9.051 71.170 6.702 1.00 88.93 57 ALA B CA 1
ATOM 3121 C C . ALA B 1 82 ? -9.162 71.794 8.098 1.00 92.75 57 ALA B C 1
ATOM 3122 O O . ALA B 1 82 ? -8.875 71.133 9.094 1.00 91.46 57 ALA B O 1
ATOM 3124 N N . PRO B 1 83 ? -9.549 73.077 8.177 1.00 99.57 58 PRO B N 1
ATOM 3125 C CA . PRO B 1 83 ? -9.859 73.655 9.482 1.00 103.93 58 PRO B CA 1
ATOM 3126 C C . PRO B 1 83 ? -10.918 72.827 10.222 1.00 109.74 58 PRO B C 1
ATOM 3127 O O . PRO B 1 83 ? -12.087 72.831 9.826 1.00 112.84 58 PRO B O 1
ATOM 3131 N N . GLY B 1 84 ? -10.488 72.112 11.268 1.00 112.12 59 GLY B N 1
ATOM 3132 C CA . GLY B 1 84 ? -11.344 71.203 12.043 1.00 114.83 59 GLY B CA 1
ATOM 3133 C C . GLY B 1 84 ? -12.466 71.911 12.794 1.00 122.71 59 GLY B C 1
ATOM 3134 O O . GLY B 1 84 ? -12.459 72.014 14.026 1.00 125.27 59 GLY B O 1
ATOM 3135 N N . GLU B 1 92 ? -7.762 62.388 12.397 1.00 98.51 67 GLU B N 1
ATOM 3136 C CA . GLU B 1 92 ? -7.595 63.760 12.889 1.00 97.41 67 GLU B CA 1
ATOM 3137 C C . GLU B 1 92 ? -6.786 64.627 11.923 1.00 90.17 67 GLU B C 1
ATOM 3138 O O . GLU B 1 92 ? -7.160 65.769 11.653 1.00 90.63 67 GLU B O 1
ATOM 3144 N N . ARG B 1 93 ? -5.672 64.098 11.419 1.00 82.37 68 ARG B N 1
ATOM 3145 C CA . ARG B 1 93 ? -4.762 64.879 10.578 1.00 79.46 68 ARG B CA 1
ATOM 3146 C C . ARG B 1 93 ? -4.391 64.113 9.309 1.00 74.95 68 ARG B C 1
ATOM 3147 O O . ARG B 1 93 ? -3.223 63.776 9.097 1.00 69.13 68 ARG B O 1
ATOM 3155 N N . PRO B 1 94 ? -5.385 63.856 8.445 1.00 74.29 69 PRO B N 1
ATOM 3156 C CA . PRO B 1 94 ? -5.137 62.987 7.288 1.00 72.36 69 PRO B CA 1
ATOM 3157 C C . PRO B 1 94 ? -4.133 63.536 6.259 1.00 69.15 69 PRO B C 1
ATOM 3158 O O . PRO B 1 94 ? -3.423 62.748 5.647 1.00 64.41 69 PRO B O 1
ATOM 3162 N N . GLU B 1 95 ? -4.063 64.853 6.069 1.00 68.28 70 GLU B N 1
ATOM 3163 C CA . GLU B 1 95 ? -3.107 65.404 5.108 1.00 67.92 70 GLU B CA 1
ATOM 3164 C C . GLU B 1 95 ? -1.677 65.353 5.653 1.00 64.94 70 GLU B C 1
ATOM 3165 O O . GLU B 1 95 ? -0.731 65.088 4.914 1.00 61.42 70 GLU B O 1
ATOM 3171 N N . PHE B 1 96 ? -1.535 65.593 6.947 1.00 62.24 71 PHE B N 1
ATOM 3172 C CA . PHE B 1 96 ? -0.261 65.424 7.619 1.00 59.98 71 PHE B CA 1
ATOM 3173 C C . PHE B 1 96 ? 0.223 63.983 7.462 1.00 58.39 71 PHE B C 1
ATOM 3174 O O . PHE B 1 96 ? 1.371 63.756 7.087 1.00 54.86 71 PHE B O 1
ATOM 3182 N N . GLU B 1 97 ? -0.650 63.014 7.744 1.00 59.92 72 GLU B N 1
ATOM 3183 C CA . GLU B 1 97 ? -0.281 61.601 7.608 1.00 61.12 72 GLU B CA 1
ATOM 3184 C C . GLU B 1 97 ? 0.108 61.275 6.175 1.00 58.84 72 GLU B C 1
ATOM 3185 O O . GLU B 1 97 ? 1.049 60.513 5.951 1.00 54.43 72 GLU B O 1
ATOM 3191 N N . ARG B 1 98 ? -0.606 61.852 5.209 1.00 58.95 73 ARG B N 1
ATOM 3192 C CA . ARG B 1 98 ? -0.261 61.649 3.813 1.00 60.40 73 ARG B CA 1
ATOM 3193 C C . ARG B 1 98 ? 1.154 62.122 3.485 1.00 56.75 73 ARG B C 1
ATOM 3194 O O . ARG B 1 98 ? 1.940 61.373 2.904 1.00 53.55 73 ARG B O 1
ATOM 3202 N N . ILE B 1 99 ? 1.480 63.355 3.845 1.00 54.99 74 ILE B N 1
ATOM 3203 C CA . ILE B 1 99 ? 2.795 63.877 3.492 1.00 53.07 74 ILE B CA 1
ATOM 3204 C C . ILE B 1 99 ? 3.892 63.093 4.233 1.00 50.65 74 ILE B C 1
ATOM 3205 O O . ILE B 1 99 ? 4.923 62.799 3.644 1.00 50.01 74 ILE B O 1
ATOM 3210 N N . LEU B 1 100 ? 3.652 62.690 5.480 1.00 51.90 75 LEU B N 1
ATOM 3211 C CA . LEU B 1 100 ? 4.632 61.859 6.205 1.00 50.99 75 LEU B CA 1
ATOM 3212 C C . LEU B 1 100 ? 4.833 60.503 5.512 1.00 50.27 75 LEU B C 1
ATOM 3213 O O . LEU B 1 100 ? 5.964 60.037 5.349 1.00 49.01 75 LEU B O 1
ATOM 3218 N N . ASN B 1 101 ? 3.745 59.869 5.115 1.00 49.92 76 ASN B N 1
ATOM 3219 C CA . ASN B 1 101 ? 3.849 58.588 4.434 1.00 52.58 76 ASN B CA 1
ATOM 3220 C C . ASN B 1 101 ? 4.572 58.660 3.088 1.00 49.54 76 ASN B C 1
ATOM 3221 O O . ASN B 1 101 ? 5.339 57.767 2.763 1.00 46.81 76 ASN B O 1
ATOM 3226 N N . GLU B 1 102 ? 4.369 59.731 2.333 1.00 48.60 77 GLU B N 1
ATOM 3227 C CA . GLU B 1 102 ? 5.146 59.922 1.116 1.00 47.66 77 GLU B CA 1
ATOM 3228 C C . GLU B 1 102 ? 6.647 60.016 1.435 1.00 45.20 77 GLU B C 1
ATOM 3229 O O . GLU B 1 102 ? 7.471 59.501 0.684 1.00 42.11 77 GLU B O 1
ATOM 3235 N N . CYS B 1 103 ? 7.007 60.662 2.548 1.00 44.26 78 CYS B N 1
ATOM 3236 C CA . CYS B 1 103 ? 8.413 60.701 2.975 1.00 43.25 78 CYS B CA 1
ATOM 3237 C C . CYS B 1 103 ? 8.934 59.334 3.368 1.00 42.88 78 CYS B C 1
ATOM 3238 O O . CYS B 1 103 ? 10.056 58.988 3.022 1.00 43.73 78 CYS B O 1
ATOM 3241 N N . ARG B 1 104 ? 8.131 58.571 4.104 1.00 43.32 79 ARG B N 1
ATOM 3242 C CA . ARG B 1 104 ? 8.531 57.250 4.557 1.00 44.82 79 ARG B CA 1
ATOM 3243 C C . ARG B 1 104 ? 8.694 56.286 3.413 1.00 45.68 79 ARG B C 1
ATOM 3244 O O . ARG B 1 104 ? 9.520 55.384 3.490 1.00 42.77 79 ARG B O 1
ATOM 3252 N N . ALA B 1 105 ? 7.896 56.464 2.354 1.00 47.50 80 ALA B N 1
ATOM 3253 C CA . ALA B 1 105 ? 8.027 55.633 1.160 1.00 49.49 80 ALA B CA 1
ATOM 3254 C C . ALA B 1 105 ? 9.147 56.121 0.248 1.00 48.37 80 ALA B C 1
ATOM 3255 O O . ALA B 1 105 ? 9.467 55.452 -0.710 1.00 48.67 80 ALA B O 1
ATOM 3257 N N . GLY B 1 106 ? 9.741 57.279 0.533 1.00 47.44 81 GLY B N 1
ATOM 3258 C CA . GLY B 1 106 ? 10.818 57.821 -0.321 1.00 46.12 81 GLY B CA 1
ATOM 3259 C C . GLY B 1 106 ? 10.375 58.606 -1.557 1.00 47.30 81 GLY B C 1
ATOM 3260 O O . GLY B 1 106 ? 11.200 58.925 -2.436 1.00 45.11 81 GLY B O 1
ATOM 3261 N N . ARG B 1 107 ? 9.087 58.931 -1.649 1.00 45.83 82 ARG B N 1
ATOM 3262 C CA . ARG B 1 107 ? 8.592 59.678 -2.825 1.00 47.49 82 ARG B CA 1
ATOM 3263 C C . ARG B 1 107 ? 8.748 61.193 -2.703 1.00 47.22 82 ARG B C 1
ATOM 3264 O O . ARG B 1 107 ? 8.811 61.915 -3.718 1.00 46.24 82 ARG B O 1
ATOM 3272 N N . LEU B 1 108 ? 8.841 61.670 -1.461 1.00 47.07 83 LEU B N 1
ATOM 3273 C CA . LEU B 1 108 ? 9.229 63.040 -1.159 1.00 46.76 83 LEU B CA 1
ATOM 3274 C C . LEU B 1 108 ? 10.448 62.969 -0.256 1.00 46.63 83 LEU B C 1
ATOM 3275 O O . LEU B 1 108 ? 10.585 62.031 0.506 1.00 45.00 83 LEU B O 1
ATOM 3280 N N . ASN B 1 109 ? 11.343 63.944 -0.350 1.00 46.70 84 ASN B N 1
ATOM 3281 C CA . ASN B 1 109 ? 12.468 64.044 0.570 1.00 45.35 84 ASN B CA 1
ATOM 3282 C C . ASN B 1 109 ? 12.650 65.445 1.107 1.00 46.83 84 ASN B C 1
ATOM 3283 O O . ASN B 1 109 ? 13.704 65.765 1.650 1.00 45.78 84 ASN B O 1
ATOM 3288 N N . MET B 1 110 ? 11.608 66.275 0.988 1.00 47.65 85 MET B N 1
ATOM 3289 C CA . MET B 1 110 ? 11.630 67.617 1.575 1.00 47.77 85 MET B CA 1
ATOM 3290 C C . MET B 1 110 ? 10.211 68.027 1.939 1.00 48.18 85 MET B C 1
ATOM 3291 O O . MET B 1 110 ? 9.275 67.816 1.152 1.00 49.34 85 MET B O 1
ATOM 3296 N N . ILE B 1 111 ? 10.055 68.591 3.127 1.00 46.21 86 ILE B N 1
ATOM 3297 C CA . ILE B 1 111 ? 8.793 69.164 3.544 1.00 46.90 86 ILE B CA 1
ATOM 3298 C C . ILE B 1 111 ? 9.056 70.614 3.846 1.00 48.53 86 ILE B C 1
ATOM 3299 O O . ILE B 1 111 ? 9.980 70.950 4.601 1.00 49.92 86 ILE B O 1
ATOM 3304 N N . ILE B 1 112 ? 8.251 71.476 3.250 1.00 51.14 87 ILE B N 1
ATOM 3305 C CA . ILE B 1 112 ? 8.289 72.908 3.518 1.00 52.78 87 ILE B CA 1
ATOM 3306 C C . ILE B 1 112 ? 7.113 73.244 4.428 1.00 53.57 87 ILE B C 1
ATOM 3307 O O . ILE B 1 112 ? 5.983 72.847 4.150 1.00 54.42 87 ILE B O 1
ATOM 3312 N N . VAL B 1 113 ? 7.385 73.952 5.522 1.00 52.78 88 VAL B N 1
ATOM 3313 C CA . VAL B 1 113 ? 6.341 74.406 6.434 1.00 54.04 88 VAL B CA 1
ATOM 3314 C C . VAL B 1 113 ? 6.572 75.866 6.733 1.00 56.77 88 VAL B C 1
ATOM 3315 O O . VAL B 1 113 ? 7.700 76.354 6.647 1.00 58.34 88 VAL B O 1
ATOM 3319 N N . TYR B 1 114 ? 5.509 76.566 7.099 1.00 59.06 89 TYR B N 1
ATOM 3320 C CA . TYR B 1 114 ? 5.627 77.971 7.479 1.00 61.56 89 TYR B CA 1
ATOM 3321 C C . TYR B 1 114 ? 6.513 78.098 8.721 1.00 61.41 89 TYR B C 1
ATOM 3322 O O . TYR B 1 114 ? 7.387 78.963 8.779 1.00 62.56 89 TYR B O 1
ATOM 3331 N N . ASP B 1 115 ? 6.271 77.239 9.710 1.00 60.74 90 ASP B N 1
ATOM 3332 C CA . ASP B 1 115 ? 7.124 77.174 10.890 1.00 60.91 90 ASP B CA 1
ATOM 3333 C C . ASP B 1 115 ? 7.117 75.751 11.443 1.00 59.21 90 ASP B C 1
ATOM 3334 O O . ASP B 1 115 ? 6.245 74.942 11.099 1.00 59.29 90 ASP B O 1
ATOM 3339 N N . VAL B 1 116 ? 8.121 75.419 12.250 1.00 57.93 91 VAL B N 1
ATOM 3340 C CA . VAL B 1 116 ? 8.302 74.029 12.684 1.00 56.00 91 VAL B CA 1
ATOM 3341 C C . VAL B 1 116 ? 7.142 73.569 13.564 1.00 57.56 91 VAL B C 1
ATOM 3342 O O . VAL B 1 116 ? 6.857 72.386 13.656 1.00 56.10 91 VAL B O 1
ATOM 3346 N N . SER B 1 117 ? 6.486 74.524 14.213 1.00 59.09 92 SER B N 1
ATOM 3347 C CA . SER B 1 117 ? 5.353 74.246 15.082 1.00 61.67 92 SER B CA 1
ATOM 3348 C C . SER B 1 117 ? 4.197 73.507 14.382 1.00 62.43 92 SER B C 1
ATOM 3349 O O . SER B 1 117 ? 3.392 72.845 15.057 1.00 60.89 92 SER B O 1
ATOM 3352 N N . ARG B 1 118 ? 4.120 73.619 13.051 1.00 60.37 93 ARG B N 1
ATOM 3353 C CA . ARG B 1 118 ? 3.108 72.898 12.284 1.00 61.77 93 ARG B CA 1
ATOM 3354 C C . ARG B 1 118 ? 3.183 71.385 12.485 1.00 61.01 93 ARG B C 1
ATOM 3355 O O . ARG B 1 118 ? 2.166 70.713 12.354 1.00 61.80 93 ARG B O 1
ATOM 3363 N N . PHE B 1 119 ? 4.368 70.858 12.796 1.00 56.82 94 PHE B N 1
ATOM 3364 C CA . PHE B 1 119 ? 4.551 69.410 12.994 1.00 55.32 94 PHE B CA 1
ATOM 3365 C C . PHE B 1 119 ? 3.935 68.902 14.288 1.00 56.17 94 PHE B C 1
ATOM 3366 O O . PHE B 1 119 ? 3.742 67.697 14.439 1.00 54.68 94 PHE B O 1
ATOM 3374 N N . SER B 1 120 ? 3.652 69.803 15.227 1.00 55.41 95 SER B N 1
ATOM 3375 C CA . SER B 1 120 ? 3.167 69.375 16.521 1.00 56.64 95 SER B CA 1
ATOM 3376 C C . SER B 1 120 ? 1.685 69.023 16.498 1.00 60.85 95 SER B C 1
ATOM 3377 O O . SER B 1 120 ? 0.902 69.576 15.697 1.00 58.44 95 SER B O 1
ATOM 3380 N N . ARG B 1 121 ? 1.307 68.171 17.447 1.00 64.21 96 ARG B N 1
ATOM 3381 C CA . ARG B 1 121 ? -0.072 67.705 17.597 1.00 69.99 96 ARG B CA 1
ATOM 3382 C C . ARG B 1 121 ? -0.822 68.477 18.691 1.00 74.46 96 ARG B C 1
ATOM 3383 O O . ARG B 1 121 ? -1.920 68.962 18.451 1.00 75.50 96 ARG B O 1
ATOM 3391 N N . LEU B 1 122 ? -0.228 68.575 19.882 1.00 76.37 97 LEU B N 1
ATOM 3392 C CA . LEU B 1 122 ? -0.836 69.294 21.016 1.00 79.09 97 LEU B CA 1
ATOM 3393 C C . LEU B 1 122 ? 0.083 70.361 21.605 1.00 78.01 97 LEU B C 1
ATOM 3394 O O . LEU B 1 122 ? -0.325 71.503 21.797 1.00 82.90 97 LEU B O 1
ATOM 3399 N N . LYS B 1 123 ? 1.307 69.964 21.931 1.00 75.22 98 LYS B N 1
ATOM 3400 C CA . LYS B 1 123 ? 2.320 70.885 22.437 1.00 73.68 98 LYS B CA 1
ATOM 3401 C C . LYS B 1 123 ? 3.478 70.879 21.457 1.00 68.79 98 LYS B C 1
ATOM 3402 O O . LYS B 1 123 ? 3.743 69.856 20.811 1.00 63.22 98 LYS B O 1
ATOM 3408 N N . VAL B 1 124 ? 4.179 72.006 21.360 1.00 64.50 99 VAL B N 1
ATOM 3409 C CA . VAL B 1 124 ? 5.213 72.146 20.357 1.00 63.04 99 VAL B CA 1
ATOM 3410 C C . VAL B 1 124 ? 6.314 71.084 20.554 1.00 60.36 99 VAL B C 1
ATOM 3411 O O . VAL B 1 124 ? 6.844 70.552 19.589 1.00 58.12 99 VAL B O 1
ATOM 3415 N N . MET B 1 125 ? 6.599 70.751 21.809 1.00 61.53 100 MET B N 1
ATOM 3416 C CA . MET B 1 125 ? 7.561 69.707 22.167 1.00 62.20 100 MET B CA 1
ATOM 3417 C C . MET B 1 125 ? 7.302 68.369 21.468 1.00 60.48 100 MET B C 1
ATOM 3418 O O . MET B 1 125 ? 8.244 67.645 21.166 1.00 57.16 100 MET B O 1
ATOM 3423 N N . ASP B 1 126 ? 6.031 68.036 21.232 1.00 58.65 101 ASP B N 1
ATOM 3424 C CA . ASP B 1 126 ? 5.698 66.749 20.662 1.00 58.14 101 ASP B CA 1
ATOM 3425 C C . ASP B 1 126 ? 6.027 66.686 19.168 1.00 55.76 101 ASP B C 1
ATOM 3426 O O . ASP B 1 126 ? 5.842 65.664 18.571 1.00 54.74 101 ASP B O 1
ATOM 3431 N N . ALA B 1 127 ? 6.522 67.777 18.581 1.00 55.59 102 ALA B N 1
ATOM 3432 C CA . ALA B 1 127 ? 7.065 67.736 17.225 1.00 52.13 102 ALA B CA 1
ATOM 3433 C C . ALA B 1 127 ? 8.426 67.028 17.157 1.00 49.35 102 ALA B C 1
ATOM 3434 O O . ALA B 1 127 ? 8.821 66.557 16.088 1.00 49.95 102 ALA B O 1
ATOM 3436 N N . ILE B 1 128 ? 9.123 66.927 18.289 1.00 48.51 103 ILE B N 1
ATOM 3437 C CA . ILE B 1 128 ? 10.484 66.362 18.332 1.00 47.68 103 ILE B CA 1
ATOM 3438 C C . ILE B 1 128 ? 10.624 64.944 17.730 1.00 48.63 103 ILE B C 1
ATOM 3439 O O . ILE B 1 128 ? 11.484 64.725 16.883 1.00 46.69 103 ILE B O 1
ATOM 3444 N N . PRO B 1 129 ? 9.779 63.986 18.154 1.00 50.14 104 PRO B N 1
ATOM 3445 C CA . PRO B 1 129 ? 9.886 62.651 17.580 1.00 49.00 104 PRO B CA 1
ATOM 3446 C C . PRO B 1 129 ? 9.685 62.593 16.061 1.00 47.90 104 PRO B C 1
ATOM 3447 O O . PRO B 1 129 ? 10.410 61.864 15.376 1.00 44.33 104 PRO B O 1
ATOM 3451 N N . ILE B 1 130 ? 8.693 63.314 15.540 1.00 47.59 105 ILE B N 1
ATOM 3452 C CA . ILE B 1 130 ? 8.374 63.206 14.114 1.00 45.66 105 ILE B CA 1
ATOM 3453 C C . ILE B 1 130 ? 9.437 63.884 13.239 1.00 43.61 105 ILE B C 1
ATOM 3454 O O . ILE B 1 130 ? 9.808 63.336 12.178 1.00 43.03 105 ILE B O 1
ATOM 3459 N N . VAL B 1 131 ? 9.961 65.030 13.676 1.00 42.54 106 VAL B N 1
ATOM 3460 C CA . VAL B 1 131 ? 11.028 65.661 12.904 1.00 42.07 106 VAL B CA 1
ATOM 3461 C C . VAL B 1 131 ? 12.273 64.812 12.968 1.00 42.15 106 VAL B C 1
ATOM 3462 O O . VAL B 1 131 ? 12.994 64.725 11.974 1.00 41.59 106 VAL B O 1
ATOM 3466 N N . SER B 1 132 ? 12.515 64.149 14.106 1.00 42.12 107 SER B N 1
ATOM 3467 C CA . SER B 1 132 ? 13.674 63.262 14.227 1.00 41.88 107 SER B CA 1
ATOM 3468 C C . SER B 1 132 ? 13.545 62.068 13.247 1.00 39.38 107 SER B C 1
ATOM 3469 O O . SER B 1 132 ? 14.498 61.717 12.557 1.00 38.47 107 SER B O 1
ATOM 3472 N N . GLU B 1 133 ? 12.365 61.469 13.191 1.00 39.62 108 GLU B N 1
ATOM 3473 C CA . GLU B 1 133 ? 12.107 60.366 12.271 1.00 40.42 108 GLU B CA 1
ATOM 3474 C C . GLU B 1 133 ? 12.313 60.832 10.825 1.00 40.03 108 GLU B C 1
ATOM 3475 O O . GLU B 1 133 ? 12.969 60.162 10.049 1.00 40.40 108 GLU B O 1
ATOM 3481 N N . LEU B 1 134 ? 11.727 61.967 10.461 1.00 40.49 109 LEU B N 1
ATOM 3482 C CA . LEU B 1 134 ? 11.861 62.467 9.085 1.00 40.65 109 LEU B CA 1
ATOM 3483 C C . LEU B 1 134 ? 13.322 62.714 8.719 1.00 41.35 109 LEU B C 1
ATOM 3484 O O . LEU B 1 134 ? 13.761 62.298 7.644 1.00 40.97 109 LEU B O 1
ATOM 3489 N N . LEU B 1 135 ? 14.087 63.344 9.613 1.00 40.27 110 LEU B N 1
ATOM 3490 C CA . LEU B 1 135 ? 15.481 63.652 9.303 1.00 40.72 110 LEU B CA 1
ATOM 3491 C C . LEU B 1 135 ? 16.332 62.384 9.198 1.00 40.77 110 LEU B C 1
ATOM 3492 O O . LEU B 1 135 ? 17.252 62.324 8.381 1.00 39.06 110 LEU B O 1
ATOM 3497 N N . ALA B 1 136 ? 15.999 61.370 9.988 1.00 39.40 111 ALA B N 1
ATOM 3498 C CA . ALA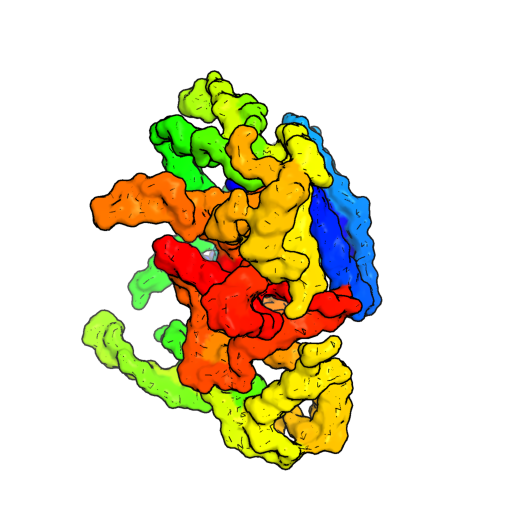 B 1 136 ? 16.740 60.106 9.944 1.00 38.79 111 ALA B CA 1
ATOM 3499 C C . ALA B 1 136 ? 16.469 59.352 8.623 1.00 40.78 111 ALA B C 1
ATOM 3500 O O . ALA B 1 136 ? 17.264 58.527 8.213 1.00 38.97 111 ALA B O 1
ATOM 3502 N N . LEU B 1 137 ? 15.334 59.641 7.991 1.00 41.27 112 LEU B N 1
ATOM 3503 C CA . LEU B 1 137 ? 15.013 59.115 6.660 1.00 41.99 112 LEU B CA 1
ATOM 3504 C C . LEU B 1 137 ? 15.700 59.897 5.540 1.00 42.42 112 LEU B C 1
ATOM 3505 O O . LEU B 1 137 ? 15.551 59.552 4.375 1.00 45.50 112 LEU B O 1
ATOM 3510 N N . GLY B 1 138 ? 16.421 60.960 5.872 1.00 41.73 113 GLY B N 1
ATOM 3511 C CA . GLY B 1 138 ? 17.081 61.784 4.863 1.00 41.64 113 GLY B CA 1
ATOM 3512 C C . GLY B 1 138 ? 16.223 62.949 4.367 1.00 42.42 113 GLY B C 1
ATOM 3513 O O . GLY B 1 138 ? 16.578 63.599 3.405 1.00 43.67 113 GLY B O 1
ATOM 3514 N N . VAL B 1 139 ? 15.106 63.230 5.025 1.00 42.02 114 VAL B N 1
ATOM 3515 C CA . VAL B 1 139 ? 14.289 64.391 4.671 1.00 42.46 114 VAL B CA 1
ATOM 3516 C C . VAL B 1 139 ? 14.915 65.698 5.109 1.00 43.97 114 VAL B C 1
ATOM 3517 O O . VAL B 1 139 ? 15.517 65.784 6.203 1.00 44.25 114 VAL B O 1
ATOM 3521 N N . THR B 1 140 ? 14.778 66.724 4.260 1.00 42.92 115 THR B N 1
ATOM 3522 C CA . THR B 1 140 ? 15.095 68.097 4.653 1.00 43.34 115 THR B CA 1
ATOM 3523 C C . THR B 1 140 ? 13.816 68.815 5.031 1.00 45.37 115 THR B C 1
ATOM 3524 O O . THR B 1 140 ? 12.827 68.777 4.286 1.00 45.81 115 THR B O 1
ATOM 3528 N N . ILE B 1 141 ? 13.804 69.435 6.209 1.00 45.22 116 ILE B N 1
ATOM 3529 C CA . ILE B 1 141 ? 12.690 70.275 6.631 1.00 46.26 116 ILE B CA 1
ATOM 3530 C C . ILE B 1 141 ? 13.082 71.732 6.431 1.00 48.92 116 ILE B C 1
ATOM 3531 O O . ILE B 1 141 ? 14.103 72.181 6.938 1.00 48.13 116 ILE B O 1
ATOM 3536 N N . VAL B 1 142 ? 12.275 72.461 5.671 1.00 51.11 117 VAL B N 1
ATOM 3537 C CA . VAL B 1 142 ? 12.502 73.885 5.464 1.00 52.95 117 VAL B CA 1
ATOM 3538 C C . VAL B 1 142 ? 11.400 74.672 6.156 1.00 54.68 117 VAL B C 1
ATOM 3539 O O . VAL B 1 142 ? 10.235 74.579 5.763 1.00 56.73 117 VAL B O 1
ATOM 3543 N N . SER B 1 143 ? 11.765 75.437 7.187 1.00 55.15 118 SER B N 1
ATOM 3544 C CA . SER B 1 143 ? 10.826 76.344 7.831 1.00 56.65 118 SER B CA 1
ATOM 3545 C C . SER B 1 143 ? 11.013 77.719 7.234 1.00 58.91 118 SER B C 1
ATOM 3546 O O . SER B 1 143 ? 12.100 78.287 7.299 1.00 58.73 118 SER B O 1
ATOM 3549 N N . THR B 1 144 ? 9.944 78.260 6.665 1.00 61.37 119 THR B N 1
ATOM 3550 C CA . THR B 1 144 ? 9.995 79.582 6.073 1.00 64.19 119 THR B CA 1
ATOM 3551 C C . THR B 1 144 ? 10.451 80.618 7.113 1.00 63.40 119 THR B C 1
ATOM 3552 O O . THR B 1 144 ? 11.175 81.546 6.786 1.00 61.50 119 THR B O 1
ATOM 3556 N N . GLN B 1 145 ? 10.054 80.426 8.367 1.00 63.01 120 GLN B N 1
ATOM 3557 C CA . GLN B 1 145 ? 10.370 81.403 9.414 1.00 66.30 120 GLN B CA 1
ATOM 3558 C C . GLN B 1 145 ? 11.662 81.132 10.188 1.00 63.55 120 GLN B C 1
ATOM 3559 O O . GLN B 1 145 ? 12.239 82.061 10.756 1.00 64.56 120 GLN B O 1
ATOM 3565 N N . GLU B 1 146 ? 12.114 79.881 10.226 1.00 60.35 121 GLU B N 1
ATOM 3566 C CA . GLU B 1 146 ? 13.193 79.484 11.157 1.00 58.99 121 GLU B CA 1
ATOM 3567 C C . GLU B 1 146 ? 14.461 78.923 10.517 1.00 57.53 121 GLU B C 1
ATOM 3568 O O . GLU B 1 146 ? 15.506 78.918 11.158 1.00 56.45 121 GLU B O 1
ATOM 3574 N N . GLY B 1 147 ? 14.375 78.431 9.281 1.00 56.48 122 GLY B N 1
ATOM 3575 C CA . GLY B 1 147 ? 15.568 77.977 8.560 1.00 54.79 122 GLY B CA 1
ATOM 3576 C C . GLY B 1 147 ? 15.480 76.538 8.078 1.00 52.38 122 GLY B C 1
ATOM 3577 O O . GLY B 1 147 ? 14.393 75.949 8.055 1.00 49.83 122 GLY B O 1
ATOM 3578 N N . VAL B 1 148 ? 16.636 75.979 7.706 1.00 50.83 123 VAL B N 1
ATOM 3579 C CA . VAL B 1 148 ? 16.720 74.669 7.052 1.00 50.58 123 VAL B CA 1
ATOM 3580 C C . VAL B 1 148 ? 17.293 73.644 8.009 1.00 49.08 123 VAL B C 1
ATOM 3581 O O . VAL B 1 148 ? 18.271 73.923 8.679 1.00 51.53 123 VAL B O 1
ATOM 3585 N N . PHE B 1 149 ? 16.691 72.463 8.070 1.00 46.77 124 PHE B N 1
ATOM 3586 C CA . PHE B 1 149 ? 17.169 71.406 8.948 1.00 46.12 124 PHE B CA 1
ATOM 3587 C C . PHE B 1 149 ? 17.277 70.041 8.280 1.00 46.95 124 PHE B C 1
ATOM 3588 O O . PHE B 1 149 ? 16.340 69.597 7.603 1.00 46.73 124 PHE B O 1
ATOM 3596 N N . ARG B 1 150 ? 18.430 69.396 8.463 1.00 46.98 125 ARG B N 1
ATOM 3597 C CA . ARG B 1 150 ? 18.700 68.050 7.936 1.00 46.26 125 ARG B CA 1
ATOM 3598 C C . ARG B 1 150 ? 19.267 67.209 9.059 1.00 43.50 125 ARG B C 1
ATOM 3599 O O . ARG B 1 150 ? 19.545 67.745 10.120 1.00 43.12 125 ARG B O 1
ATOM 3607 N N . GLN B 1 151 ? 19.529 65.934 8.789 1.00 42.11 126 GLN B N 1
ATOM 3608 C CA . GLN B 1 151 ? 20.087 65.035 9.796 1.00 43.36 126 GLN B CA 1
ATOM 3609 C C . GLN B 1 151 ? 21.339 65.666 10.416 1.00 44.00 126 GLN B C 1
ATOM 3610 O O . GLN B 1 151 ? 21.510 65.659 11.628 1.00 44.54 126 GLN B O 1
ATOM 3616 N N . GLY B 1 152 ? 22.200 66.211 9.568 1.00 42.92 127 GLY B N 1
ATOM 3617 C CA . GLY B 1 152 ? 23.453 66.852 10.008 1.00 43.72 127 GLY B CA 1
ATOM 3618 C C . GLY B 1 152 ? 23.345 68.003 10.988 1.00 43.87 127 GLY B C 1
ATOM 3619 O O . GLY B 1 152 ? 24.313 68.298 11.687 1.00 44.41 127 GLY B O 1
ATOM 3620 N N . ASN B 1 153 ? 22.192 68.672 11.048 1.00 43.34 128 ASN B N 1
ATOM 3621 C CA . ASN B 1 153 ? 21.969 69.677 12.108 1.00 43.95 128 ASN B CA 1
ATOM 3622 C C . ASN B 1 153 ? 20.676 69.449 12.907 1.00 43.80 128 ASN B C 1
ATOM 3623 O O . ASN B 1 153 ? 19.991 70.410 13.349 1.00 44.10 128 ASN B O 1
ATOM 3628 N N . VAL B 1 154 ? 20.337 68.168 13.105 1.00 41.21 129 VAL B N 1
ATOM 3629 C CA . VAL B 1 154 ? 19.111 67.813 13.799 1.00 40.53 129 VAL B CA 1
ATOM 3630 C C . VAL B 1 154 ? 19.049 68.455 15.181 1.00 41.54 129 VAL B C 1
ATOM 3631 O O . VAL B 1 154 ? 17.977 68.862 15.612 1.00 43.31 129 VAL B O 1
ATOM 3635 N N . MET B 1 155 ? 20.180 68.554 15.871 1.00 44.03 130 MET B N 1
ATOM 3636 C CA . MET B 1 155 ? 20.158 69.111 17.216 1.00 45.96 130 MET B CA 1
ATOM 3637 C C . MET B 1 155 ? 19.786 70.602 17.213 1.00 48.26 130 MET B C 1
ATOM 3638 O O . MET B 1 155 ? 19.202 71.078 18.182 1.00 49.35 130 MET B O 1
ATOM 3643 N N . ASP B 1 156 ? 20.121 71.328 16.146 1.00 47.29 131 ASP B N 1
ATOM 3644 C CA . ASP B 1 156 ? 19.661 72.717 16.008 1.00 51.50 131 ASP B CA 1
ATOM 3645 C C . ASP B 1 156 ? 18.129 72.767 16.083 1.00 51.12 131 ASP B C 1
ATOM 3646 O O . ASP B 1 156 ? 17.558 73.626 16.744 1.00 51.80 131 ASP B O 1
ATOM 3651 N N . LEU B 1 157 ? 17.470 71.838 15.394 1.00 47.12 132 LEU B N 1
ATOM 3652 C CA . LEU B 1 157 ? 16.015 71.778 15.424 1.00 47.60 132 LEU B CA 1
ATOM 3653 C C . LEU B 1 157 ? 15.500 71.392 16.819 1.00 47.77 132 LEU B C 1
ATOM 3654 O O . LEU B 1 157 ? 14.575 72.033 17.337 1.00 48.49 132 LEU B O 1
ATOM 3659 N N . ILE B 1 158 ? 16.105 70.369 17.428 1.00 46.15 133 ILE B N 1
ATOM 3660 C CA . ILE B 1 158 ? 15.687 69.940 18.763 1.00 46.81 133 ILE B CA 1
ATOM 3661 C C . ILE B 1 158 ? 15.797 71.141 19.716 1.00 48.88 133 ILE B C 1
ATOM 3662 O O . ILE B 1 158 ? 14.844 71.446 20.439 1.00 47.63 133 ILE B O 1
ATOM 3667 N N . HIS B 1 159 ? 16.931 71.842 19.694 1.00 50.74 134 HIS B N 1
ATOM 3668 C CA . HIS B 1 159 ? 17.141 72.965 20.632 1.00 53.86 134 HIS B CA 1
ATOM 3669 C C . HIS B 1 159 ? 16.160 74.093 20.347 1.00 54.52 134 HIS B C 1
ATOM 3670 O O . HIS B 1 159 ? 15.630 74.694 21.275 1.00 54.74 134 HIS B O 1
ATOM 3677 N N . LEU B 1 160 ? 15.873 74.350 19.074 1.00 53.66 135 LEU B N 1
ATOM 3678 C CA . LEU B 1 160 ? 14.858 75.349 18.748 1.00 54.52 135 LEU B CA 1
ATOM 3679 C C . LEU B 1 160 ? 13.492 74.998 19.369 1.00 55.70 135 LEU B C 1
ATOM 3680 O O . LEU B 1 160 ? 12.847 75.848 19.981 1.00 58.50 135 LEU B O 1
ATOM 3685 N N . ILE B 1 161 ? 13.054 73.753 19.207 1.00 55.24 136 ILE B N 1
ATOM 3686 C CA . ILE B 1 161 ? 11.725 73.344 19.688 1.00 54.90 136 ILE B CA 1
ATOM 3687 C C . ILE B 1 161 ? 11.638 73.478 21.213 1.00 57.32 136 ILE B C 1
ATOM 3688 O O . ILE B 1 161 ? 10.624 73.916 21.756 1.00 56.43 136 ILE B O 1
ATOM 3693 N N . MET B 1 162 ? 12.711 73.121 21.899 1.00 57.40 137 MET B N 1
ATOM 3694 C CA . MET B 1 162 ? 12.751 73.263 23.343 1.00 60.82 137 MET B CA 1
ATOM 3695 C C . MET B 1 162 ? 12.707 74.705 23.802 1.00 62.42 137 MET B C 1
ATOM 3696 O O . MET B 1 162 ? 12.089 74.997 24.816 1.00 62.78 137 MET B O 1
ATOM 3701 N N . ARG B 1 163 ? 13.330 75.610 23.056 1.00 62.54 138 ARG B N 1
ATOM 3702 C CA . ARG B 1 163 ? 13.250 77.032 23.382 1.00 65.11 138 ARG B CA 1
ATOM 3703 C C . ARG B 1 163 ? 11.800 77.497 23.235 1.00 65.86 138 ARG B C 1
ATOM 3704 O O . ARG B 1 163 ? 11.296 78.266 24.056 1.00 66.55 138 ARG B O 1
ATOM 3712 N N . LEU B 1 164 ? 11.129 77.016 22.194 1.00 62.22 139 LEU B N 1
ATOM 3713 C CA . LEU B 1 164 ? 9.711 77.319 22.013 1.00 64.62 139 LEU B CA 1
ATOM 3714 C C . LEU B 1 164 ? 8.859 76.737 23.150 1.00 67.40 139 LEU B C 1
ATOM 3715 O O . LEU B 1 164 ? 7.976 77.426 23.679 1.00 69.12 139 LEU B O 1
ATOM 3720 N N . ASP B 1 165 ? 9.133 75.492 23.543 1.00 66.11 140 ASP B N 1
ATOM 3721 C CA . ASP B 1 165 ? 8.472 74.899 24.718 1.00 69.55 140 ASP B CA 1
ATOM 3722 C C . ASP B 1 165 ? 8.664 75.740 25.989 1.00 71.04 140 ASP B C 1
ATOM 3723 O O . ASP B 1 165 ? 7.710 75.975 26.732 1.00 73.88 140 ASP B O 1
ATOM 3728 N N . ALA B 1 166 ? 9.903 76.146 26.252 1.00 71.44 141 ALA B N 1
ATOM 3729 C CA . ALA B 1 166 ? 10.237 76.934 27.449 1.00 74.04 141 ALA B CA 1
ATOM 3730 C C . ALA B 1 166 ? 9.487 78.256 27.439 1.00 77.10 141 ALA B C 1
ATOM 3731 O O . ALA B 1 166 ? 8.992 78.693 28.466 1.00 82.14 141 ALA B O 1
ATOM 3733 N N . SER B 1 167 ? 9.453 78.909 26.282 1.00 77.98 142 SER B N 1
ATOM 3734 C CA . SER B 1 167 ? 8.650 80.132 26.080 1.00 81.06 142 SER B CA 1
ATOM 3735 C C . SER B 1 167 ? 7.129 80.064 26.290 1.00 85.66 142 SER B C 1
ATOM 3736 O O . SER B 1 167 ? 6.536 81.031 26.764 1.00 86.93 142 SER B O 1
ATOM 3739 N N . HIS B 1 168 ? 6.490 78.961 25.929 1.00 85.98 143 HIS B N 1
ATOM 3740 C CA . HIS B 1 168 ? 5.033 78.829 26.117 1.00 90.80 143 HIS B CA 1
ATOM 3741 C C . HIS B 1 168 ? 4.761 78.529 27.571 1.00 93.73 143 HIS B C 1
ATOM 3742 O O . HIS B 1 168 ? 3.744 78.920 28.115 1.00 95.82 143 HIS B O 1
ATOM 3749 N N . LYS B 1 169 ? 5.670 77.792 28.184 1.00 95.93 144 LYS B N 1
ATOM 3750 C CA . LYS B 1 169 ? 5.578 77.496 29.603 1.00 100.88 144 LYS B CA 1
ATOM 3751 C C . LYS B 1 169 ? 5.627 78.781 30.424 1.00 106.05 144 LYS B C 1
ATOM 3752 O O . LYS B 1 169 ? 4.906 78.908 31.413 1.00 107.98 144 LYS B O 1
ATOM 3758 N N . GLU B 1 170 ? 6.455 79.735 30.002 1.00 108.54 145 GLU B N 1
ATOM 3759 C CA . GLU B 1 170 ? 6.518 81.039 30.672 1.00 114.77 145 GLU B CA 1
ATOM 3760 C C . GLU B 1 170 ? 5.299 81.908 30.369 1.00 118.27 145 GLU B C 1
ATOM 3761 O O . GLU B 1 170 ? 4.802 82.603 31.257 1.00 121.46 145 GLU B O 1
ATOM 3767 N N . SER B 1 171 ? 4.821 81.868 29.128 1.00 116.31 146 SER B N 1
ATOM 3768 C CA . SER B 1 171 ? 3.564 82.526 28.767 1.00 119.15 146 SER B CA 1
ATOM 3769 C C . SER B 1 171 ? 2.374 81.963 29.544 1.00 121.75 146 SER B C 1
ATOM 3770 O O . SER B 1 171 ? 1.475 82.710 29.926 1.00 124.49 146 SER B O 1
ATOM 3773 N N . SER B 1 172 ? 2.377 80.653 29.779 1.00 120.92 147 SER B N 1
ATOM 3774 C CA . SER B 1 172 ? 1.294 79.998 30.516 1.00 124.27 147 SER B CA 1
ATOM 3775 C C . SER B 1 172 ? 1.157 80.523 31.942 1.00 128.29 147 SER B C 1
ATOM 3776 O O . SER B 1 172 ? 0.056 80.831 32.384 1.00 132.40 147 SER B O 1
ATOM 3779 N N . LEU B 1 173 ? 2.275 80.631 32.653 1.00 130.12 148 LEU B N 1
ATOM 3780 C CA . LEU B 1 173 ? 2.271 81.128 34.036 1.00 135.57 148 LEU B CA 1
ATOM 3781 C C . LEU B 1 173 ? 1.596 82.498 34.195 1.00 138.30 148 LEU B C 1
ATOM 3782 O O . LEU B 1 173 ? 0.934 82.737 35.202 1.00 143.71 148 LEU B O 1
ATOM 3787 N N . LYS B 1 174 ? 1.727 83.371 33.195 1.00 138.07 149 LYS B N 1
ATOM 3788 C CA . LYS B 1 174 ? 1.325 84.779 33.339 1.00 141.45 149 LYS B CA 1
ATOM 3789 C C . LYS B 1 174 ? -0.174 85.016 33.580 1.00 142.48 149 LYS B C 1
ATOM 3790 O O . LYS B 1 174 ? -0.548 85.705 34.533 1.00 147.06 149 LYS B O 1
ATOM 3796 N N . SER B 1 175 ? -1.022 84.465 32.715 1.00 138.67 150 SER B N 1
ATOM 3797 C CA . SER B 1 175 ? -2.477 84.703 32.787 1.00 139.01 150 SER B CA 1
ATOM 3798 C C . SER B 1 175 ? -3.109 84.334 34.130 1.00 140.05 150 SER B C 1
ATOM 3799 O O . SER B 1 175 ? -4.243 84.723 34.415 1.00 140.84 150 SER B O 1
ATOM 3802 N N . LEU B 1 184 ? -10.290 78.209 35.105 1.00 144.44 159 LEU B N 1
ATOM 3803 C CA . LEU B 1 184 ? -9.828 77.283 34.079 1.00 144.95 159 LEU B CA 1
ATOM 3804 C C . LEU B 1 184 ? -10.327 75.855 34.347 1.00 146.58 159 LEU B C 1
ATOM 3805 O O . LEU B 1 184 ? -11.161 75.333 33.604 1.00 150.75 159 LEU B O 1
ATOM 3807 N N . GLN B 1 185 ? -9.824 75.235 35.415 1.00 145.89 160 GLN B N 1
ATOM 3808 C CA . GLN B 1 185 ? -10.216 73.869 35.784 1.00 142.43 160 GLN B CA 1
ATOM 3809 C C . GLN B 1 185 ? -10.031 73.603 37.288 1.00 143.42 160 GLN B C 1
ATOM 3810 O O . GLN B 1 185 ? -9.630 74.498 38.044 1.00 145.43 160 GLN B O 1
ATOM 3816 N N . ARG B 1 186 ? -10.343 72.378 37.713 1.00 139.73 161 ARG B N 1
ATOM 3817 C CA . ARG B 1 186 ? -10.293 72.002 39.133 1.00 138.08 161 ARG B CA 1
ATOM 3818 C C . ARG B 1 186 ? -9.330 70.841 39.422 1.00 132.40 161 ARG B C 1
ATOM 3819 O O . ARG B 1 186 ? -9.560 70.043 40.334 1.00 129.85 161 ARG B O 1
ATOM 3827 N N . GLU B 1 187 ? -8.242 70.779 38.654 1.00 128.75 162 GLU B N 1
ATOM 3828 C CA . GLU B 1 187 ? -7.144 69.848 38.885 1.00 123.81 162 GLU B CA 1
ATOM 3829 C C . GLU B 1 187 ? -6.358 70.338 40.107 1.00 122.89 162 GLU B C 1
ATOM 3830 O O . GLU B 1 187 ? -5.333 70.996 39.982 1.00 117.74 162 GLU B O 1
ATOM 3836 N N . LEU B 1 188 ? -6.889 70.064 41.295 1.00 127.79 163 LEU B N 1
ATOM 3837 C CA . LEU B 1 188 ? -6.244 70.457 42.553 1.00 128.01 163 LEU B CA 1
ATOM 3838 C C . LEU B 1 188 ? -6.652 69.474 43.650 1.00 128.74 163 LEU B C 1
ATOM 3839 O O . LEU B 1 188 ? -7.196 69.856 44.687 1.00 132.18 163 LEU B O 1
ATOM 3844 N N . GLY B 1 189 ? -6.385 68.198 43.396 1.00 125.76 164 GLY B N 1
ATOM 3845 C CA . GLY B 1 189 ? -6.730 67.134 44.328 1.00 125.83 164 GLY B CA 1
ATOM 3846 C C . GLY B 1 189 ? -8.190 66.738 44.261 1.00 126.23 164 GLY B C 1
ATOM 3847 O O . GLY B 1 189 ? -8.786 66.375 45.282 1.00 130.77 164 GLY B O 1
ATOM 3848 N N . GLY B 1 190 ? -8.767 66.838 43.065 1.00 120.85 165 GLY B N 1
ATOM 3849 C CA . GLY B 1 190 ? -10.118 66.378 42.785 1.00 121.82 165 GLY B CA 1
ATOM 3850 C C . GLY B 1 190 ? -10.016 65.327 41.716 1.00 116.81 165 GLY B C 1
ATOM 3851 O O . GLY B 1 190 ? -9.076 65.328 40.931 1.00 112.35 165 GLY B O 1
ATOM 3852 N N . TYR B 1 191 ? -10.988 64.430 41.680 1.00 117.72 166 TYR B N 1
ATOM 3853 C CA . TYR B 1 191 ? -10.985 63.374 40.690 1.00 114.69 166 TYR B CA 1
ATOM 3854 C C . TYR B 1 191 ? -11.456 63.944 39.361 1.00 114.60 166 TYR B C 1
ATOM 3855 O O . TYR B 1 191 ? -12.603 64.382 39.231 1.00 118.89 166 TYR B O 1
ATOM 3864 N N . VAL B 1 192 ? -10.547 63.958 38.397 1.00 112.90 167 VAL B N 1
ATOM 3865 C CA . VAL B 1 192 ? -10.827 64.377 37.029 1.00 112.87 167 VAL B CA 1
ATOM 3866 C C . VAL B 1 192 ? -11.156 63.129 36.236 1.00 113.76 167 VAL B C 1
ATOM 3867 O O . VAL B 1 192 ? -10.280 62.293 35.994 1.00 110.58 167 VAL B O 1
ATOM 3871 N N . GLY B 1 193 ? -12.409 62.999 35.822 1.00 117.61 168 GLY B N 1
ATOM 3872 C CA . GLY B 1 193 ? -12.821 61.818 35.076 1.00 117.55 168 GLY B CA 1
ATOM 3873 C C . GLY B 1 193 ? -14.311 61.599 35.148 1.00 121.85 168 GLY B C 1
ATOM 3874 O O . GLY B 1 193 ? -15.003 62.182 35.990 1.00 125.30 168 GLY B O 1
ATOM 3875 N N . GLY B 1 194 ? -14.800 60.740 34.261 1.00 121.80 169 GLY B N 1
ATOM 3876 C CA . GLY B 1 194 ? -16.224 60.475 34.153 1.00 124.49 169 GLY B CA 1
ATOM 3877 C C . GLY B 1 194 ? -16.718 59.605 35.286 1.00 127.17 169 GLY B C 1
ATOM 3878 O O . GLY B 1 194 ? -17.382 60.086 36.203 1.00 133.47 169 GLY B O 1
ATOM 3879 N N . LYS B 1 195 ? -16.382 58.320 35.220 1.00 124.69 170 LYS B N 1
ATOM 3880 C CA . LYS B 1 195 ? -16.875 57.341 36.182 1.00 126.54 170 LYS B CA 1
ATOM 3881 C C . LYS B 1 195 ? -15.816 57.001 37.221 1.00 123.48 170 LYS B C 1
ATOM 3882 O O . LYS B 1 195 ? -14.616 56.959 36.919 1.00 118.82 170 LYS B O 1
ATOM 3888 N N . ALA B 1 196 ? -16.273 56.762 38.447 1.00 70.10 171 ALA B N 1
ATOM 3889 C CA . ALA B 1 196 ? -15.411 56.273 39.516 1.00 66.12 171 ALA B CA 1
ATOM 3890 C C . ALA B 1 196 ? -14.900 54.889 39.130 1.00 64.89 171 ALA B C 1
ATOM 3891 O O . ALA B 1 196 ? -15.592 54.140 38.451 1.00 64.48 171 ALA B O 1
ATOM 3893 N N . PRO B 1 197 ? -13.668 54.550 39.531 1.00 64.43 172 PRO B N 1
ATOM 3894 C CA . PRO B 1 197 ? -13.150 53.229 39.168 1.00 63.95 172 PRO B CA 1
ATOM 3895 C C . PRO B 1 197 ? -13.782 52.161 40.048 1.00 61.05 172 PRO B C 1
ATOM 3896 O O . PRO B 1 197 ? -14.349 52.484 41.098 1.00 59.85 172 PRO B O 1
ATOM 3900 N N . TYR B 1 198 ? -13.702 50.904 39.618 1.00 60.34 173 TYR B N 1
ATOM 3901 C CA . TYR B 1 198 ? -14.293 49.805 40.371 1.00 59.62 173 TYR B CA 1
ATOM 3902 C C . TYR B 1 198 ? -13.790 49.794 41.815 1.00 57.15 173 TYR B C 1
ATOM 3903 O O . TYR B 1 198 ? -12.598 49.973 42.069 1.00 54.81 173 TYR B O 1
ATOM 3912 N N . GLY B 1 199 ? -14.721 49.604 42.744 1.00 56.29 174 GLY B N 1
ATOM 3913 C CA . GLY B 1 199 ? -14.450 49.680 44.176 1.00 55.26 174 GLY B CA 1
ATOM 3914 C C . GLY B 1 199 ? -14.886 50.994 44.798 1.00 56.24 174 GLY B C 1
ATOM 3915 O O . GLY B 1 199 ? -15.081 51.074 46.021 1.00 55.23 174 GLY B O 1
ATOM 3916 N N . PHE B 1 200 ? -15.059 52.023 43.961 1.00 57.08 175 PHE B N 1
ATOM 3917 C CA . PHE B 1 200 ? -15.278 53.379 44.446 1.00 57.58 175 PHE B CA 1
ATOM 3918 C C . PHE B 1 200 ? -16.524 54.032 43.856 1.00 59.98 175 PHE B C 1
ATOM 3919 O O . PHE B 1 200 ? -17.110 53.546 42.902 1.00 59.70 175 PHE B O 1
ATOM 3927 N N . GLU B 1 201 ? -16.910 55.146 44.471 1.00 62.01 176 GLU B N 1
ATOM 3928 C CA . GLU B 1 201 ? -17.919 56.051 43.943 1.00 63.72 176 GLU B CA 1
ATOM 3929 C C . GLU B 1 201 ? -17.395 57.480 44.079 1.00 63.47 176 GLU B C 1
ATOM 3930 O O . GLU B 1 201 ? -16.410 57.720 44.787 1.00 60.25 176 GLU B O 1
ATOM 3936 N N . LEU B 1 202 ? -18.050 58.420 43.397 1.00 65.64 177 LEU B N 1
ATOM 3937 C CA . LEU B 1 202 ? -17.676 59.832 43.465 1.00 65.15 177 LEU B CA 1
ATOM 3938 C C . LEU B 1 202 ? -18.581 60.594 44.429 1.00 65.79 177 LEU B C 1
ATOM 3939 O O . LEU B 1 202 ? -19.792 60.466 44.349 1.00 66.75 177 LEU B O 1
ATOM 3944 N N . VAL B 1 203 ? -17.991 61.370 45.341 1.00 64.80 178 VAL B N 1
ATOM 3945 C CA . VAL B 1 203 ? -18.760 62.247 46.226 1.00 65.89 178 VAL B CA 1
ATOM 3946 C C . VAL B 1 203 ? -18.273 63.690 46.069 1.00 64.96 178 VAL B C 1
ATOM 3947 O O . VAL B 1 203 ? -17.069 63.942 46.067 1.00 65.46 178 VAL B O 1
ATOM 3951 N N . SER B 1 204 ? -19.206 64.633 45.963 1.00 63.36 179 SER B N 1
ATOM 3952 C CA A SER B 1 204 ? -18.847 66.032 45.764 0.50 62.84 179 SER B CA 1
ATOM 3953 C CA B SER B 1 204 ? -18.877 66.047 45.775 0.50 63.17 179 SER B CA 1
ATOM 3954 C C . SER B 1 204 ? -18.400 66.684 47.070 1.00 62.28 179 SER B C 1
ATOM 3955 O O . SER B 1 204 ? -18.827 66.298 48.147 1.00 63.75 179 SER B O 1
ATOM 3960 N N . GLU B 1 205 ? -17.530 67.674 46.948 1.00 61.50 180 GLU B N 1
ATOM 3961 C CA . GLU B 1 205 ? -16.963 68.385 48.080 1.00 63.39 180 GLU B CA 1
ATOM 3962 C C . GLU B 1 205 ? -16.616 69.806 47.621 1.00 62.44 180 GLU B C 1
ATOM 3963 O O . GLU B 1 205 ? -16.199 69.998 46.481 1.00 62.84 180 GLU B O 1
ATOM 3969 N N . THR B 1 206 ? -16.789 70.791 48.498 1.00 62.07 181 THR B N 1
ATOM 3970 C CA . THR B 1 206 ? -16.467 72.175 48.155 1.00 62.96 181 THR B CA 1
ATOM 3971 C C . THR B 1 206 ? -15.157 72.606 48.775 1.00 63.62 181 THR B C 1
ATOM 3972 O O . THR B 1 206 ? -15.013 72.585 49.985 1.00 63.86 181 THR B O 1
ATOM 3976 N N . LYS B 1 207 ? -14.229 73.044 47.933 1.00 65.01 182 LYS B N 1
ATOM 3977 C CA . LYS B 1 207 ? -13.003 73.649 48.403 1.00 68.34 182 LYS B CA 1
ATOM 3978 C C . LYS B 1 207 ? -13.129 75.165 48.370 1.00 69.85 182 LYS B C 1
ATOM 3979 O O . LYS B 1 207 ? -13.580 75.756 47.360 1.00 68.41 182 LYS B O 1
ATOM 3985 N N . GLU B 1 208 ? -12.730 75.784 49.476 1.00 71.01 183 GLU B N 1
ATOM 3986 C CA . GLU B 1 208 ? -12.764 77.224 49.636 1.00 75.72 183 GLU B CA 1
ATOM 3987 C C . GLU B 1 208 ? -11.384 77.815 49.330 1.00 78.31 183 GLU B C 1
ATOM 3988 O O . GLU B 1 208 ? -10.443 77.651 50.092 1.00 79.05 183 GLU B O 1
ATOM 3994 N N . ILE B 1 209 ? -11.291 78.511 48.199 1.00 79.60 184 ILE B N 1
ATOM 3995 C CA . ILE B 1 209 ? -10.031 79.000 47.664 1.00 82.01 184 ILE B CA 1
ATOM 3996 C C . ILE B 1 209 ? -10.006 80.513 47.705 1.00 84.13 184 ILE B C 1
ATOM 3997 O O . ILE B 1 209 ? -11.029 81.144 47.484 1.00 83.72 184 ILE B O 1
ATOM 4002 N N . THR B 1 210 ? -8.851 81.097 48.011 1.00 87.59 185 THR B N 1
ATOM 4003 C CA . THR B 1 210 ? -8.644 82.523 47.803 1.00 92.26 185 THR B CA 1
ATOM 4004 C C . THR B 1 210 ? -7.511 82.682 46.814 1.00 96.78 185 THR B C 1
ATOM 4005 O O . THR B 1 210 ? -6.394 82.271 47.079 1.00 99.71 185 THR B O 1
ATOM 4009 N N . ARG B 1 211 ? -7.815 83.265 45.663 1.00 101.75 186 ARG B N 1
ATOM 4010 C CA . ARG B 1 211 ? -6.844 83.411 44.593 1.00 107.79 186 ARG B CA 1
ATOM 4011 C C . ARG B 1 211 ? -6.685 84.901 44.316 1.00 110.80 186 ARG B C 1
ATOM 4012 O O . ARG B 1 211 ? -7.626 85.561 43.856 1.00 110.12 186 ARG B O 1
ATOM 4020 N N . ASN B 1 212 ? -5.497 85.421 44.625 1.00 114.00 187 ASN B N 1
ATOM 4021 C CA . ASN B 1 212 ? -5.189 86.850 44.499 1.00 118.91 187 ASN B CA 1
ATOM 4022 C C . ASN B 1 212 ? -6.159 87.750 45.277 1.00 116.02 187 ASN B C 1
ATOM 4023 O O . ASN B 1 212 ? -6.578 88.806 44.791 1.00 116.94 187 ASN B O 1
ATOM 4028 N N . GLY B 1 213 ? -6.502 87.326 46.492 1.00 111.86 188 GLY B N 1
ATOM 4029 C CA . GLY B 1 213 ? -7.399 88.098 47.356 1.00 109.83 188 GLY B CA 1
ATOM 4030 C C . GLY B 1 213 ? -8.875 87.992 47.007 1.00 103.41 188 GLY B C 1
ATOM 4031 O O . GLY B 1 213 ? -9.678 88.790 47.484 1.00 105.86 188 GLY B O 1
ATOM 4032 N N . ARG B 1 214 ? -9.243 87.015 46.182 1.00 96.59 189 ARG B N 1
ATOM 4033 C CA . ARG B 1 214 ? -10.648 86.781 45.857 1.00 91.63 189 ARG B CA 1
ATOM 4034 C C . ARG B 1 214 ? -11.082 85.407 46.317 1.00 87.02 189 ARG B C 1
ATOM 4035 O O . ARG B 1 214 ? -10.478 84.409 45.935 1.00 84.39 189 ARG B O 1
ATOM 4043 N N . MET B 1 215 ? -12.169 85.365 47.085 1.00 85.46 190 MET B N 1
ATOM 4044 C CA . MET B 1 215 ? -12.709 84.103 47.575 1.00 82.52 190 MET B CA 1
ATOM 4045 C C . MET B 1 215 ? -13.476 83.396 46.468 1.00 77.44 190 MET B C 1
ATOM 4046 O O . MET B 1 215 ? -14.401 83.949 45.907 1.00 76.53 190 MET B O 1
ATOM 4051 N N . VAL B 1 216 ? -13.070 82.174 46.150 1.00 74.60 191 VAL B N 1
ATOM 4052 C CA . VAL B 1 216 ? -13.764 81.367 45.163 1.00 71.58 191 VAL B CA 1
ATOM 4053 C C . VAL B 1 216 ? -14.041 79.989 45.748 1.00 68.68 191 VAL B C 1
ATOM 4054 O O . VAL B 1 216 ? -13.207 79.444 46.464 1.00 68.11 191 VAL B O 1
ATOM 4058 N N . ASN B 1 217 ? -15.232 79.455 45.474 1.00 65.67 192 ASN B N 1
ATOM 4059 C CA . ASN B 1 217 ? -15.578 78.069 45.815 1.00 62.90 192 ASN B CA 1
ATOM 4060 C C . ASN B 1 217 ? -15.487 77.169 44.596 1.00 61.71 192 ASN B C 1
ATOM 4061 O O . ASN B 1 217 ? -16.033 77.483 43.537 1.00 62.52 192 ASN B O 1
ATOM 4066 N N . VAL B 1 218 ? -14.783 76.056 44.740 1.00 60.67 193 VAL B N 1
ATOM 4067 C CA . VAL B 1 218 ? -14.641 75.092 43.658 1.00 60.55 193 VAL B CA 1
ATOM 4068 C C . VAL B 1 218 ? -15.175 73.755 44.125 1.00 59.65 193 VAL B C 1
ATOM 4069 O O . VAL B 1 218 ? -14.722 73.214 45.141 1.00 59.92 193 VAL B O 1
ATOM 4073 N N . VAL B 1 219 ? -16.151 73.239 43.394 1.00 59.98 194 VAL B N 1
ATOM 4074 C CA . VAL B 1 219 ? -16.780 71.966 43.714 1.00 60.72 194 VAL B CA 1
ATOM 4075 C C . VAL B 1 219 ? -15.986 70.869 43.010 1.00 61.69 194 VAL B C 1
ATOM 4076 O O . VAL B 1 219 ? -15.860 70.867 41.783 1.00 60.96 194 VAL B O 1
ATOM 4080 N N . ILE B 1 220 ? -15.417 69.960 43.799 1.00 61.87 195 ILE B N 1
ATOM 4081 C CA . ILE B 1 220 ? -14.685 68.810 43.252 1.00 62.89 195 ILE B CA 1
ATOM 4082 C C . ILE B 1 220 ? -15.376 67.504 43.593 1.00 64.60 195 ILE B C 1
ATOM 4083 O O . ILE B 1 220 ? -16.227 67.451 44.480 1.00 65.02 195 ILE B O 1
ATOM 4088 N N . ASN B 1 221 ? -14.989 66.454 42.880 1.00 66.77 196 ASN B N 1
ATOM 4089 C CA . ASN B 1 221 ? -15.369 65.095 43.236 1.00 65.79 196 ASN B CA 1
ATOM 4090 C C . ASN B 1 221 ? -14.192 64.403 43.883 1.00 65.22 196 ASN B C 1
ATOM 4091 O O . ASN B 1 221 ? -13.080 64.466 43.361 1.00 64.28 196 ASN B O 1
ATOM 4096 N N . LYS B 1 222 ? -14.444 63.750 45.022 1.00 64.75 197 LYS B N 1
ATOM 4097 C CA . LYS B 1 222 ? -13.458 62.920 45.703 1.00 63.58 197 LYS B CA 1
ATOM 4098 C C . LYS B 1 222 ? -13.883 61.458 45.639 1.00 62.42 197 LYS B C 1
ATOM 4099 O O . LYS B 1 222 ? -15.073 61.139 45.579 1.00 62.85 197 LYS B O 1
ATOM 4105 N N . LEU B 1 223 ? -12.897 60.567 45.682 1.00 61.31 198 LEU B N 1
ATOM 4106 C CA . LEU B 1 223 ? -13.144 59.126 45.665 1.00 58.95 198 LEU B CA 1
ATOM 4107 C C . LEU B 1 223 ? -13.585 58.656 47.033 1.00 56.77 198 LEU B C 1
ATOM 4108 O O . LEU B 1 223 ? -12.955 58.999 48.019 1.00 55.90 198 LEU B O 1
ATOM 4113 N N . ALA B 1 224 ? -14.672 57.882 47.087 1.00 57.63 199 ALA B N 1
ATOM 4114 C CA . ALA B 1 224 ? -15.142 57.236 48.340 1.00 57.50 199 ALA B CA 1
ATOM 4115 C C . ALA B 1 224 ? -15.354 55.752 48.054 1.00 57.16 199 ALA B C 1
ATOM 4116 O O . ALA B 1 224 ? -15.565 55.375 46.896 1.00 55.79 199 ALA B O 1
ATOM 4118 N N . HIS B 1 225 ? -15.313 54.915 49.087 1.00 55.85 200 HIS B N 1
ATOM 4119 C CA . HIS B 1 225 ? -15.585 53.499 48.887 1.00 57.50 200 HIS B CA 1
ATOM 4120 C C . HIS B 1 225 ? -17.028 53.367 48.446 1.00 60.35 200 HIS B C 1
ATOM 4121 O O . HIS B 1 225 ? -17.929 53.950 49.062 1.00 66.82 200 HIS B O 1
ATOM 4128 N N . SER B 1 226 ? -17.248 52.605 47.381 1.00 61.90 201 SER B N 1
ATOM 4129 C CA . SER B 1 226 ? -18.585 52.462 46.789 1.00 63.64 201 SER B CA 1
ATOM 4130 C C . SER B 1 226 ? -19.608 51.925 47.788 1.00 66.85 201 SER B C 1
ATOM 4131 O O . SER B 1 226 ? -19.321 50.982 48.519 1.00 67.59 201 SER B O 1
ATOM 4134 N N . THR B 1 227 ? -20.791 52.540 47.810 1.00 68.96 202 THR B N 1
ATOM 4135 C CA . THR B 1 227 ? -21.898 52.076 48.628 1.00 73.03 202 THR B CA 1
ATOM 4136 C C . THR B 1 227 ? -23.107 51.683 47.772 1.00 75.27 202 THR B C 1
ATOM 4137 O O . THR B 1 227 ? -24.209 51.540 48.291 1.00 78.03 202 THR B O 1
ATOM 4141 N N . THR B 1 228 ? -22.898 51.505 46.469 1.00 73.68 203 THR B N 1
ATOM 4142 C CA . THR B 1 228 ? -23.934 50.971 45.592 1.00 76.08 203 THR B CA 1
ATOM 4143 C C . THR B 1 228 ? -24.273 49.532 46.019 1.00 78.43 203 THR B C 1
ATOM 4144 O O . THR B 1 228 ? -23.397 48.673 46.002 1.00 76.82 203 THR B O 1
ATOM 4148 N N . PRO B 1 229 ? -25.538 49.259 46.405 1.00 82.80 204 PRO B N 1
ATOM 4149 C CA . PRO B 1 229 ? -25.898 47.877 46.749 1.00 85.69 204 PRO B CA 1
ATOM 4150 C C . PRO B 1 229 ? -25.810 46.926 45.551 1.00 87.43 204 PRO B C 1
ATOM 4151 O O . PRO B 1 229 ? -26.419 47.185 44.518 1.00 90.69 204 PRO B O 1
ATOM 4155 N N . LEU B 1 230 ? -25.054 45.837 45.699 1.00 86.92 205 LEU B N 1
ATOM 4156 C CA . LEU B 1 230 ? -24.847 44.862 44.622 1.00 87.32 205 LEU B CA 1
ATOM 4157 C C . LEU B 1 230 ? -25.842 43.709 44.705 1.00 93.03 205 LEU B C 1
ATOM 4158 O O . LEU B 1 230 ? -26.451 43.479 45.747 1.00 93.83 205 LEU B O 1
ATOM 4163 N N . THR B 1 231 ? -25.975 42.976 43.602 1.00 96.92 206 THR B N 1
ATOM 4164 C CA . THR B 1 231 ? -26.956 41.902 43.480 1.00 103.44 206 THR B CA 1
ATOM 4165 C C . THR B 1 231 ? -26.604 40.662 44.292 1.00 104.49 206 THR B C 1
ATOM 4166 O O . THR B 1 231 ? -27.390 40.235 45.133 1.00 113.26 206 THR B O 1
ATOM 4170 N N . GLY B 1 232 ? -25.436 40.082 44.033 1.00 99.72 207 GLY B N 1
ATOM 4171 C CA . GLY B 1 232 ? -25.137 38.718 44.473 1.00 98.68 207 GLY B CA 1
ATOM 4172 C C . GLY B 1 232 ? -24.769 38.563 45.939 1.00 95.71 207 GLY B C 1
ATOM 4173 O O . GLY B 1 232 ? -25.419 39.147 46.805 1.00 95.71 207 GLY B O 1
ATOM 4174 N N . PRO B 1 233 ? -23.714 37.773 46.231 1.00 91.94 208 PRO B N 1
ATOM 4175 C CA . PRO B 1 233 ? -23.369 37.434 47.612 1.00 91.00 208 PRO B CA 1
ATOM 4176 C C . PRO B 1 233 ? -22.513 38.454 48.362 1.00 86.64 208 PRO B C 1
ATOM 4177 O O . PRO B 1 233 ? -22.243 38.244 49.543 1.00 88.47 208 PRO B O 1
ATOM 4181 N N . PHE B 1 234 ? -22.087 39.534 47.705 1.00 83.24 209 PHE B N 1
ATOM 4182 C CA . PHE B 1 234 ? -21.303 40.581 48.372 1.00 78.98 209 PHE B CA 1
ATOM 4183 C C . PHE B 1 234 ? -22.071 41.898 48.383 1.00 79.75 209 PHE B C 1
ATOM 4184 O O . PHE B 1 234 ? -22.772 42.215 47.427 1.00 80.55 209 PHE B O 1
ATOM 4192 N N . GLU B 1 235 ? -21.943 42.645 49.479 1.00 78.83 210 GLU B N 1
ATOM 4193 C CA . GLU B 1 235 ? -22.747 43.838 49.709 1.00 79.21 210 GLU B CA 1
ATOM 4194 C C . GLU B 1 235 ? -22.315 45.012 48.840 1.00 75.24 210 GLU B C 1
ATOM 4195 O O . GLU B 1 235 ? -23.135 45.582 48.128 1.00 75.79 210 GLU B O 1
ATOM 4201 N N . PHE B 1 236 ? -21.034 45.369 48.903 1.00 71.19 211 PHE B N 1
ATOM 4202 C CA . PHE B 1 236 ? -20.482 46.472 48.098 1.00 68.44 211 PHE B CA 1
ATOM 4203 C C . PHE B 1 236 ? -19.221 46.058 47.326 1.00 64.85 211 PHE B C 1
ATOM 4204 O O . PHE B 1 236 ? -18.632 45.009 47.584 1.00 62.80 211 PHE B O 1
ATOM 4212 N N . GLU B 1 237 ? -18.804 46.900 46.383 1.00 62.68 212 GLU B N 1
ATOM 4213 C CA . GLU B 1 237 ? -17.678 46.583 45.518 1.00 60.79 212 GLU B CA 1
ATOM 4214 C C . GLU B 1 237 ? -16.363 46.333 46.290 1.00 57.69 212 GLU B C 1
ATOM 4215 O O . GLU B 1 237 ? -15.595 45.456 45.923 1.00 56.00 212 GLU B O 1
ATOM 4221 N N . PRO B 1 238 ? -16.111 47.095 47.363 1.00 57.78 213 PRO B N 1
ATOM 4222 C CA . PRO B 1 238 ? -14.943 46.804 48.202 1.00 55.98 213 PRO B CA 1
ATOM 4223 C C . PRO B 1 238 ? -14.912 45.381 48.769 1.00 57.59 213 PRO B C 1
ATOM 4224 O O . PRO B 1 238 ? -13.821 44.792 48.885 1.00 55.45 213 PRO B O 1
ATOM 4228 N N . ASP B 1 239 ? -16.089 44.846 49.127 1.00 59.62 214 ASP B N 1
ATOM 4229 C CA . ASP B 1 239 ? -16.205 43.468 49.620 1.00 60.70 214 ASP B CA 1
ATOM 4230 C C . ASP B 1 239 ? -15.777 42.444 48.577 1.00 60.65 214 ASP B C 1
ATOM 4231 O O . ASP B 1 239 ? -15.206 41.409 48.917 1.00 60.72 214 ASP B O 1
ATOM 4236 N N . VAL B 1 240 ? -16.087 42.716 47.314 1.00 60.22 215 VAL B N 1
ATOM 4237 C CA . VAL B 1 240 ? -15.672 41.845 46.221 1.00 60.03 215 VAL B CA 1
ATOM 4238 C C . VAL B 1 240 ? -14.153 41.869 46.083 1.00 57.44 215 VAL B C 1
ATOM 4239 O O . VAL B 1 240 ? -13.525 40.830 45.868 1.00 58.04 215 VAL B O 1
ATOM 4243 N N . ILE B 1 241 ? -13.569 43.058 46.178 1.00 55.33 216 ILE B N 1
ATOM 4244 C CA . ILE B 1 241 ? -12.121 43.201 46.050 1.00 53.07 216 ILE B CA 1
ATOM 4245 C C . ILE B 1 241 ? -11.404 42.463 47.196 1.00 52.63 216 ILE B C 1
ATOM 4246 O O . ILE B 1 241 ? -10.459 41.714 46.958 1.00 52.67 216 ILE B O 1
ATOM 4251 N N . ARG B 1 242 ? -11.859 42.666 48.428 1.00 52.76 217 ARG B N 1
ATOM 4252 C CA . ARG B 1 242 ? -11.252 41.982 49.573 1.00 53.99 217 ARG B CA 1
ATOM 4253 C C . ARG B 1 242 ? -11.387 40.459 49.433 1.00 54.60 217 ARG B C 1
ATOM 4254 O O . ARG B 1 242 ? -10.482 39.705 49.803 1.00 51.29 217 ARG B O 1
ATOM 4262 N N . TRP B 1 243 ? -12.520 40.015 48.895 1.00 56.41 218 TRP B N 1
ATOM 4263 C CA . TRP B 1 243 ? -12.745 38.603 48.627 1.00 56.65 218 TRP B CA 1
ATOM 4264 C C . TRP B 1 243 ? -11.736 38.039 47.628 1.00 55.28 218 TRP B C 1
ATOM 4265 O O . TRP B 1 243 ? -11.220 36.938 47.828 1.00 54.70 218 TRP B O 1
ATOM 4276 N N . TRP B 1 244 ? -11.427 38.789 46.569 1.00 53.66 219 TRP B N 1
ATOM 4277 C CA . TRP B 1 244 ? -10.436 38.337 45.609 1.00 52.68 219 TRP B CA 1
ATOM 4278 C C . TRP B 1 244 ? -9.127 37.995 46.308 1.00 52.90 219 TRP B C 1
ATOM 4279 O O . TRP B 1 244 ? -8.489 36.997 45.978 1.00 52.96 219 TRP B O 1
ATOM 4290 N N . TRP B 1 245 ? -8.712 38.844 47.250 1.00 52.10 220 TRP B N 1
ATOM 4291 C CA . TRP B 1 245 ? -7.418 38.664 47.898 1.00 51.56 220 TRP B CA 1
ATOM 4292 C C . TRP B 1 245 ? -7.475 37.466 48.831 1.00 52.65 220 TRP B C 1
ATOM 4293 O O . TRP B 1 245 ? -6.499 36.735 48.950 1.00 53.04 220 TRP B O 1
ATOM 4304 N N . ARG B 1 246 ? -8.618 37.283 49.468 1.00 53.29 221 ARG B N 1
ATOM 4305 C CA . ARG B 1 246 ? -8.849 36.174 50.376 1.00 56.89 221 ARG B CA 1
ATOM 4306 C C . ARG B 1 246 ? -8.730 34.838 49.622 1.00 57.29 221 ARG B C 1
ATOM 4307 O O . ARG B 1 246 ? -8.124 33.899 50.119 1.00 56.71 221 ARG B O 1
ATOM 4315 N N . GLU B 1 247 ? -9.287 34.788 48.413 1.00 58.61 222 GLU B N 1
ATOM 4316 C CA . GLU B 1 247 ? -9.254 33.591 47.565 1.00 59.71 222 GLU B CA 1
ATOM 4317 C C . GLU B 1 247 ? -7.867 33.277 47.012 1.00 57.32 222 GLU B C 1
ATOM 4318 O O . GLU B 1 247 ? -7.526 32.120 46.852 1.00 59.27 222 GLU B O 1
ATOM 4324 N N . ILE B 1 248 ? -7.070 34.301 46.728 1.00 55.16 223 ILE B N 1
ATOM 4325 C CA A ILE B 1 248 ? -5.775 34.198 46.020 0.50 55.63 223 ILE B CA 1
ATOM 4326 C CA B ILE B 1 248 ? -5.810 34.024 46.041 0.50 54.30 223 ILE B CA 1
ATOM 4327 C C . ILE B 1 248 ? -4.569 34.092 46.925 1.00 54.03 223 ILE B C 1
ATOM 4328 O O . ILE B 1 248 ? -3.563 33.474 46.582 1.00 53.84 223 ILE B O 1
ATOM 4337 N N . LYS B 1 249 ? -4.643 34.787 48.056 1.00 53.35 224 LYS B N 1
ATOM 4338 C CA . LYS B 1 249 ? -3.471 34.935 48.922 1.00 53.11 224 LYS B CA 1
ATOM 4339 C C . LYS B 1 249 ? -2.773 33.612 49.210 1.00 54.30 224 LYS B C 1
ATOM 4340 O O . LYS B 1 249 ? -3.410 32.663 49.634 1.00 53.95 224 LYS B O 1
ATOM 4346 N N . THR B 1 250 ? -1.459 33.583 49.003 1.00 54.31 225 THR B N 1
ATOM 4347 C CA . THR B 1 250 ? -0.633 32.441 49.364 1.00 56.40 225 THR B CA 1
ATOM 4348 C C . THR B 1 250 ? -0.134 32.606 50.789 1.00 56.40 225 THR B C 1
ATOM 4349 O O . THR B 1 250 ? 0.672 33.496 51.084 1.00 58.10 225 THR B O 1
ATOM 4353 N N . HIS B 1 251 ? -0.635 31.762 51.675 1.00 56.98 226 HIS B N 1
ATOM 4354 C CA . HIS B 1 251 ? -0.168 31.733 53.060 1.00 58.10 226 HIS B CA 1
ATOM 4355 C C . HIS B 1 251 ? 1.024 30.792 53.161 1.00 61.42 226 HIS B C 1
ATOM 4356 O O . HIS B 1 251 ? 1.967 31.026 53.928 1.00 64.24 226 HIS B O 1
ATOM 4363 N N . LYS B 1 252 ? 0.950 29.705 52.402 1.00 63.34 227 LYS B N 1
ATOM 4364 C CA . LYS B 1 252 ? 1.934 28.622 52.469 1.00 68.09 227 LYS B CA 1
ATOM 4365 C C . LYS B 1 252 ? 2.254 28.123 51.080 1.00 67.62 227 LYS B C 1
ATOM 4366 O O . LYS B 1 252 ? 3.312 27.543 50.877 1.00 77.24 227 LYS B O 1
ATOM 4372 N N . GLY B 1 267 ? -5.564 28.505 43.672 1.00 102.00 242 GLY B N 1
ATOM 4373 C CA . GLY B 1 267 ? -6.311 29.755 43.609 1.00 95.70 242 GLY B CA 1
ATOM 4374 C C . GLY B 1 267 ? -5.800 30.672 42.503 1.00 93.47 242 GLY B C 1
ATOM 4375 O O . GLY B 1 267 ? -4.687 31.183 42.584 1.00 94.08 242 GLY B O 1
ATOM 4376 N N . SER B 1 268 ? -6.646 30.913 41.498 1.00 89.58 243 SER B N 1
ATOM 4377 C CA . SER B 1 268 ? -6.246 31.483 40.212 1.00 86.45 243 SER B CA 1
ATOM 4378 C C . SER B 1 268 ? -7.201 32.604 39.789 1.00 78.76 243 SER B C 1
ATOM 4379 O O . SER B 1 268 ? -8.349 32.656 40.228 1.00 74.91 243 SER B O 1
ATOM 4382 N N . ILE B 1 269 ? -6.736 33.505 38.933 1.00 75.77 244 ILE B N 1
ATOM 4383 C CA . ILE B 1 269 ? -7.574 34.628 38.503 1.00 71.00 244 ILE B CA 1
ATOM 4384 C C . ILE B 1 269 ? -8.685 34.178 37.551 1.00 72.30 244 ILE B C 1
ATOM 4385 O O . ILE B 1 269 ? -9.811 34.667 37.641 1.00 70.14 244 ILE B O 1
ATOM 4390 N N . THR B 1 270 ? -8.378 33.259 36.643 1.00 76.62 245 THR B N 1
ATOM 4391 C CA . THR B 1 270 ? -9.413 32.667 35.795 1.00 79.09 245 THR B CA 1
ATOM 4392 C C . THR B 1 270 ? -10.458 31.979 36.661 1.00 78.91 245 THR B C 1
ATOM 4393 O O . THR B 1 270 ? -11.649 32.084 36.399 1.00 78.99 245 THR B O 1
ATOM 4397 N N . GLY B 1 271 ? -9.988 31.275 37.688 1.00 79.99 246 GLY B N 1
ATOM 4398 C CA . GLY B 1 271 ? -10.853 30.644 38.674 1.00 80.31 246 GLY B CA 1
ATOM 4399 C C . GLY B 1 271 ? -11.767 31.630 39.374 1.00 75.63 246 GLY B C 1
ATOM 4400 O O . GLY B 1 271 ? -12.948 31.359 39.555 1.00 76.93 246 GLY B O 1
ATOM 4401 N N . LEU B 1 272 ? -11.232 32.777 39.772 1.00 72.22 247 LEU B N 1
ATOM 4402 C CA . LEU B 1 272 ? -12.067 33.817 40.372 1.00 69.62 247 LEU B CA 1
ATOM 4403 C C . LEU B 1 272 ? -13.179 34.247 39.423 1.00 68.52 247 LEU B C 1
ATOM 4404 O O . LEU B 1 272 ? -14.303 34.482 39.854 1.00 66.57 247 LEU B O 1
ATOM 4409 N N . CYS B 1 273 ? -12.850 34.388 38.142 1.00 70.45 248 CYS B N 1
ATOM 4410 C CA . CYS B 1 273 ? -13.821 34.867 37.162 1.00 73.11 248 CYS B CA 1
ATOM 4411 C C . CYS B 1 273 ? -14.926 33.846 36.925 1.00 76.38 248 CYS B C 1
ATOM 4412 O O . CYS B 1 273 ? -16.099 34.213 36.818 1.00 77.91 248 CYS B O 1
ATOM 4415 N N . LYS B 1 274 ? -14.556 32.571 36.858 1.00 80.85 249 LYS B N 1
ATOM 4416 C CA . LYS B 1 274 ? -15.539 31.498 36.671 1.00 85.26 249 LYS B CA 1
ATOM 4417 C C . LYS B 1 274 ? -16.452 31.386 37.898 1.00 84.21 249 LYS B C 1
ATOM 4418 O O . LYS B 1 274 ? -17.660 31.211 37.764 1.00 83.53 249 LYS B O 1
ATOM 4424 N N . ARG B 1 275 ? -15.865 31.511 39.090 1.00 82.38 250 ARG B N 1
ATOM 4425 C CA . ARG B 1 275 ? -16.632 31.534 40.341 1.00 82.13 250 ARG B CA 1
ATOM 4426 C C . ARG B 1 275 ? -17.579 32.724 40.430 1.00 78.93 250 ARG B C 1
ATOM 4427 O O . ARG B 1 275 ? -18.698 32.594 40.939 1.00 78.22 250 ARG B O 1
ATOM 4435 N N . MET B 1 276 ? -17.119 33.883 39.963 1.00 74.78 251 MET B N 1
ATOM 4436 C CA . MET B 1 276 ? -17.925 35.104 40.007 1.00 75.33 251 MET B CA 1
ATOM 4437 C C . MET B 1 276 ? -19.170 34.981 39.133 1.00 80.10 251 MET B C 1
ATOM 4438 O O . MET B 1 276 ? -20.269 35.374 39.544 1.00 79.90 251 MET B O 1
ATOM 4443 N N . ASP B 1 277 ? -18.987 34.443 37.931 1.00 83.29 252 ASP B N 1
ATOM 4444 C CA . ASP B 1 277 ? -20.095 34.248 37.010 1.00 89.35 252 ASP B CA 1
ATOM 4445 C C . ASP B 1 277 ? -21.104 33.246 37.583 1.00 89.60 252 ASP B C 1
ATOM 4446 O O . ASP B 1 277 ? -22.306 33.477 37.511 1.00 90.72 252 ASP B O 1
ATOM 4451 N N . ALA B 1 278 ? -20.604 32.165 38.182 1.00 87.90 253 ALA B N 1
ATOM 4452 C CA . ALA B 1 278 ? -21.453 31.143 38.802 1.00 90.92 253 ALA B CA 1
ATOM 4453 C C . ALA B 1 278 ? -22.209 31.666 40.020 1.00 89.83 253 ALA B C 1
ATOM 4454 O O . ALA B 1 278 ? -23.406 31.452 40.141 1.00 95.70 253 ALA B O 1
ATOM 4456 N N . ASP B 1 279 ? -21.511 32.366 40.909 1.00 86.61 254 ASP B N 1
ATOM 4457 C CA . ASP B 1 279 ? -22.122 32.923 42.123 1.00 86.08 254 ASP B CA 1
ATOM 4458 C C . ASP B 1 279 ? -22.885 34.231 41.892 1.00 85.03 254 ASP B C 1
ATOM 4459 O O . ASP B 1 279 ? -23.399 34.815 42.839 1.00 86.18 254 ASP B O 1
ATOM 4464 N N . ALA B 1 280 ? -22.960 34.692 40.646 1.00 85.24 255 ALA B N 1
ATOM 4465 C CA . ALA B 1 280 ? -23.700 35.911 40.304 1.00 85.45 255 ALA B CA 1
ATOM 4466 C C . ALA B 1 280 ? -23.110 37.167 40.947 1.00 81.53 255 ALA B C 1
ATOM 4467 O O . ALA B 1 280 ? -23.848 38.004 41.466 1.00 84.54 255 ALA B O 1
ATOM 4469 N N . VAL B 1 281 ? -21.787 37.297 40.921 1.00 77.12 256 VAL B N 1
ATOM 4470 C CA . VAL B 1 281 ? -21.152 38.542 41.344 1.00 74.31 256 VAL B CA 1
ATOM 4471 C C . VAL B 1 281 ? -21.220 39.501 40.164 1.00 74.49 256 VAL B C 1
ATOM 4472 O O . VAL B 1 281 ? -20.618 39.242 39.123 1.00 72.51 256 VAL B O 1
ATOM 4476 N N . PRO B 1 282 ? -21.964 40.606 40.312 1.00 77.70 257 PRO B N 1
ATOM 4477 C CA . PRO B 1 282 ? -22.257 41.456 39.158 1.00 80.76 257 PRO B CA 1
ATOM 4478 C C . PRO B 1 282 ? -21.038 42.176 38.613 1.00 77.82 257 PRO B C 1
ATOM 4479 O O . PRO B 1 282 ? -20.164 42.601 39.383 1.00 75.04 257 PRO B O 1
ATOM 4483 N N . THR B 1 283 ? -20.989 42.316 37.289 1.00 79.67 258 THR B N 1
ATOM 4484 C CA . THR B 1 283 ? -20.031 43.210 36.659 1.00 78.14 258 THR B CA 1
ATOM 4485 C C . THR B 1 283 ? -20.671 44.575 36.766 1.00 82.22 258 THR B C 1
ATOM 4486 O O . THR B 1 283 ? -21.870 44.669 37.023 1.00 86.10 258 THR B O 1
ATOM 4490 N N . ARG B 1 284 ? -19.916 45.644 36.571 1.00 81.05 259 ARG B N 1
ATOM 4491 C CA . ARG B 1 284 ? -20.513 46.944 36.815 1.00 86.35 259 ARG B CA 1
ATOM 4492 C C . ARG B 1 284 ? -21.646 47.187 35.823 1.00 92.17 259 ARG B C 1
ATOM 4493 O O . ARG B 1 284 ? -21.441 47.092 34.621 1.00 93.16 259 ARG B O 1
ATOM 4501 N N . GLY B 1 285 ? -22.842 47.460 36.338 1.00 97.95 260 GLY B N 1
ATOM 4502 C CA . GLY B 1 285 ? -24.027 47.633 35.495 1.00 104.39 260 GLY B CA 1
ATOM 4503 C C . GLY B 1 285 ? -25.296 47.566 36.319 1.00 109.89 260 GLY B C 1
ATOM 4504 O O . GLY B 1 285 ? -25.386 46.773 37.257 1.00 106.58 260 GLY B O 1
ATOM 4505 N N . SER B 1 295 ? -21.172 40.493 29.075 1.00 117.33 270 SER B N 1
ATOM 4506 C CA . SER B 1 295 ? -21.231 40.975 30.450 1.00 114.44 270 SER B CA 1
ATOM 4507 C C . SER B 1 295 ? -20.598 39.966 31.411 1.00 111.81 270 SER B C 1
ATOM 4508 O O . SER B 1 295 ? -21.118 39.718 32.503 1.00 110.01 270 SER B O 1
ATOM 4511 N N . ALA B 1 296 ? -19.469 39.391 30.996 1.00 108.75 271 ALA B N 1
ATOM 4512 C CA . ALA B 1 296 ? -18.750 38.407 31.803 1.00 104.08 271 ALA B CA 1
ATOM 4513 C C . ALA B 1 296 ? -17.511 39.046 32.425 1.00 98.59 271 ALA B C 1
ATOM 4514 O O . ALA B 1 296 ? -17.011 40.059 31.929 1.00 98.97 271 ALA B O 1
ATOM 4516 N N . TRP B 1 297 ? -17.015 38.448 33.507 1.00 92.86 272 TRP B N 1
ATOM 4517 C CA . TRP B 1 297 ? -15.791 38.930 34.157 1.00 85.80 272 TRP B CA 1
ATOM 4518 C C . TRP B 1 297 ? -14.563 38.483 33.374 1.00 83.77 272 TRP B C 1
ATOM 4519 O O . TRP B 1 297 ? -14.401 37.298 33.087 1.00 88.01 272 TRP B O 1
ATOM 4530 N N . ASP B 1 298 ? -13.696 39.432 33.045 1.00 80.04 273 ASP B N 1
ATOM 4531 C CA . ASP B 1 298 ? -12.481 39.145 32.297 1.00 79.91 273 ASP B CA 1
ATOM 4532 C C . ASP B 1 298 ? -11.280 39.142 33.255 1.00 74.70 273 ASP B C 1
ATOM 4533 O O . ASP B 1 298 ? -11.118 40.071 34.047 1.00 71.75 273 ASP B O 1
ATOM 4538 N N . PRO B 1 299 ? -10.431 38.097 33.187 1.00 72.14 274 PRO B N 1
ATOM 4539 C CA . PRO B 1 299 ? -9.207 38.070 33.994 1.00 68.03 274 PRO B CA 1
ATOM 4540 C C . PRO B 1 299 ? -8.360 39.350 33.910 1.00 64.95 274 PRO B C 1
ATOM 4541 O O . PRO B 1 299 ? -7.826 39.806 34.925 1.00 61.04 274 PRO B O 1
ATOM 4545 N N . ALA B 1 300 ? -8.228 39.912 32.712 1.00 64.43 275 ALA B N 1
ATOM 4546 C CA . ALA B 1 300 ? -7.443 41.132 32.504 1.00 62.85 275 ALA B CA 1
ATOM 4547 C C . ALA B 1 300 ? -7.987 42.296 33.333 1.00 61.05 275 ALA B C 1
ATOM 4548 O O . ALA B 1 300 ? -7.218 43.131 33.826 1.00 58.85 275 ALA B O 1
ATOM 4550 N N . THR B 1 301 ? -9.310 42.340 33.475 1.00 61.17 276 THR B N 1
ATOM 4551 C CA . THR B 1 301 ? -9.990 43.407 34.206 1.00 60.15 276 THR B CA 1
ATOM 4552 C C . THR B 1 301 ? -9.755 43.270 35.693 1.00 57.77 276 THR B C 1
ATOM 4553 O O . THR B 1 301 ? -9.517 44.262 36.380 1.00 58.22 276 THR B O 1
ATOM 4557 N N . VAL B 1 302 ? -9.849 42.041 36.188 1.00 57.78 277 VAL B N 1
ATOM 4558 C CA . VAL B 1 302 ? -9.599 41.752 37.593 1.00 55.55 277 VAL B CA 1
ATOM 4559 C C . VAL B 1 302 ? -8.178 42.168 37.945 1.00 54.81 277 VAL B C 1
ATOM 4560 O O . VAL B 1 302 ? -7.951 42.863 38.932 1.00 52.65 277 VAL B O 1
ATOM 4564 N N . MET B 1 303 ? -7.218 41.756 37.131 1.00 56.74 278 MET B N 1
ATOM 4565 C CA . MET B 1 303 ? -5.826 42.115 37.383 1.00 56.55 278 MET B CA 1
ATOM 4566 C C . MET B 1 303 ? -5.583 43.611 37.266 1.00 54.34 278 MET B C 1
ATOM 4567 O O . MET B 1 303 ? -4.856 44.174 38.092 1.00 52.21 278 MET B O 1
ATOM 4572 N N . ARG B 1 304 ? -6.207 44.263 36.286 1.00 54.02 279 ARG B N 1
ATOM 4573 C CA . ARG B 1 304 ? -6.109 45.728 36.176 1.00 55.29 279 ARG B CA 1
ATOM 4574 C C . ARG B 1 304 ? -6.574 46.447 37.464 1.00 52.93 279 ARG B C 1
ATOM 4575 O O . ARG B 1 304 ? -5.967 47.437 37.881 1.00 50.82 279 ARG B O 1
ATOM 4583 N N . ILE B 1 305 ? -7.642 45.945 38.065 1.00 51.86 280 ILE B N 1
ATOM 4584 C CA . ILE B 1 305 ? -8.158 46.472 39.336 1.00 50.59 280 ILE B CA 1
ATOM 4585 C C . ILE B 1 305 ? -7.217 46.149 40.499 1.00 48.66 280 ILE B C 1
ATOM 4586 O O . ILE B 1 305 ? -6.922 47.010 41.328 1.00 47.56 280 ILE B O 1
ATOM 4591 N N . LEU B 1 306 ? -6.719 44.918 40.552 1.00 49.41 281 LEU B N 1
ATOM 4592 C CA . LEU B 1 306 ? -5.790 44.524 41.618 1.00 47.73 281 LEU B CA 1
ATOM 4593 C C . LEU B 1 306 ? -4.460 45.293 41.576 1.00 46.38 281 LEU B C 1
ATOM 4594 O O . LEU B 1 306 ? -3.784 45.415 42.594 1.00 47.12 281 LEU B O 1
ATOM 4599 N N . ARG B 1 307 ? -4.094 45.804 40.398 1.00 47.97 282 ARG B N 1
ATOM 4600 C CA . ARG B 1 307 ? -2.930 46.663 40.228 1.00 46.63 282 ARG B CA 1
ATOM 4601 C C . ARG B 1 307 ? -3.172 48.107 40.724 1.00 47.61 282 ARG B C 1
ATOM 4602 O O . ARG B 1 307 ? -2.221 48.877 40.879 1.00 46.03 282 ARG B O 1
ATOM 4610 N N . ASP B 1 308 ? -4.429 48.482 40.950 1.00 48.19 283 ASP B N 1
ATOM 4611 C CA . ASP B 1 308 ? -4.768 49.873 41.258 1.00 47.46 283 ASP B CA 1
ATOM 4612 C C . ASP B 1 308 ? -4.289 50.238 42.650 1.00 45.66 283 ASP B C 1
ATOM 4613 O O . ASP B 1 308 ? -4.776 49.689 43.610 1.00 49.29 283 ASP B O 1
ATOM 4618 N N . PRO B 1 309 ? -3.333 51.185 42.767 1.00 45.27 284 PRO B N 1
ATOM 4619 C CA . PRO B 1 309 ? -2.862 51.581 44.099 1.00 43.79 284 PRO B CA 1
ATOM 4620 C C . PRO B 1 309 ? -3.953 52.243 44.953 1.00 44.76 284 PRO B C 1
ATOM 4621 O O . PRO B 1 309 ? -3.856 52.252 46.189 1.00 44.79 284 PRO B O 1
ATOM 4625 N N . ARG B 1 310 ? -5.004 52.745 44.312 1.00 45.84 285 ARG B N 1
ATOM 4626 C CA . ARG B 1 310 ? -6.068 53.405 45.035 1.00 47.67 285 ARG B CA 1
ATOM 4627 C C . ARG B 1 310 ? -6.789 52.447 45.972 1.00 47.14 285 ARG B C 1
ATOM 4628 O O . ARG B 1 310 ? -7.259 52.881 47.016 1.00 49.87 285 ARG B O 1
ATOM 4636 N N . ILE B 1 311 ? -6.819 51.152 45.641 1.00 47.34 286 ILE B N 1
ATOM 4637 C CA . ILE B 1 311 ? -7.426 50.153 46.514 1.00 47.25 286 ILE B CA 1
ATOM 4638 C C . ILE B 1 311 ? -6.605 49.970 47.805 1.00 46.71 286 ILE B C 1
ATOM 4639 O O . ILE B 1 311 ? -7.137 49.524 48.806 1.00 44.77 286 ILE B O 1
ATOM 4644 N N . ALA B 1 312 ? -5.332 50.363 47.787 1.00 46.27 287 ALA B N 1
ATOM 4645 C CA . ALA B 1 312 ? -4.523 50.410 49.025 1.00 46.76 287 ALA B CA 1
ATOM 4646 C C . ALA B 1 312 ? -4.637 51.757 49.753 1.00 48.13 287 ALA B C 1
ATOM 4647 O O . ALA B 1 312 ? -3.954 51.985 50.745 1.00 50.72 287 ALA B O 1
ATOM 4649 N N . GLY B 1 313 ? -5.487 52.651 49.256 1.00 51.11 288 GLY B N 1
ATOM 4650 C CA . GLY B 1 313 ? -5.620 54.002 49.817 1.00 51.19 288 GLY B CA 1
ATOM 4651 C C . GLY B 1 313 ? -4.595 55.015 49.313 1.00 50.75 288 GLY B C 1
ATOM 4652 O O . GLY B 1 313 ? -4.456 56.082 49.905 1.00 49.32 288 GLY B O 1
ATOM 4653 N N . PHE B 1 314 ? -3.884 54.693 48.229 1.00 49.33 289 PHE B N 1
ATOM 4654 C CA . PHE B 1 314 ? -2.866 55.594 47.671 1.00 50.02 289 PHE B CA 1
ATOM 4655 C C . PHE B 1 314 ? -3.446 56.346 46.473 1.00 50.37 289 PHE B C 1
ATOM 4656 O O . PHE B 1 314 ? -4.052 55.732 45.595 1.00 49.56 289 PHE B O 1
ATOM 4664 N N . ALA B 1 315 ? -3.264 57.664 46.436 1.00 49.86 290 ALA B N 1
ATOM 4665 C CA . ALA B 1 315 ? -3.633 58.446 45.253 1.00 51.62 290 ALA B CA 1
ATOM 4666 C C . ALA B 1 315 ? -2.756 58.012 44.090 1.00 50.10 290 ALA B C 1
ATOM 4667 O O . ALA B 1 315 ? -1.582 57.719 44.285 1.00 49.21 290 ALA B O 1
ATOM 4669 N N . ALA B 1 316 ? -3.331 57.946 42.893 1.00 51.96 291 ALA B N 1
ATOM 4670 C CA . ALA B 1 316 ? -2.594 57.522 41.719 1.00 52.06 291 ALA B CA 1
ATOM 4671 C C . ALA B 1 316 ? -3.147 58.131 40.447 1.00 55.58 291 ALA B C 1
ATOM 4672 O O . ALA B 1 316 ? -4.341 58.411 40.338 1.00 57.42 291 ALA B O 1
ATOM 4674 N N . GLU B 1 317 ? -2.253 58.324 39.480 1.00 56.52 292 GLU B N 1
ATOM 4675 C CA . GLU B 1 317 ? -2.613 58.733 38.138 1.00 58.40 292 GLU B CA 1
ATOM 4676 C C . GLU B 1 317 ? -2.824 57.472 37.325 1.00 56.33 292 GLU B C 1
ATOM 4677 O O . GLU B 1 317 ? -2.028 56.544 37.415 1.00 54.78 292 GLU B O 1
ATOM 4683 N N . VAL B 1 318 ? -3.892 57.425 36.528 1.00 56.48 293 VAL B N 1
ATOM 4684 C CA . VAL B 1 318 ? -4.104 56.300 35.626 1.00 55.12 293 VAL B CA 1
ATOM 4685 C C . VAL B 1 318 ? -3.351 56.554 34.315 1.00 57.09 293 VAL B C 1
ATOM 4686 O O . VAL B 1 318 ? -3.496 57.610 33.697 1.00 58.43 293 VAL B O 1
ATOM 4690 N N . ILE B 1 319 ? -2.536 55.588 33.910 1.00 56.46 294 ILE B N 1
ATOM 4691 C CA . ILE B 1 319 ? -1.759 55.680 32.675 1.00 57.63 294 ILE B CA 1
ATOM 4692 C C . ILE B 1 319 ? -2.497 54.887 31.603 1.00 58.84 294 ILE B C 1
ATOM 4693 O O . ILE B 1 319 ? -2.752 53.696 31.771 1.00 59.65 294 ILE B O 1
ATOM 4698 N N . TYR B 1 320 ? -2.856 55.552 30.511 1.00 60.89 295 TYR B N 1
ATOM 4699 C CA . TYR B 1 320 ? -3.584 54.907 29.430 1.00 62.48 295 TYR B CA 1
ATOM 4700 C C . TYR B 1 320 ? -2.642 54.460 28.310 1.00 64.25 295 TYR B C 1
ATOM 4701 O O . TYR B 1 320 ? -1.589 55.053 28.116 1.00 64.63 295 TYR B O 1
ATOM 4710 N N . LYS B 1 321 ? -3.038 53.421 27.576 1.00 65.43 296 LYS B N 1
ATOM 4711 C CA . LYS B 1 321 ? -2.309 52.978 26.394 1.00 67.04 296 LYS B CA 1
ATOM 4712 C C . LYS B 1 321 ? -2.476 54.005 25.293 1.00 69.06 296 LYS B C 1
ATOM 4713 O O . LYS B 1 321 ? -3.593 54.444 24.996 1.00 68.20 296 LYS B O 1
ATOM 4719 N N . LYS B 1 322 ? -1.358 54.379 24.687 1.00 69.16 297 LYS B N 1
ATOM 4720 C CA . LYS B 1 322 ? -1.352 55.388 23.651 1.00 72.89 297 LYS B CA 1
ATOM 4721 C C . LYS B 1 322 ? -1.268 54.722 22.282 1.00 73.89 297 LYS B C 1
ATOM 4722 O O . LYS B 1 322 ? -0.655 53.674 22.127 1.00 72.91 297 LYS B O 1
ATOM 4728 N N . LYS B 1 323 ? -1.910 55.333 21.300 1.00 77.21 298 LYS B N 1
ATOM 4729 C CA . LYS B 1 323 ? -1.754 54.934 19.897 1.00 80.03 298 LYS B CA 1
ATOM 4730 C C . LYS B 1 323 ? -0.353 55.312 19.401 1.00 79.61 298 LYS B C 1
ATOM 4731 O O . LYS B 1 323 ? 0.367 56.057 20.071 1.00 75.82 298 LYS B O 1
ATOM 4737 N N . PRO B 1 324 ? 0.068 54.765 18.248 1.00 84.00 299 PRO B N 1
ATOM 4738 C CA . PRO B 1 324 ? 1.382 55.158 17.717 1.00 85.27 299 PRO B CA 1
ATOM 4739 C C . PRO B 1 324 ? 1.486 56.681 17.590 1.00 87.83 299 PRO B C 1
ATOM 4740 O O . PRO B 1 324 ? 2.533 57.268 17.867 1.00 86.58 299 PRO B O 1
ATOM 4744 N N . ASP B 1 325 ? 0.372 57.288 17.191 1.00 92.45 300 ASP B N 1
ATOM 4745 C CA . ASP B 1 325 ? 0.172 58.735 17.178 1.00 96.81 300 ASP B CA 1
ATOM 4746 C C . ASP B 1 325 ? 0.550 59.460 18.489 1.00 92.13 300 ASP B C 1
ATOM 4747 O O . ASP B 1 325 ? 1.028 60.593 18.467 1.00 91.16 300 ASP B O 1
ATOM 4752 N N . GLY B 1 326 ? 0.323 58.809 19.623 1.00 87.04 301 GLY B N 1
ATOM 4753 C CA . GLY B 1 326 ? 0.525 59.439 20.923 1.00 84.20 301 GLY B CA 1
ATOM 4754 C C . GLY B 1 326 ? -0.792 59.722 21.624 1.00 82.83 301 GLY B C 1
ATOM 4755 O O . GLY B 1 326 ? -0.812 59.932 22.838 1.00 83.77 301 GLY B O 1
ATOM 4756 N N . THR B 1 327 ? -1.890 59.716 20.874 1.00 83.67 302 THR B N 1
ATOM 4757 C CA . THR B 1 327 ? -3.221 59.959 21.432 1.00 84.97 302 THR B CA 1
ATOM 4758 C C . THR B 1 327 ? -3.649 58.800 22.320 1.00 82.62 302 THR B C 1
ATOM 4759 O O . THR B 1 327 ? -3.619 57.646 21.891 1.00 80.82 302 THR B O 1
ATOM 4763 N N . PRO B 1 328 ? -4.056 59.104 23.564 1.00 80.04 303 PRO B N 1
ATOM 4764 C CA . PRO B 1 328 ? -4.396 58.042 24.493 1.00 78.05 303 PRO B CA 1
ATOM 4765 C C . PRO B 1 328 ? -5.689 57.340 24.112 1.00 76.59 303 PRO B C 1
ATOM 4766 O O . PRO B 1 328 ? -6.584 57.967 23.570 1.00 80.85 303 PRO B O 1
ATOM 4770 N N . THR B 1 329 ? -5.748 56.038 24.364 1.00 73.67 304 THR B N 1
ATOM 4771 C CA . THR B 1 329 ? -6.969 55.259 24.205 1.00 75.27 304 THR B CA 1
ATOM 4772 C C . THR B 1 329 ? -7.706 55.267 25.541 1.00 74.93 304 THR B C 1
ATOM 4773 O O . THR B 1 329 ? -7.307 55.963 26.473 1.00 75.20 304 THR B O 1
ATOM 4777 N N . THR B 1 330 ? -8.777 54.491 25.637 1.00 76.95 305 THR B N 1
ATOM 4778 C CA . THR B 1 330 ? -9.495 54.337 26.891 1.00 77.51 305 THR B CA 1
ATOM 4779 C C . THR B 1 330 ? -8.996 53.115 27.671 1.00 76.46 305 THR B C 1
ATOM 4780 O O . THR B 1 330 ? -9.543 52.795 28.721 1.00 72.24 305 THR B O 1
ATOM 4784 N N . LYS B 1 331 ? -7.970 52.432 27.155 1.00 77.33 306 LYS B N 1
ATOM 4785 C CA . LYS B 1 331 ? -7.445 51.224 27.797 1.00 74.54 306 LYS B CA 1
ATOM 4786 C C . LYS B 1 331 ? -6.388 51.591 28.823 1.00 70.36 306 LYS B C 1
ATOM 4787 O O . LYS B 1 331 ? -5.473 52.364 28.538 1.00 69.60 306 LYS B O 1
ATOM 4793 N N . ILE B 1 332 ? -6.513 51.029 30.016 1.00 65.76 307 ILE B N 1
ATOM 4794 C CA . ILE B 1 332 ? -5.584 51.325 31.092 1.00 63.93 307 ILE B CA 1
ATOM 4795 C C . ILE B 1 332 ? -4.322 50.491 30.902 1.00 62.98 307 ILE B C 1
ATOM 4796 O O . ILE B 1 332 ? -4.396 49.279 30.724 1.00 63.32 307 ILE B O 1
ATOM 4801 N N . GLU B 1 333 ? -3.172 51.161 30.905 1.00 62.35 308 GLU B N 1
ATOM 4802 C CA . GLU B 1 333 ? -1.879 50.489 30.845 1.00 62.93 308 GLU B CA 1
ATOM 4803 C C . GLU B 1 333 ? -1.355 50.220 32.243 1.00 59.06 308 GLU B C 1
ATOM 4804 O O . GLU B 1 333 ? -0.772 49.176 32.500 1.00 58.46 308 GLU B O 1
ATOM 4810 N N . GLY B 1 334 ? -1.575 51.155 33.154 1.00 58.71 309 GLY B N 1
ATOM 4811 C CA . GLY B 1 334 ? -1.087 50.995 34.516 1.00 54.47 309 GLY B CA 1
ATOM 4812 C C . GLY B 1 334 ? -1.348 52.235 35.337 1.00 53.60 309 GLY B C 1
ATOM 4813 O O . GLY B 1 334 ? -2.189 53.063 34.985 1.00 56.05 309 GLY B O 1
ATOM 4814 N N . TYR B 1 335 ? -0.602 52.376 36.415 1.00 50.50 310 TYR B N 1
ATOM 4815 C CA . TYR B 1 335 ? -0.844 53.429 37.379 1.00 50.90 310 TYR B CA 1
ATOM 4816 C C . TYR B 1 335 ? 0.452 54.004 37.876 1.00 50.60 310 TYR B C 1
ATOM 4817 O O . TYR B 1 335 ? 1.432 53.286 37.993 1.00 49.35 310 TYR B O 1
ATOM 4826 N N . ARG B 1 336 ? 0.438 55.287 38.213 1.00 53.93 311 ARG B N 1
ATOM 4827 C CA . ARG B 1 336 ? 1.579 55.930 38.852 1.00 56.44 311 ARG B CA 1
ATOM 4828 C C . ARG B 1 336 ? 1.169 56.479 40.202 1.00 54.58 311 ARG B C 1
ATOM 4829 O O . ARG B 1 336 ? 0.324 57.370 40.276 1.00 56.85 311 ARG B O 1
ATOM 4837 N N . ILE B 1 337 ? 1.757 55.948 41.272 1.00 51.61 312 ILE B N 1
ATOM 4838 C CA . ILE B 1 337 ? 1.424 56.385 42.608 1.00 51.75 312 ILE B CA 1
ATOM 4839 C C . ILE B 1 337 ? 1.833 57.837 42.781 1.00 53.53 312 ILE B C 1
ATOM 4840 O O . ILE B 1 337 ? 2.941 58.214 42.431 1.00 54.68 312 ILE B O 1
ATOM 4845 N N . GLN B 1 338 ? 0.931 58.653 43.309 1.00 54.41 313 GLN B N 1
ATOM 4846 C CA . GLN B 1 338 ? 1.235 60.044 43.608 1.00 58.21 313 GLN B CA 1
ATOM 4847 C C . GLN B 1 338 ? 2.016 60.120 44.922 1.00 57.87 313 GLN B C 1
ATOM 4848 O O . GLN B 1 338 ? 1.613 59.523 45.937 1.00 55.31 313 GLN B O 1
ATOM 4854 N N . ARG B 1 339 ? 3.128 60.855 44.912 1.00 57.73 314 ARG B N 1
ATOM 4855 C CA . ARG B 1 339 ? 4.078 60.844 46.034 1.00 58.79 314 ARG B CA 1
ATOM 4856 C C . ARG B 1 339 ? 4.459 62.240 46.530 1.00 61.88 314 ARG B C 1
ATOM 4857 O O . ARG B 1 339 ? 4.495 63.191 45.767 1.00 60.59 314 ARG B O 1
ATOM 4865 N N . ASP B 1 340 ? 4.752 62.353 47.819 1.00 62.66 315 ASP B N 1
ATOM 4866 C CA . ASP B 1 340 ? 5.275 63.595 48.353 1.00 67.94 315 ASP B CA 1
ATOM 4867 C C . ASP B 1 340 ? 6.583 63.909 47.637 1.00 69.39 315 ASP B C 1
ATOM 4868 O O . ASP B 1 340 ? 7.422 63.027 47.482 1.00 66.77 315 ASP B O 1
ATOM 4873 N N . PRO B 1 341 ? 6.754 65.160 47.174 1.00 72.21 316 PRO B N 1
ATOM 4874 C CA . PRO B 1 341 ? 7.967 65.484 46.417 1.00 73.79 316 PRO B CA 1
ATOM 4875 C C . PRO B 1 341 ? 9.288 65.379 47.204 1.00 75.44 316 PRO B C 1
ATOM 4876 O O . PRO B 1 341 ? 10.333 65.195 46.588 1.00 77.61 316 PRO B O 1
ATOM 4880 N N . ILE B 1 342 ? 9.251 65.484 48.534 1.00 76.39 317 ILE B N 1
ATOM 4881 C CA . ILE B 1 342 ? 10.478 65.445 49.340 1.00 77.99 317 ILE B CA 1
ATOM 4882 C C . ILE B 1 342 ? 10.779 64.055 49.925 1.00 74.74 317 ILE B C 1
ATOM 4883 O O . ILE B 1 342 ? 11.900 63.560 49.808 1.00 75.09 317 ILE B O 1
ATOM 4888 N N . THR B 1 343 ? 9.783 63.426 50.544 1.00 72.74 318 THR B N 1
ATOM 4889 C CA . THR B 1 343 ? 9.964 62.111 51.174 1.00 68.38 318 THR B CA 1
ATOM 4890 C C . THR B 1 343 ? 9.700 60.935 50.242 1.00 65.89 318 THR B C 1
ATOM 4891 O O . THR B 1 343 ? 10.125 59.818 50.533 1.00 66.51 318 THR B O 1
ATOM 4895 N N . LEU B 1 344 ? 8.988 61.192 49.144 1.00 64.41 319 LEU B N 1
ATOM 4896 C CA . LEU B 1 344 ? 8.494 60.163 48.208 1.00 61.43 319 LEU B CA 1
ATOM 4897 C C . LEU B 1 344 ? 7.395 59.262 48.760 1.00 59.79 319 LEU B C 1
ATOM 4898 O O . LEU B 1 344 ? 7.022 58.272 48.122 1.00 56.99 319 LEU B O 1
ATOM 4903 N N . ARG B 1 345 ? 6.857 59.609 49.925 1.00 60.88 320 ARG B N 1
ATOM 4904 C CA . ARG B 1 345 ? 5.819 58.809 50.568 1.00 59.74 320 ARG B CA 1
ATOM 4905 C C . ARG B 1 345 ? 4.521 58.932 49.786 1.00 57.68 320 ARG B C 1
ATOM 4906 O O . ARG B 1 345 ? 4.196 60.010 49.323 1.00 57.09 320 ARG B O 1
ATOM 4914 N N . PRO B 1 346 ? 3.773 57.828 49.615 1.00 57.01 321 PRO B N 1
ATOM 4915 C CA . PRO B 1 346 ? 2.534 57.948 48.831 1.00 55.47 321 PRO B CA 1
ATOM 4916 C C . PRO B 1 346 ? 1.533 58.902 49.445 1.00 54.04 321 PRO B C 1
ATOM 4917 O O . PRO B 1 346 ? 1.361 58.888 50.642 1.00 53.13 321 PRO B O 1
ATOM 4921 N N . VAL B 1 347 ? 0.890 59.725 48.620 1.00 55.53 322 VAL B N 1
ATOM 4922 C CA . VAL B 1 347 ? -0.196 60.579 49.082 1.00 56.44 322 VAL B CA 1
ATOM 4923 C C . VAL B 1 347 ? -1.390 59.663 49.356 1.00 55.83 322 VAL B C 1
ATOM 4924 O O . VAL B 1 347 ? -1.720 58.795 48.546 1.00 54.58 322 VAL B O 1
ATOM 4928 N N . GLU B 1 348 ? -2.025 59.850 50.501 1.00 57.28 323 GLU B N 1
ATOM 4929 C CA . GLU B 1 348 ? -3.131 58.983 50.921 1.00 57.33 323 GLU B CA 1
ATOM 4930 C C . GLU B 1 348 ? -4.485 59.581 50.543 1.00 58.01 323 GLU B C 1
ATOM 4931 O O . GLU B 1 348 ? -4.731 60.762 50.779 1.00 55.05 323 GLU B O 1
ATOM 4937 N N . LEU B 1 349 ? -5.360 58.756 49.972 1.00 57.23 324 LEU B N 1
ATOM 4938 C CA . LEU B 1 349 ? -6.745 59.155 49.741 1.00 58.67 324 LEU B CA 1
ATOM 4939 C C . LEU B 1 349 ? -7.446 59.314 51.080 1.00 59.51 324 LEU B C 1
ATOM 4940 O O . LEU B 1 349 ? -7.246 58.497 51.986 1.00 56.67 324 LEU B O 1
ATOM 4945 N N . ASP B 1 350 ? -8.284 60.343 51.200 1.00 61.93 325 ASP B N 1
ATOM 4946 C CA . ASP B 1 350 ? -9.040 60.583 52.431 1.00 64.22 325 ASP B CA 1
ATOM 4947 C C . ASP B 1 350 ? -9.910 59.388 52.837 1.00 62.59 325 ASP B C 1
ATOM 4948 O O . ASP B 1 350 ? -10.125 59.157 54.030 1.00 62.79 325 ASP B O 1
ATOM 4953 N N . CYS B 1 351 ? -10.429 58.654 51.856 1.00 59.34 326 CYS B N 1
ATOM 4954 C CA . CYS B 1 351 ? -11.333 57.529 52.112 1.00 59.13 326 CYS B CA 1
ATOM 4955 C C . CYS B 1 351 ? -10.638 56.292 52.718 1.00 59.05 326 CYS B C 1
ATOM 4956 O O . CYS B 1 351 ? -11.292 55.371 53.200 1.00 58.52 326 CYS B O 1
ATOM 4959 N N . GLY B 1 352 ? -9.313 56.263 52.694 1.00 58.06 327 GLY B N 1
ATOM 4960 C CA . GLY B 1 352 ? -8.583 55.139 53.276 1.00 55.84 327 GLY B CA 1
ATOM 4961 C C . GLY B 1 352 ? -8.544 53.901 52.370 1.00 53.58 327 GLY B C 1
ATOM 4962 O O . GLY B 1 352 ? -9.109 53.908 51.271 1.00 52.55 327 GLY B O 1
ATOM 4963 N N . PRO B 1 353 ? -7.866 52.839 52.832 1.00 51.71 328 PRO B N 1
ATOM 4964 C CA . PRO B 1 353 ? -7.637 51.642 52.024 1.00 51.89 328 PRO B CA 1
ATOM 4965 C C . PRO B 1 353 ? -8.844 50.722 51.958 1.00 52.51 328 PRO B C 1
ATOM 4966 O O . PRO B 1 353 ? -9.608 50.638 52.912 1.00 54.19 328 PRO B O 1
ATOM 4970 N N . ILE B 1 354 ? -8.996 50.040 50.832 1.00 50.02 329 ILE B N 1
ATOM 4971 C CA . ILE B 1 354 ? -9.899 48.904 50.727 1.00 50.95 329 ILE B CA 1
ATOM 4972 C C . ILE B 1 354 ? -9.132 47.657 51.201 1.00 50.57 329 ILE B C 1
ATOM 4973 O O . ILE B 1 354 ? -9.622 46.876 52.001 1.00 47.89 329 ILE B O 1
ATOM 4978 N N . ILE B 1 355 ? -7.917 47.484 50.687 1.00 51.46 330 ILE B N 1
ATOM 4979 C CA . ILE B 1 355 ? -7.001 46.443 51.174 1.00 51.98 330 ILE B CA 1
ATOM 4980 C C . ILE B 1 355 ? -5.827 47.158 51.837 1.00 51.93 330 ILE B C 1
ATOM 4981 O O . ILE B 1 355 ? -5.267 48.097 51.244 1.00 50.79 330 ILE B O 1
ATOM 4986 N N . GLU B 1 356 ? -5.428 46.726 53.031 1.00 49.52 331 GLU B N 1
ATOM 4987 C CA . GLU B 1 356 ? -4.326 47.398 53.732 1.00 49.80 331 GLU B CA 1
ATOM 4988 C C . GLU B 1 356 ? -3.042 47.397 52.880 1.00 48.32 331 GLU B C 1
ATOM 4989 O O . GLU B 1 356 ? -2.762 46.414 52.188 1.00 47.33 331 GLU B O 1
ATOM 4995 N N . PRO B 1 357 ? -2.261 48.497 52.926 1.00 47.42 332 PRO B N 1
ATOM 4996 C CA . PRO B 1 357 ? -1.032 48.604 52.143 1.00 46.55 332 PRO B CA 1
ATOM 4997 C C . PRO B 1 357 ? -0.122 47.368 52.188 1.00 45.09 332 PRO B C 1
ATOM 4998 O O . PRO B 1 357 ? 0.334 46.925 51.131 1.00 41.90 332 PRO B O 1
ATOM 5002 N N . ALA B 1 358 ? 0.156 46.844 53.380 1.00 42.95 333 ALA B N 1
ATOM 5003 C CA . ALA B 1 358 ? 1.003 45.652 53.509 1.00 44.75 333 ALA B CA 1
ATOM 5004 C C . ALA B 1 358 ? 0.465 44.516 52.618 1.00 45.39 333 ALA B C 1
ATOM 5005 O O . ALA B 1 358 ? 1.213 43.881 51.889 1.00 44.66 333 ALA B O 1
ATOM 5007 N N . GLU B 1 359 ? -0.841 44.274 52.680 1.00 46.00 334 GLU B N 1
ATOM 5008 C CA . GLU B 1 359 ? -1.454 43.231 51.873 1.00 44.75 334 GLU B CA 1
ATOM 5009 C C . GLU B 1 359 ? -1.390 43.580 50.389 1.00 45.39 334 GLU B C 1
ATOM 5010 O O . GLU B 1 359 ? -1.152 42.696 49.550 1.00 44.15 334 GLU B O 1
ATOM 5016 N N . TRP B 1 360 ? -1.566 44.859 50.068 1.00 43.59 335 TRP B N 1
ATOM 5017 C CA . TRP B 1 360 ? -1.536 45.281 48.686 1.00 44.82 335 TRP B CA 1
ATOM 5018 C C . TRP B 1 360 ? -0.163 45.002 48.060 1.00 45.82 335 TRP B C 1
ATOM 5019 O O . TRP B 1 360 ? -0.078 44.566 46.920 1.00 43.77 335 TRP B O 1
ATOM 5030 N N . TYR B 1 361 ? 0.905 45.268 48.806 1.00 45.10 336 TYR B N 1
ATOM 5031 C CA . TYR B 1 361 ? 2.244 45.054 48.275 1.00 45.17 336 TYR B CA 1
ATOM 5032 C C . TYR B 1 361 ? 2.506 43.565 48.101 1.00 45.79 336 TYR B C 1
ATOM 5033 O O . TYR B 1 361 ? 3.141 43.158 47.140 1.00 44.57 336 TYR B O 1
ATOM 5042 N N . GLU B 1 362 ? 2.006 42.758 49.033 1.00 44.34 337 GLU B N 1
ATOM 5043 C CA . GLU B 1 362 ? 2.065 41.320 48.875 1.00 45.00 337 GLU B CA 1
ATOM 5044 C C . GLU B 1 362 ? 1.300 40.870 47.619 1.00 43.25 337 GLU B C 1
ATOM 5045 O O . GLU B 1 362 ? 1.751 40.001 46.876 1.00 40.16 337 GLU B O 1
ATOM 5051 N N . LEU B 1 363 ? 0.126 41.450 47.411 1.00 41.87 338 LEU B N 1
ATOM 5052 C CA . LEU B 1 363 ? -0.674 41.172 46.223 1.00 42.25 338 LEU B CA 1
ATOM 5053 C C . LEU B 1 363 ? 0.122 41.505 44.948 1.00 43.77 338 LEU B C 1
ATOM 5054 O O . LEU B 1 363 ? 0.122 40.725 43.985 1.00 44.29 338 LEU B O 1
ATOM 5059 N N . GLN B 1 364 ? 0.827 42.634 44.939 1.00 43.92 339 GLN B N 1
ATOM 5060 C CA . GLN B 1 364 ? 1.581 43.008 43.726 1.00 43.86 339 GLN B CA 1
ATOM 5061 C C . GLN B 1 364 ? 2.673 41.981 43.456 1.00 44.61 339 GLN B C 1
ATOM 5062 O O . GLN B 1 364 ? 2.906 41.605 42.310 1.00 47.58 339 GLN B O 1
ATOM 5068 N N . ALA B 1 365 ? 3.330 41.505 44.511 1.00 44.48 340 ALA B N 1
ATOM 5069 C CA . ALA B 1 365 ? 4.339 40.456 44.368 1.00 44.63 340 ALA B CA 1
ATOM 5070 C C . ALA B 1 365 ? 3.710 39.169 43.835 1.00 46.53 340 ALA B C 1
ATOM 5071 O O . ALA B 1 365 ? 4.329 38.447 43.064 1.00 47.14 340 ALA B O 1
ATOM 5073 N N . TRP B 1 366 ? 2.480 38.881 44.255 1.00 45.67 341 TRP B N 1
ATOM 5074 C CA . TRP B 1 366 ? 1.784 37.685 43.804 1.00 47.33 341 TRP B CA 1
ATOM 5075 C C . TRP B 1 366 ? 1.467 37.785 42.302 1.00 47.95 341 TRP B C 1
ATOM 5076 O O . TRP B 1 366 ? 1.680 36.834 41.545 1.00 47.57 341 TRP B O 1
ATOM 5087 N N . LEU B 1 367 ? 0.980 38.946 41.876 1.00 46.68 342 LEU B N 1
ATOM 5088 C CA . LEU B 1 367 ? 0.720 39.187 40.463 1.00 49.46 342 LEU B CA 1
ATOM 5089 C C . LEU B 1 367 ? 2.020 39.107 39.638 1.00 50.56 342 LEU B C 1
ATOM 5090 O O . LEU B 1 367 ? 2.022 38.509 38.565 1.00 51.64 342 LEU B O 1
ATOM 5095 N N . ASP B 1 368 ? 3.118 39.672 40.150 1.00 51.41 343 ASP B N 1
ATOM 5096 C CA . ASP B 1 368 ? 4.418 39.586 39.441 1.00 56.11 343 ASP B CA 1
ATOM 5097 C C . ASP B 1 368 ? 4.896 38.145 39.286 1.00 58.19 343 ASP B C 1
ATOM 5098 O O . ASP B 1 368 ? 5.406 37.769 38.224 1.00 60.69 343 ASP B O 1
ATOM 5103 N N . GLY B 1 369 ? 4.725 37.349 40.343 1.00 57.02 344 GLY B N 1
ATOM 5104 C CA . GLY B 1 369 ? 5.045 35.930 40.309 1.00 58.56 344 GLY B CA 1
ATOM 5105 C C . GLY B 1 369 ? 4.200 35.136 39.329 1.00 61.85 344 GLY B C 1
ATOM 5106 O O . GLY B 1 369 ? 4.685 34.194 38.713 1.00 68.13 344 GLY B O 1
ATOM 5107 N N . ARG B 1 370 ? 2.938 35.516 39.183 1.00 63.55 345 ARG B N 1
ATOM 5108 C CA . ARG B 1 370 ? 2.067 34.934 38.164 1.00 70.43 345 ARG B CA 1
ATOM 5109 C C . ARG B 1 370 ? 2.530 35.377 36.766 1.00 75.88 345 ARG B C 1
ATOM 5110 O O . ARG B 1 370 ? 2.595 34.564 35.846 1.00 77.09 345 ARG B O 1
ATOM 5118 N N . GLY B 1 371 ? 2.838 36.669 36.616 1.00 77.87 346 GLY B N 1
ATOM 5119 C CA . GLY B 1 371 ? 3.314 37.227 35.338 1.00 81.32 346 GLY B CA 1
ATOM 5120 C C . GLY B 1 371 ? 4.625 36.644 34.839 1.00 82.69 346 GLY B C 1
ATOM 5121 O O . GLY B 1 371 ? 4.821 36.494 33.630 1.00 83.31 346 GLY B O 1
ATOM 5122 N N . ARG B 1 372 ? 5.524 36.320 35.770 1.00 85.30 347 ARG B N 1
ATOM 5123 C CA . ARG B 1 372 ? 6.817 35.702 35.434 1.00 89.56 347 ARG B CA 1
ATOM 5124 C C . ARG B 1 372 ? 6.724 34.174 35.312 1.00 88.23 347 ARG B C 1
ATOM 5125 O O . ARG B 1 372 ? 7.652 33.537 34.811 1.00 84.03 347 ARG B O 1
ATOM 5133 N N . GLY B 1 373 ? 5.615 33.600 35.784 1.00 87.27 348 GLY B N 1
ATOM 5134 C CA . GLY B 1 373 ? 5.415 32.145 35.795 1.00 89.03 348 GLY B CA 1
ATOM 5135 C C . GLY B 1 373 ? 6.178 31.443 36.907 1.00 89.12 348 GLY B C 1
ATOM 5136 O O . GLY B 1 373 ? 6.442 30.241 36.826 1.00 88.95 348 GLY B O 1
ATOM 5137 N N . LYS B 1 374 ? 6.532 32.197 37.946 1.00 85.67 349 LYS B N 1
ATOM 5138 C CA . LYS B 1 374 ? 7.316 31.674 39.066 1.00 85.82 349 LYS B CA 1
ATOM 5139 C C . LYS B 1 374 ? 7.245 32.659 40.228 1.00 80.18 349 LYS B C 1
ATOM 5140 O O . LYS B 1 374 ? 7.514 33.856 40.052 1.00 76.67 349 LYS B O 1
ATOM 5146 N N . GLY B 1 375 ? 6.901 32.151 41.408 1.00 74.68 350 GLY B N 1
ATOM 5147 C CA . GLY B 1 375 ? 6.785 32.978 42.606 1.00 70.89 350 GLY B CA 1
ATOM 5148 C C . GLY B 1 375 ? 8.109 33.609 43.015 1.00 66.41 350 GLY B C 1
ATOM 5149 O O . GLY B 1 375 ? 9.164 33.020 42.831 1.00 67.52 350 GLY B O 1
ATOM 5150 N N . LEU B 1 376 ? 8.034 34.809 43.582 1.00 63.29 351 LEU B N 1
ATOM 5151 C CA . LEU B 1 376 ? 9.202 35.542 44.029 1.00 62.21 351 LEU B CA 1
ATOM 5152 C C . LEU B 1 376 ? 9.558 35.131 45.451 1.00 62.51 351 LEU B C 1
ATOM 5153 O O . LEU B 1 376 ? 8.684 34.980 46.292 1.00 58.71 351 LEU B O 1
ATOM 5158 N N . SER B 1 377 ? 10.843 34.988 45.738 1.00 63.33 352 SER B N 1
ATOM 5159 C CA . SER B 1 377 ? 11.287 34.924 47.136 1.00 62.33 352 SER B CA 1
ATOM 5160 C C . SER B 1 377 ? 10.952 36.241 47.829 1.00 58.70 352 SER B C 1
ATOM 5161 O O . SER B 1 377 ? 10.634 37.250 47.182 1.00 58.18 352 SER B O 1
ATOM 5164 N N . ARG B 1 378 ? 11.064 36.255 49.145 1.00 57.49 353 ARG B N 1
ATOM 5165 C CA . ARG B 1 378 ? 10.848 37.468 49.896 1.00 56.49 353 ARG B CA 1
ATOM 5166 C C . ARG B 1 378 ? 11.788 38.601 49.428 1.00 56.51 353 ARG B C 1
ATOM 5167 O O . ARG B 1 378 ? 11.342 39.733 49.209 1.00 55.10 353 ARG B O 1
ATOM 5175 N N . GLY B 1 379 ? 13.074 38.294 49.286 1.00 57.42 354 GLY B N 1
ATOM 5176 C CA . GLY B 1 379 ? 14.068 39.260 48.811 1.00 56.61 354 GLY B CA 1
ATOM 5177 C C . GLY B 1 379 ? 13.767 39.788 47.426 1.00 58.00 354 GLY B C 1
ATOM 5178 O O . GLY B 1 379 ? 13.893 40.990 47.171 1.00 57.60 354 GLY B O 1
ATOM 5179 N N . GLN B 1 380 ? 13.363 38.891 46.531 1.00 57.31 355 GLN B N 1
ATOM 5180 C CA . GLN B 1 380 ? 13.051 39.277 45.172 1.00 57.68 355 GLN B CA 1
ATOM 5181 C C . GLN B 1 380 ? 11.819 40.159 45.144 1.00 54.35 355 GLN B C 1
ATOM 5182 O O . GLN B 1 380 ? 11.714 41.063 44.320 1.00 52.84 355 GLN B O 1
ATOM 5188 N N . ALA B 1 381 ? 10.878 39.894 46.040 1.00 51.38 356 ALA B N 1
ATOM 5189 C CA . ALA B 1 381 ? 9.673 40.686 46.079 1.00 48.74 356 ALA B CA 1
ATOM 5190 C C . ALA B 1 381 ? 10.033 42.099 46.510 1.00 47.27 356 ALA B C 1
ATOM 5191 O O . ALA B 1 381 ? 9.511 43.069 45.935 1.00 46.96 356 ALA B O 1
ATOM 5193 N N . ILE B 1 382 ? 10.890 42.224 47.526 1.00 46.39 357 ILE B N 1
ATOM 5194 C CA . ILE B 1 382 ? 11.304 43.554 48.009 1.00 46.47 357 ILE B CA 1
ATOM 5195 C C . ILE B 1 382 ? 12.033 44.288 46.892 1.00 48.30 357 ILE B C 1
ATOM 5196 O O . ILE B 1 382 ? 11.745 45.454 46.623 1.00 48.94 357 ILE B O 1
ATOM 5201 N N . LEU B 1 383 ? 12.931 43.572 46.222 1.00 49.57 358 LEU B N 1
ATOM 5202 C CA . LEU B 1 383 ? 13.777 44.134 45.172 1.00 53.73 358 LEU B CA 1
ATOM 5203 C C . LEU B 1 383 ? 12.963 44.549 43.967 1.00 53.65 358 LEU B C 1
ATOM 5204 O O . LEU B 1 383 ? 13.237 45.584 43.344 1.00 55.76 358 LEU B O 1
ATOM 5209 N N . SER B 1 384 ? 11.944 43.759 43.643 1.00 53.29 359 SER B N 1
ATOM 5210 C CA . SER B 1 384 ? 11.051 44.082 42.528 1.00 52.97 359 SER B CA 1
ATOM 5211 C C . SER B 1 384 ? 10.196 45.315 42.831 1.00 51.56 359 SER B C 1
ATOM 5212 O O . SER B 1 384 ? 10.022 46.183 41.968 1.00 48.80 359 SER B O 1
ATOM 5215 N N . ALA B 1 385 ? 9.669 45.408 44.054 1.00 48.30 360 ALA B N 1
ATOM 5216 C CA . ALA B 1 385 ? 8.906 46.594 44.445 1.00 47.11 360 ALA B CA 1
ATOM 5217 C C . ALA B 1 385 ? 9.780 47.850 44.360 1.00 45.57 360 ALA B C 1
ATOM 5218 O O . ALA B 1 385 ? 9.323 48.901 43.922 1.00 45.99 360 ALA B O 1
ATOM 5220 N N . MET B 1 386 ? 11.030 47.734 44.789 1.00 45.58 361 MET B N 1
ATOM 5221 C CA . MET B 1 386 ? 11.981 48.847 44.676 1.00 46.66 361 MET B CA 1
ATOM 5222 C C . MET B 1 386 ? 12.191 49.238 43.213 1.00 49.19 361 MET B C 1
ATOM 5223 O O . MET B 1 386 ? 12.170 50.423 42.864 1.00 48.17 361 MET B O 1
ATOM 5228 N N . ASP B 1 387 ? 12.374 48.235 42.363 1.00 50.50 362 ASP B N 1
ATOM 5229 C CA . ASP B 1 387 ? 12.572 48.475 40.934 1.00 51.96 362 ASP B CA 1
ATOM 5230 C C . ASP B 1 387 ? 11.424 49.262 40.288 1.00 51.84 362 ASP B C 1
ATOM 5231 O O . ASP B 1 387 ? 11.669 50.187 39.507 1.00 51.14 362 ASP B O 1
ATOM 5236 N N . LYS B 1 388 ? 10.180 48.903 40.609 1.00 51.95 363 LYS B N 1
ATOM 5237 C CA . LYS B 1 388 ? 9.026 49.674 40.137 1.00 53.38 363 LYS B CA 1
ATOM 5238 C C . LYS B 1 388 ? 9.072 51.130 40.599 1.00 54.26 363 LYS B C 1
ATOM 5239 O O . LYS B 1 388 ? 8.776 52.049 39.830 1.00 53.57 363 LYS B O 1
ATOM 5245 N N . LEU B 1 389 ? 9.425 51.348 41.866 1.00 51.76 364 LEU B N 1
ATOM 5246 C CA . LEU B 1 389 ? 9.567 52.714 42.364 1.00 51.62 364 LEU B CA 1
ATOM 5247 C C . LEU B 1 389 ? 10.644 53.481 41.577 1.00 49.56 364 LEU B C 1
ATOM 5248 O O . LEU B 1 389 ? 10.431 54.627 41.197 1.00 50.84 364 LEU B O 1
ATOM 5253 N N . TYR B 1 390 ? 11.791 52.871 41.342 1.00 47.18 365 TYR B N 1
ATOM 5254 C CA . TYR B 1 390 ? 12.864 53.595 40.659 1.00 52.39 365 TYR B CA 1
ATOM 5255 C C . TYR B 1 390 ? 12.434 54.053 39.256 1.00 56.09 365 TYR B C 1
ATOM 5256 O O . TYR B 1 390 ? 12.846 55.134 38.808 1.00 62.51 365 TYR B O 1
ATOM 5265 N N . CYS B 1 391 ? 11.588 53.268 38.590 1.00 56.43 366 CYS B N 1
ATOM 5266 C CA . CYS B 1 391 ? 11.047 53.670 37.276 1.00 60.73 366 CYS B CA 1
ATOM 5267 C C . CYS B 1 391 ? 10.001 54.797 37.389 1.00 62.49 366 CYS B C 1
ATOM 5268 O O . CYS B 1 391 ? 10.060 55.784 36.645 1.00 62.81 366 CYS B O 1
ATOM 5271 N N . GLU B 1 392 ? 9.097 54.691 38.354 1.00 61.32 367 GLU B N 1
ATOM 5272 C CA . GLU B 1 392 ? 8.163 55.790 38.653 1.00 64.65 367 GLU B CA 1
ATOM 5273 C C . GLU B 1 392 ? 8.878 57.118 38.930 1.00 67.96 367 GLU B C 1
ATOM 5274 O O . GLU B 1 392 ? 8.508 58.166 38.373 1.00 73.61 367 GLU B O 1
ATOM 5280 N N . CYS B 1 393 ? 9.929 57.074 39.746 1.00 67.62 368 CYS B N 1
ATOM 5281 C CA . CYS B 1 393 ? 10.674 58.293 40.097 1.00 68.33 368 CYS B CA 1
ATOM 5282 C C . CYS B 1 393 ? 11.236 59.038 38.890 1.00 68.78 368 CYS B C 1
ATOM 5283 O O . CYS B 1 393 ? 11.175 60.266 38.847 1.00 67.27 368 CYS B O 1
ATOM 5286 N N . GLY B 1 394 ? 11.794 58.305 37.925 1.00 69.53 369 GLY B N 1
ATOM 5287 C CA . GLY B 1 394 ? 12.344 58.933 36.706 1.00 69.57 369 GLY B CA 1
ATOM 5288 C C . GLY B 1 394 ? 11.314 59.582 35.783 1.00 71.08 369 GLY B C 1
ATOM 5289 O O . GLY B 1 394 ? 11.617 60.571 35.100 1.00 76.56 369 GLY B O 1
ATOM 5290 N N . ALA B 1 395 ? 10.100 59.028 35.757 1.00 71.58 370 ALA B N 1
ATOM 5291 C CA . ALA B 1 395 ? 8.971 59.591 34.986 1.00 74.21 370 ALA B CA 1
ATOM 5292 C C . ALA B 1 395 ? 8.454 60.927 35.556 1.00 76.14 370 ALA B C 1
ATOM 5293 O O . ALA B 1 395 ? 7.877 61.735 34.835 1.00 78.73 370 ALA B O 1
ATOM 5295 N N . VAL B 1 396 ? 8.567 61.246 36.741 1.00 74.99 371 VAL B N 1
#

Nearest PDB structures (foldseek):
  4bqq-assembly1_A  TM=1.003E+00  e=3.836E-69  Lomovskayavirus C31
  4bqq-assembly1_B  TM=5.595E-01  e=5.564E-61  Lomovskayavirus C31
  3bvp-assembly1_A-2  TM=6.295E-01  e=1.517E-05  unclassified
  3lhk-assembly1_B  TM=4.792E-01  e=6.525E-03  Methanocaldococcus jannaschii DSM 2661
  7v3x-assembly2_L  TM=3.529E-01  e=5.336E-02  Synechococcus elongatus PCC 7942 = FACHB-805